Protein 6HDU (pdb70)

Sequence (685 aa):
HMQAPHKEHLYKLLVIGDLGVGKTSIIKRYVHQNFSSSHYRATIGVDFALKVLHWDPETVVRLQLWDIAGLERFGNNMTRVYYREAMGAFIVFDVTRPATFEAVAKWKNDLDSSKLSLPNGKPVSVVLLLANKCDQKMDQFCKEHGFVGWFETSAKENINIDEASSRCLVKHHILANEHMQAPHKEHLYKLLVIGDLGVGKTSIIKRYVHQNFSSHYRATIGVDFALKVLHWDPETVVRLQLWDIAGLERFGNMTRVYYREAMGAFIVFDVTRPATFEAVAKWKNDLDSKLSLPNGKPVSVVLLANKCDQMDQFCKEHGFVGWFETSAKENINIDEASRCLVKHILANMQAPHKEHLYKLLVIGDLGVGKTSIIKRYVHQNNFSSHYRATIGVDFALKVLHWDPETVVRLQQLWDIAGLERFGNMTRVYYREAMGAFIVFDVTRPATFEAVAKWKNDLDSKLSLPNGKPVSVVVLLANKCDQKMDQFCCKEHGFVGWFETSAKENINIDEASRCLVKHILANSHMQAPHKEHLYKLLVIGDLGVGKTSIIKRYVHQNFSSHYRATIGVDFALKVLHWDPETVVRRLQLWDIAGLERFGNMTRVYYREAMGAFIVFDVTRPATFEAVAKWKNDLDSKLSLPNGKPVSVVLLANKCDQKMDQFCKEHGFVGWFETSAKENINIDEASSRCLVKHILANE

InterPro domains:
  IPR001806 Small GTPase [PF00071] (11-178)
  IPR001806 Small GTPase [PS51421] (1-211)
  IPR001806 Small GTPase [SM00174] (12-180)
  IPR005225 Small GTP-binding domain [TIGR00231] (10-170)
  IPR027417 P-loop containing nucleoside triphosphate hydrolase [G3DSA:3.40.50.300] (3-183)
  IPR027417 P-loop containing nucleoside triphosphate hydrolase [SSF52540] (6-195)
  IPR030697 Ras-related protein Rab29/Rab38/Rab32 [cd04107] (10-208)

Structure (mmCIF, N/CA/C/O backbone):
data_6HDU
#
_entry.id   6HDU
#
_cell.length_a   70.045
_cell.length_b   70.993
_cell.length_c   74.487
_cell.angle_alpha   90.00
_cell.angle_beta   102.21
_cell.angle_gamma   90.00
#
_symmetry.space_group_name_H-M   'P 1 21 1'
#
loop_
_entity.id
_entity.type
_entity.pdbx_description
1 polymer 'Ras-related protein Rab-38'
2 non-polymer "GUANOSINE-5'-TRIPHOSPHATE"
3 non-polymer 'MAGNESIUM ION'
4 water water
#
loop_
_atom_site.group_PDB
_atom_site.id
_atom_site.type_symbol
_atom_site.label_atom_id
_atom_site.label_alt_id
_atom_site.label_comp_id
_atom_site.label_asym_id
_atom_site.label_entity_id
_atom_site.label_seq_id
_atom_site.pdbx_PDB_ins_code
_atom_site.Cartn_x
_atom_site.Cartn_y
_atom_site.Cartn_z
_atom_site.occupancy
_atom_site.B_iso_or_equiv
_atom_site.auth_seq_id
_atom_site.auth_comp_id
_atom_site.auth_asym_id
_atom_site.auth_atom_id
_atom_site.pdbx_PDB_model_num
ATOM 1 N N . HIS A 1 3 ? 26.823 41.512 93.201 1.00 33.62 0 HIS A N 1
ATOM 2 C CA . HIS A 1 3 ? 27.212 42.799 92.631 1.00 32.43 0 HIS A CA 1
ATOM 3 C C . HIS A 1 3 ? 27.170 42.764 91.108 1.00 36.50 0 HIS A C 1
ATOM 4 O O . HIS A 1 3 ? 27.774 41.888 90.476 1.00 25.95 0 HIS A O 1
ATOM 11 N N . MET A 1 4 ? 26.462 43.726 90.523 1.00 24.25 1 MET A N 1
ATOM 12 C CA . MET A 1 4 ? 26.366 43.868 89.077 1.00 23.83 1 MET A CA 1
ATOM 13 C C . MET A 1 4 ? 27.247 45.018 88.599 1.00 26.53 1 MET A C 1
ATOM 14 O O . MET A 1 4 ? 27.404 46.024 89.296 1.00 29.40 1 MET A O 1
ATOM 19 N N . GLN A 1 5 ? 27.808 44.870 87.401 1.00 25.83 2 GLN A N 1
ATOM 20 C CA . GLN A 1 5 ? 28.500 45.974 86.752 1.00 22.02 2 GLN A CA 1
ATOM 21 C C . GLN A 1 5 ? 27.487 46.924 86.121 1.00 26.53 2 GLN A C 1
ATOM 22 O O . GLN A 1 5 ? 26.409 46.513 85.686 1.00 27.51 2 GLN A O 1
ATOM 28 N N . ALA A 1 6 ? 27.842 48.206 86.081 1.00 28.46 3 ALA A N 1
ATOM 29 C CA . ALA A 1 6 ? 26.919 49.212 85.571 1.00 26.53 3 ALA A CA 1
ATOM 30 C C . ALA A 1 6 ? 26.691 49.014 84.074 1.00 29.64 3 ALA A C 1
ATOM 31 O O . ALA A 1 6 ? 27.625 48.673 83.341 1.00 27.49 3 ALA A O 1
ATOM 33 N N . PRO A 1 7 ? 25.467 49.206 83.589 1.00 26.13 4 PRO A N 1
ATOM 34 C CA . PRO A 1 7 ? 25.214 49.052 82.154 1.00 27.35 4 PRO A CA 1
ATOM 35 C C . PRO A 1 7 ? 25.912 50.147 81.360 1.00 35.87 4 PRO A C 1
ATOM 36 O O . PRO A 1 7 ? 26.209 51.232 81.862 1.00 28.68 4 PRO A O 1
ATOM 40 N N . HIS A 1 8 ? 26.179 49.839 80.096 1.00 34.63 5 HIS A N 1
ATOM 41 C CA . HIS A 1 8 ? 26.923 50.753 79.247 1.00 35.84 5 HIS A CA 1
ATOM 42 C C . HIS A 1 8 ? 26.021 51.850 78.697 1.00 33.70 5 HIS A C 1
ATOM 43 O O . HIS A 1 8 ? 24.821 51.653 78.477 1.00 32.37 5 HIS A O 1
ATOM 50 N N . LYS A 1 9 ? 26.610 53.026 78.504 1.00 30.01 6 LYS A N 1
ATOM 51 C CA . LYS A 1 9 ? 25.964 54.064 77.717 1.00 29.54 6 LYS A CA 1
ATOM 52 C C . LYS A 1 9 ? 25.729 53.547 76.302 1.00 28.43 6 LYS A C 1
ATOM 53 O O . LYS A 1 9 ? 26.506 52.746 75.776 1.00 32.28 6 LYS A O 1
ATOM 59 N N . GLU A 1 10 ? 24.638 53.992 75.685 1.00 27.80 7 GLU A N 1
ATOM 60 C CA . GLU A 1 10 ? 24.295 53.533 74.347 1.00 34.08 7 GLU A CA 1
ATOM 61 C C . GLU A 1 10 ? 24.012 54.707 73.424 1.00 38.92 7 GLU A C 1
ATOM 62 O O . GLU A 1 10 ? 23.421 55.710 73.834 1.00 37.07 7 GLU A O 1
ATOM 68 N N . HIS A 1 11 ? 24.451 54.571 72.174 1.00 32.91 8 HIS A N 1
ATOM 69 C CA . HIS A 1 11 ? 24.075 55.464 71.087 1.00 30.33 8 HIS A CA 1
ATOM 70 C C . HIS A 1 11 ? 23.461 54.622 69.977 1.00 34.02 8 HIS A C 1
ATOM 71 O O . HIS A 1 11 ? 24.045 53.611 69.572 1.00 35.39 8 HIS A O 1
ATOM 78 N N . LEU A 1 12 ? 22.285 55.023 69.494 1.00 25.11 9 LEU A N 1
ATOM 79 C CA . LEU A 1 12 ? 21.607 54.332 68.401 1.00 29.56 9 LEU A CA 1
ATOM 80 C C . LEU A 1 12 ? 21.548 55.269 67.201 1.00 29.26 9 LEU A C 1
ATOM 81 O O . LEU A 1 12 ? 20.921 56.331 67.269 1.00 25.82 9 LEU A O 1
ATOM 86 N N . TYR A 1 13 ? 22.191 54.872 66.107 1.00 22.24 10 TYR A N 1
ATOM 87 C CA . TYR A 1 13 ? 22.291 55.695 64.910 1.00 21.91 10 TYR A CA 1
ATOM 88 C C . TYR A 1 13 ? 21.725 54.946 63.715 1.00 23.69 10 TYR A C 1
ATOM 89 O O . TYR A 1 13 ? 22.106 53.799 63.461 1.00 21.55 10 TYR A O 1
ATOM 98 N N . LYS A 1 14 ? 20.831 55.598 62.981 1.00 20.26 11 LYS A N 1
ATOM 99 C CA . LYS A 1 14 ? 20.424 55.126 61.664 1.00 20.74 11 LYS A CA 1
ATOM 100 C C . LYS A 1 14 ? 21.413 55.677 60.643 1.00 22.24 11 LYS A C 1
ATOM 101 O O . LYS A 1 14 ? 21.602 56.896 60.556 1.00 20.88 11 LYS A O 1
ATOM 107 N N . LEU A 1 15 ? 22.065 54.783 59.900 1.00 19.77 12 LEU A N 1
ATOM 108 C CA . LEU A 1 15 ? 23.048 55.157 58.890 1.00 14.16 12 LEU A CA 1
ATOM 109 C C . LEU A 1 15 ? 22.566 54.718 57.516 1.00 19.86 12 LEU A C 1
ATOM 110 O O . LEU A 1 15 ? 21.999 53.630 57.367 1.00 18.99 12 LEU A O 1
ATOM 115 N N . LEU A 1 16 ? 22.807 55.563 56.519 1.00 15.24 13 LEU A N 1
ATOM 116 C CA . LEU A 1 16 ? 22.406 55.299 55.144 1.00 15.24 13 LEU A CA 1
ATOM 117 C C . LEU A 1 16 ? 23.589 54.766 54.346 1.00 15.90 13 LEU A C 1
ATOM 118 O O . LEU A 1 16 ? 24.729 55.194 54.545 1.00 15.22 13 LEU A O 1
ATOM 123 N N . VAL A 1 17 ? 23.313 53.848 53.424 1.00 15.53 14 VAL A N 1
ATOM 124 C CA . VAL A 1 17 ? 24.310 53.380 52.463 1.00 10.41 14 VAL A CA 1
ATOM 125 C C . VAL A 1 17 ? 23.709 53.590 51.080 1.00 12.69 14 VAL A C 1
ATOM 126 O O . VAL A 1 17 ? 22.733 52.922 50.715 1.00 13.48 14 VAL A O 1
ATOM 130 N N . ILE A 1 18 ? 24.267 54.532 50.322 1.00 12.10 15 ILE A N 1
ATOM 131 C CA . ILE A 1 18 ? 23.710 54.944 49.040 1.00 11.53 15 ILE A CA 1
ATOM 132 C C . ILE A 1 18 ? 24.815 54.981 47.989 1.00 16.21 15 ILE A C 1
ATOM 133 O O . ILE A 1 18 ? 26.004 55.014 48.301 1.00 13.88 15 ILE A O 1
ATOM 138 N N . GLY A 1 19 ? 24.403 54.998 46.732 1.00 13.25 16 GLY A N 1
ATOM 139 C CA . GLY A 1 19 ? 25.320 54.891 45.609 1.00 14.91 16 GLY A CA 1
ATOM 140 C C . GLY A 1 19 ? 24.652 54.160 44.463 1.00 13.48 16 GLY A C 1
ATOM 141 O O . GLY A 1 19 ? 23.616 53.530 44.623 1.00 13.12 16 GLY A O 1
ATOM 142 N N . ASP A 1 20 ? 25.259 54.266 43.283 1.00 13.90 17 ASP A N 1
ATOM 143 C CA . ASP A 1 20 ? 24.576 53.773 42.090 1.00 12.38 17 ASP A CA 1
ATOM 144 C C . ASP A 1 20 ? 24.623 52.244 42.003 1.00 12.46 17 ASP A C 1
ATOM 145 O O . ASP A 1 20 ? 25.231 51.561 42.830 1.00 10.89 17 ASP A O 1
ATOM 150 N N . LEU A 1 21 ? 23.934 51.705 40.993 1.00 15.36 18 LEU A N 1
ATOM 151 C CA . LEU A 1 21 ? 23.764 50.258 40.880 1.00 18.30 18 LEU A CA 1
ATOM 152 C C . LEU A 1 21 ? 25.106 49.540 40.857 1.00 15.32 18 LEU A C 1
ATOM 153 O O . LEU A 1 21 ? 26.028 49.945 40.141 1.00 16.62 18 LEU A O 1
ATOM 158 N N . GLY A 1 22 ? 25.207 48.466 41.639 1.00 14.86 19 GLY A N 1
ATOM 159 C CA . GLY A 1 22 ? 26.320 47.542 41.541 1.00 14.22 19 GLY A CA 1
ATOM 160 C C . GLY A 1 22 ? 27.632 48.014 42.118 1.00 14.74 19 GLY A C 1
ATOM 161 O O . GLY A 1 22 ? 28.651 47.341 41.909 1.00 18.38 19 GLY A O 1
ATOM 162 N N . VAL A 1 23 ? 27.654 49.143 42.831 1.00 14.79 20 VAL A N 1
ATOM 163 C CA . VAL A 1 23 ? 28.924 49.620 43.377 1.00 15.29 20 VAL A CA 1
ATOM 164 C C . VAL A 1 23 ? 29.352 48.806 44.590 1.00 14.92 20 VAL A C 1
ATOM 165 O O . VAL A 1 23 ? 30.531 48.832 44.952 1.00 16.32 20 VAL A O 1
ATOM 169 N N . GLY A 1 24 ? 28.431 48.090 45.236 1.00 14.38 21 GLY A N 1
ATOM 170 C CA . GLY A 1 24 ? 28.809 47.216 46.331 1.00 13.63 21 GLY A CA 1
ATOM 171 C C . GLY A 1 24 ? 28.199 47.545 47.680 1.00 11.38 21 GLY A C 1
ATOM 172 O O . GLY A 1 24 ? 28.685 47.070 48.713 1.00 12.14 21 GLY A O 1
ATOM 173 N N . LYS A 1 25 ? 27.138 48.358 47.694 1.00 13.09 22 LYS A N 1
ATOM 174 C CA . LYS A 1 25 ? 26.528 48.764 48.958 1.00 11.65 22 LYS A CA 1
ATOM 175 C C . LYS A 1 25 ? 26.140 47.553 49.802 1.00 15.51 22 LYS A C 1
ATOM 176 O O . LYS A 1 25 ? 26.531 47.437 50.970 1.00 13.56 22 LYS A O 1
ATOM 182 N N . THR A 1 26 ? 25.369 46.632 49.223 1.00 12.58 23 THR A N 1
ATOM 183 C CA . THR A 1 26 ? 24.917 45.474 49.986 1.00 13.84 23 THR A CA 1
ATOM 184 C C . THR A 1 26 ? 26.093 44.621 50.432 1.00 15.35 23 THR A C 1
ATOM 185 O O . THR A 1 26 ? 26.110 44.118 51.562 1.00 15.77 23 THR A O 1
ATOM 189 N N . SER A 1 27 ? 27.108 44.488 49.575 1.00 11.79 24 SER A N 1
ATOM 190 C CA . SER A 1 27 ? 28.250 43.647 49.926 1.00 14.36 24 SER A CA 1
ATOM 191 C C . SER A 1 27 ? 29.036 44.249 51.083 1.00 13.53 24 SER A C 1
ATOM 192 O O . SER A 1 27 ? 29.543 43.518 51.946 1.00 12.94 24 SER A O 1
ATOM 195 N N . ILE A 1 28 ? 29.154 45.578 51.114 1.00 12.59 25 ILE A N 1
ATOM 196 C CA . ILE A 1 28 ? 29.831 46.240 52.229 1.00 13.59 25 ILE A CA 1
ATOM 197 C C . ILE A 1 28 ? 29.108 45.946 53.538 1.00 14.07 25 ILE A C 1
ATOM 198 O O . ILE A 1 28 ? 29.735 45.632 54.560 1.00 13.58 25 ILE A O 1
ATOM 203 N N . ILE A 1 29 ? 27.778 46.017 53.521 1.00 15.33 26 ILE A N 1
ATOM 204 C CA . ILE A 1 29 ? 27.003 45.780 54.733 1.00 18.03 26 ILE A CA 1
ATOM 205 C C . ILE A 1 29 ? 27.091 44.318 55.146 1.00 15.42 26 ILE A C 1
ATOM 206 O O . ILE A 1 29 ? 27.247 44.000 56.332 1.00 16.09 26 ILE A O 1
ATOM 211 N N . LYS A 1 30 ? 27.009 43.406 54.172 1.00 14.54 27 LYS A N 1
ATOM 212 C CA . LYS A 1 30 ? 27.062 41.979 54.476 1.00 16.58 27 LYS A CA 1
ATOM 213 C C . LYS A 1 30 ? 28.410 41.584 55.071 1.00 20.93 27 LYS A C 1
ATOM 214 O O . LYS A 1 30 ? 28.472 40.797 56.022 1.00 17.38 27 LYS A O 1
ATOM 220 N N . ARG A 1 31 ? 29.501 42.124 54.530 1.00 16.26 28 ARG A N 1
ATOM 221 C CA . ARG A 1 31 ? 30.810 41.872 55.119 1.00 19.98 28 ARG A CA 1
ATOM 222 C C . ARG A 1 31 ? 30.887 42.428 56.538 1.00 17.62 28 ARG A C 1
ATOM 223 O O . ARG A 1 31 ? 31.323 41.736 57.470 1.00 16.89 28 ARG A O 1
ATOM 231 N N . TYR A 1 32 ? 30.430 43.670 56.725 1.00 13.34 29 TYR A N 1
ATOM 232 C CA . TYR A 1 32 ? 30.550 44.347 58.016 1.00 15.30 29 TYR A CA 1
ATOM 233 C C . TYR A 1 32 ? 29.747 43.638 59.100 1.00 20.56 29 TYR A C 1
ATOM 234 O O . TYR A 1 32 ? 30.231 43.444 60.223 1.00 15.94 29 TYR A O 1
ATOM 243 N N . VAL A 1 33 ? 28.511 43.257 58.786 1.00 17.08 30 VAL A N 1
ATOM 244 C CA . VAL A 1 33 ? 27.607 42.740 59.807 1.00 25.91 30 VAL A CA 1
ATOM 245 C C . VAL A 1 33 ? 27.649 41.214 59.899 1.00 28.08 30 VAL A C 1
ATOM 246 O O . VAL A 1 33 ? 27.536 40.662 60.998 1.00 25.15 30 VAL A O 1
ATOM 250 N N . HIS A 1 34 ? 27.837 40.519 58.775 1.00 23.47 31 HIS A N 1
ATOM 251 C CA . HIS A 1 34 ? 27.732 39.066 58.730 1.00 30.44 31 HIS A CA 1
ATOM 252 C C . HIS A 1 34 ? 29.034 38.349 58.392 1.00 24.62 31 HIS A C 1
ATOM 253 O O . HIS A 1 34 ? 29.034 37.113 58.320 1.00 23.98 31 HIS A O 1
ATOM 260 N N . GLN A 1 35 ? 30.137 39.076 58.170 1.00 21.00 32 GLN A N 1
ATOM 261 C CA . GLN A 1 35 ? 31.439 38.461 57.903 1.00 24.18 32 GLN A CA 1
ATOM 262 C C . GLN A 1 35 ? 31.382 37.541 56.682 1.00 28.06 32 GLN A C 1
ATOM 263 O O . GLN A 1 35 ? 31.997 36.474 56.652 1.00 23.19 32 GLN A O 1
ATOM 269 N N . ASN A 1 36 ? 30.657 37.978 55.659 1.00 19.97 33 ASN A N 1
ATOM 270 C CA . ASN A 1 36 ? 30.279 37.139 54.534 1.00 25.49 33 ASN A CA 1
ATOM 271 C C . ASN A 1 36 ? 30.415 37.944 53.250 1.00 21.38 33 ASN A C 1
ATOM 272 O O . ASN A 1 36 ? 30.317 39.172 53.265 1.00 17.83 33 ASN A O 1
ATOM 277 N N . PHE A 1 37 ? 30.638 37.244 52.136 1.00 20.32 34 PHE A N 1
ATOM 278 C CA . PHE A 1 37 ? 30.710 37.874 50.824 1.00 20.79 34 PHE A CA 1
ATOM 279 C C . PHE A 1 37 ? 30.245 36.880 49.770 1.00 22.76 34 PHE A C 1
ATOM 280 O O . PHE A 1 37 ? 30.512 35.679 49.874 1.00 22.28 34 PHE A O 1
ATOM 288 N N . SER A 1 38 ? 29.563 37.393 48.750 1.00 18.01 35 SER A N 1
ATOM 289 C CA . SER A 1 38 ? 29.080 36.585 47.641 1.00 23.29 35 SER A CA 1
ATOM 290 C C . SER A 1 38 ? 29.425 37.279 46.332 1.00 23.96 35 SER A C 1
ATOM 291 O O . SER A 1 38 ? 29.218 38.489 46.193 1.00 16.39 35 SER A O 1
ATOM 294 N N . SER A 1 39 ? 29.949 36.507 45.375 1.00 20.86 36 SER A N 1
ATOM 295 C CA A SER A 1 39 ? 30.300 37.049 44.069 0.57 23.78 36 SER A CA 1
ATOM 296 C CA B SER A 1 39 ? 30.300 37.047 44.067 0.43 23.79 36 SER A CA 1
ATOM 297 C C . SER A 1 39 ? 29.091 37.228 43.159 1.00 24.43 36 SER A C 1
ATOM 298 O O . SER A 1 39 ? 29.180 37.966 42.174 1.00 26.91 36 SER A O 1
ATOM 303 N N . HIS A 1 40 ? 27.972 36.577 43.463 1.00 23.29 37 HIS A N 1
ATOM 304 C CA . HIS A 1 40 ? 26.770 36.717 42.653 1.00 24.10 37 HIS A CA 1
ATOM 305 C C . HIS A 1 40 ? 26.086 38.046 42.951 1.00 28.90 37 HIS A C 1
ATOM 306 O O . HIS A 1 40 ? 25.982 38.459 44.109 1.00 26.47 37 HIS A O 1
ATOM 313 N N . TYR A 1 41 ? 25.620 38.717 41.898 1.00 23.84 38 TYR A N 1
ATOM 314 C CA . TYR A 1 41 ? 24.976 40.022 42.027 1.00 21.62 38 TYR A CA 1
ATOM 315 C C . TYR A 1 41 ? 23.468 39.826 42.114 1.00 25.80 38 TYR A C 1
ATOM 316 O O . TYR A 1 41 ? 22.823 39.460 41.126 1.00 31.09 38 TYR A O 1
ATOM 325 N N . ARG A 1 42 ? 22.905 40.079 43.290 1.00 23.85 39 ARG A N 1
ATOM 326 C CA . ARG A 1 42 ? 21.459 40.113 43.482 1.00 26.84 39 ARG A CA 1
ATOM 327 C C . ARG A 1 42 ? 21.071 41.536 43.862 1.00 27.15 39 ARG A C 1
ATOM 328 O O . ARG A 1 42 ? 21.373 41.995 44.969 1.00 23.51 39 ARG A O 1
ATOM 336 N N . ALA A 1 43 ? 20.397 42.222 42.945 1.00 22.83 40 ALA A N 1
ATOM 337 C CA . ALA A 1 43 ? 20.071 43.627 43.130 1.00 22.86 40 ALA A CA 1
ATOM 338 C C . ALA A 1 43 ? 19.087 43.828 44.277 1.00 21.99 40 ALA A C 1
ATOM 339 O O . ALA A 1 43 ? 18.129 43.066 44.445 1.00 21.13 40 ALA A O 1
ATOM 341 N N . THR A 1 44 ? 19.323 44.878 45.058 1.00 22.09 41 THR A N 1
ATOM 342 C CA . THR A 1 44 ? 18.409 45.254 46.126 1.00 17.12 41 THR A CA 1
ATOM 343 C C . THR A 1 44 ? 17.133 45.846 45.535 1.00 21.66 41 THR A C 1
ATOM 344 O O . THR A 1 44 ? 17.167 46.545 44.519 1.00 19.87 41 THR A O 1
ATOM 348 N N . ILE A 1 45 ? 15.999 45.541 46.163 1.00 22.68 42 ILE A N 1
ATOM 349 C CA . ILE A 1 45 ? 14.702 46.081 45.764 1.00 22.00 42 ILE A CA 1
ATOM 350 C C . ILE A 1 45 ? 14.217 46.992 46.881 1.00 19.71 42 ILE A C 1
ATOM 351 O O . ILE A 1 45 ? 13.920 46.528 47.990 1.00 25.71 42 ILE A O 1
ATOM 356 N N . GLY A 1 46 ? 14.137 48.284 46.595 1.00 18.68 43 GLY A N 1
ATOM 357 C CA . GLY A 1 46 ? 13.726 49.249 47.594 1.00 23.99 43 GLY A CA 1
ATOM 358 C C . GLY A 1 46 ? 14.818 49.525 48.607 1.00 26.71 43 GLY A C 1
ATOM 359 O O . GLY A 1 46 ? 15.766 50.261 48.319 1.00 24.51 43 GLY A O 1
ATOM 360 N N . VAL A 1 47 ? 14.695 48.936 49.794 1.00 24.63 44 VAL A N 1
ATOM 361 C CA . VAL A 1 47 ? 15.672 49.125 50.861 1.00 24.89 44 VAL A CA 1
ATOM 362 C C . VAL A 1 47 ? 15.664 47.882 51.743 1.00 24.86 44 VAL A C 1
ATOM 363 O O . VAL A 1 47 ? 14.608 47.309 52.025 1.00 25.58 44 VAL A O 1
ATOM 367 N N . ASP A 1 48 ? 16.854 47.445 52.143 1.00 20.70 45 ASP A N 1
ATOM 368 C CA . ASP A 1 48 ? 17.037 46.377 53.113 1.00 21.50 45 ASP A CA 1
ATOM 369 C C . ASP A 1 48 ? 17.717 46.956 54.351 1.00 25.25 45 ASP A C 1
ATOM 370 O O . ASP A 1 48 ? 18.153 48.108 54.361 1.00 19.24 45 ASP A O 1
ATOM 375 N N . PHE A 1 49 ? 17.799 46.155 55.414 1.00 21.98 46 PHE A N 1
ATOM 376 C CA . PHE A 1 49 ? 18.252 46.667 56.702 1.00 21.69 46 PHE A CA 1
ATOM 377 C C . PHE A 1 49 ? 19.181 45.668 57.373 1.00 23.78 46 PHE A C 1
ATOM 378 O O . PHE A 1 49 ? 19.078 44.459 57.158 1.00 27.46 46 PHE A O 1
ATOM 386 N N . ALA A 1 50 ? 20.087 46.189 58.201 1.00 18.78 47 ALA A N 1
ATOM 387 C CA . ALA A 1 50 ? 20.989 45.339 58.966 1.00 20.21 47 ALA A CA 1
ATOM 388 C C . ALA A 1 50 ? 21.453 46.103 60.195 1.00 19.55 47 ALA A C 1
ATOM 389 O O . ALA A 1 50 ? 21.541 47.332 60.177 1.00 21.70 47 ALA A O 1
ATOM 391 N N . LEU A 1 51 ? 21.761 45.361 61.258 1.00 23.17 48 LEU A N 1
ATOM 392 C CA . LEU A 1 51 ? 22.117 45.943 62.547 1.00 24.67 48 LEU A CA 1
ATOM 393 C C . LEU A 1 51 ? 23.546 45.576 62.909 1.00 23.74 48 LEU A C 1
ATOM 394 O O . LEU A 1 51 ? 23.919 44.400 62.867 1.00 24.40 48 LEU A O 1
ATOM 399 N N . LYS A 1 52 ? 24.342 46.582 63.265 1.00 22.99 49 LYS A N 1
ATOM 400 C CA . LYS A 1 52 ? 25.697 46.379 63.755 1.00 21.71 49 LYS A CA 1
ATOM 401 C C . LYS A 1 52 ? 25.768 46.840 65.203 1.00 20.51 49 LYS A C 1
ATOM 402 O O . LYS A 1 52 ? 25.358 47.960 65.523 1.00 22.18 49 LYS A O 1
ATOM 408 N N . VAL A 1 53 ? 26.275 45.975 66.073 1.00 21.12 50 VAL A N 1
ATOM 409 C CA . VAL A 1 53 ? 26.541 46.322 67.462 1.00 24.00 50 VAL A CA 1
ATOM 410 C C . VAL A 1 53 ? 28.039 46.524 67.615 1.00 26.78 50 VAL A C 1
ATOM 411 O O . VAL A 1 53 ? 28.837 45.660 67.228 1.00 28.00 50 VAL A O 1
ATOM 415 N N . LEU A 1 54 ? 28.419 47.670 68.163 1.00 25.92 51 LEU A N 1
ATOM 416 C CA . LEU A 1 54 ? 29.808 48.088 68.257 1.00 25.51 51 LEU A CA 1
ATOM 417 C C . LEU A 1 54 ? 30.133 48.317 69.724 1.00 28.91 51 LEU A C 1
ATOM 418 O O . LEU A 1 54 ? 29.468 49.115 70.394 1.00 27.02 51 LEU A O 1
ATOM 423 N N . HIS A 1 55 ? 31.136 47.611 70.228 1.00 24.65 52 HIS A N 1
ATOM 424 C CA . HIS A 1 55 ? 31.618 47.861 71.584 1.00 29.63 52 HIS A CA 1
ATOM 425 C C . HIS A 1 55 ? 32.625 48.998 71.495 1.00 34.45 52 HIS A C 1
ATOM 426 O O . HIS A 1 55 ? 33.820 48.794 71.272 1.00 34.90 52 HIS A O 1
ATOM 433 N N . TRP A 1 56 ? 32.118 50.218 71.680 1.00 24.81 53 TRP A N 1
ATOM 434 C CA . TRP A 1 56 ? 32.853 51.415 71.284 1.00 24.19 53 TRP A CA 1
ATOM 435 C C . TRP A 1 56 ? 34.024 51.688 72.220 1.00 26.08 53 TRP A C 1
ATOM 436 O O . TRP A 1 56 ? 35.160 51.880 71.769 1.00 26.48 53 TRP A O 1
ATOM 447 N N . ASP A 1 57 ? 33.760 51.743 73.522 1.00 28.81 54 ASP A N 1
ATOM 448 C CA . ASP A 1 57 ? 34.804 51.848 74.535 1.00 27.80 54 ASP A CA 1
ATOM 449 C C . ASP A 1 57 ? 34.297 51.096 75.765 1.00 30.43 54 ASP A C 1
ATOM 450 O O . ASP A 1 57 ? 33.166 50.594 75.736 1.00 24.61 54 ASP A O 1
ATOM 455 N N . PRO A 1 58 ? 35.082 50.962 76.843 1.00 30.54 55 PRO A N 1
ATOM 456 C CA . PRO A 1 58 ? 34.618 50.144 77.980 1.00 27.95 55 PRO A CA 1
ATOM 457 C C . PRO A 1 58 ? 33.284 50.574 78.578 1.00 36.33 55 PRO A C 1
ATOM 458 O O . PRO A 1 58 ? 32.615 49.742 79.204 1.00 42.02 55 PRO A O 1
ATOM 462 N N . GLU A 1 59 ? 32.861 51.826 78.403 1.00 25.91 56 GLU A N 1
ATOM 463 C CA . GLU A 1 59 ? 31.608 52.298 78.981 1.00 29.07 56 GLU A CA 1
ATOM 464 C C . GLU A 1 59 ? 30.511 52.542 77.947 1.00 32.34 56 GLU A C 1
ATOM 465 O O . GLU A 1 59 ? 29.429 53.008 78.317 1.00 32.18 56 GLU A O 1
ATOM 471 N N . THR A 1 60 ? 30.744 52.229 76.670 1.00 31.56 57 THR A N 1
ATOM 472 C CA . THR A 1 60 ? 29.852 52.698 75.614 1.00 28.92 57 THR A CA 1
ATOM 473 C C . THR A 1 60 ? 29.573 51.612 74.588 1.00 24.68 57 THR A C 1
ATOM 474 O O . THR A 1 60 ? 30.487 50.902 74.160 1.00 26.55 57 THR A O 1
ATOM 478 N N . VAL A 1 61 ? 28.309 51.517 74.171 1.00 25.78 58 VAL A N 1
ATOM 479 C CA . VAL A 1 61 ? 27.879 50.653 73.076 1.00 26.85 58 VAL A CA 1
ATOM 480 C C . VAL A 1 61 ? 27.230 51.525 72.009 1.00 25.35 58 VAL A C 1
ATOM 481 O O . VAL A 1 61 ? 26.460 52.437 72.328 1.00 26.36 58 VAL A O 1
ATOM 485 N N . VAL A 1 62 ? 27.555 51.261 70.746 1.00 21.20 59 VAL A N 1
ATOM 486 C CA . VAL A 1 62 ? 26.973 51.980 69.617 1.00 23.57 59 VAL A CA 1
ATOM 487 C C . VAL A 1 62 ? 26.244 50.967 68.749 1.00 21.37 59 VAL A C 1
ATOM 488 O O . VAL A 1 62 ? 26.849 49.995 68.281 1.00 23.74 59 VAL A O 1
ATOM 492 N N . ARG A 1 63 ? 24.944 51.175 68.560 1.00 21.83 60 ARG A N 1
ATOM 493 C CA . ARG A 1 63 ? 24.122 50.315 67.721 1.00 25.98 60 ARG A CA 1
ATOM 494 C C . ARG A 1 63 ? 23.815 51.062 66.430 1.00 22.93 60 ARG A C 1
ATOM 495 O O . ARG A 1 63 ? 23.294 52.181 66.467 1.00 26.88 60 ARG A O 1
ATOM 503 N N . LEU A 1 64 ? 24.146 50.445 65.297 1.00 23.73 61 LEU A N 1
ATOM 504 C CA . LEU A 1 64 ? 24.002 51.058 63.982 1.00 19.20 61 LEU A CA 1
ATOM 505 C C . LEU A 1 64 ? 22.892 50.356 63.219 1.00 21.93 61 LEU A C 1
ATOM 506 O O . LEU A 1 64 ? 22.980 49.155 62.951 1.00 24.86 61 LEU A O 1
ATOM 511 N N . GLN A 1 65 ? 21.859 51.108 62.872 1.00 20.14 62 GLN A N 1
ATOM 512 C CA . GLN A 1 65 ? 20.764 50.613 62.045 1.00 22.44 62 GLN A CA 1
ATOM 513 C C . GLN A 1 65 ? 21.076 51.023 60.609 1.00 20.63 62 GLN A C 1
ATOM 514 O O . GLN A 1 65 ? 20.909 52.184 60.232 1.00 21.59 62 GLN A O 1
ATOM 520 N N . LEU A 1 66 ? 21.555 50.072 59.811 1.00 20.81 63 LEU A N 1
ATOM 521 C CA . LEU A 1 66 ? 22.039 50.358 58.465 1.00 20.30 63 LEU A CA 1
ATOM 522 C C . LEU A 1 66 ? 20.913 50.206 57.449 1.00 19.80 63 LEU A C 1
ATOM 523 O O . LEU A 1 66 ? 20.310 49.134 57.339 1.00 23.86 63 LEU A O 1
ATOM 528 N N . TRP A 1 67 ? 20.640 51.275 56.704 1.00 18.97 64 TRP A N 1
ATOM 529 C CA . TRP A 1 67 ? 19.629 51.274 55.652 1.00 17.73 64 TRP A CA 1
ATOM 530 C C . TRP A 1 67 ? 20.335 51.098 54.310 1.00 16.07 64 TRP A C 1
ATOM 531 O O . TRP A 1 67 ? 21.037 52.003 53.845 1.00 15.88 64 TRP A O 1
ATOM 542 N N . ASP A 1 68 ? 20.133 49.931 53.698 1.00 15.85 65 ASP A N 1
ATOM 543 C CA . ASP A 1 68 ? 20.748 49.533 52.433 1.00 18.00 65 ASP A CA 1
ATOM 544 C C . ASP A 1 68 ? 19.799 49.891 51.295 1.00 16.95 65 ASP A C 1
ATOM 545 O O . ASP A 1 68 ? 18.894 49.123 50.965 1.00 24.26 65 ASP A O 1
ATOM 550 N N . ILE A 1 69 ? 20.012 51.047 50.682 1.00 15.67 66 ILE A N 1
ATOM 551 C CA . ILE A 1 69 ? 19.102 51.584 49.673 1.00 17.60 66 ILE A CA 1
ATOM 552 C C . ILE A 1 69 ? 19.529 51.118 48.286 1.00 21.27 66 ILE A C 1
ATOM 553 O O . ILE A 1 69 ? 20.721 51.067 47.974 1.00 17.18 66 ILE A O 1
ATOM 558 N N . ALA A 1 70 ? 18.553 50.766 47.449 1.00 21.66 67 ALA A N 1
ATOM 559 C CA . ALA A 1 70 ? 18.844 50.306 46.095 1.00 19.50 67 ALA A CA 1
ATOM 560 C C . ALA A 1 70 ? 19.365 51.449 45.219 1.00 18.71 67 ALA A C 1
ATOM 561 O O . ALA A 1 70 ? 19.039 52.620 45.421 1.00 16.15 67 ALA A O 1
ATOM 563 N N . GLY A 1 71 ? 20.174 51.085 44.221 1.00 14.52 68 GLY A N 1
ATOM 564 C CA . GLY A 1 71 ? 20.887 52.082 43.439 1.00 13.94 68 GLY A CA 1
ATOM 565 C C . GLY A 1 71 ? 20.004 52.967 42.580 1.00 17.14 68 GLY A C 1
ATOM 566 O O . GLY A 1 71 ? 20.348 54.122 42.327 1.00 17.86 68 GLY A O 1
ATOM 567 N N . LEU A 1 72 ? 18.862 52.456 42.120 1.00 15.02 69 LEU A N 1
ATOM 568 C CA . LEU A 1 72 ? 18.001 53.263 41.263 1.00 16.73 69 LEU A CA 1
ATOM 569 C C . LEU A 1 72 ? 17.154 54.270 42.031 1.00 23.47 69 LEU A C 1
ATOM 570 O O . LEU A 1 72 ? 16.458 55.069 41.397 1.00 17.41 69 LEU A O 1
ATOM 575 N N . GLU A 1 73 ? 17.199 54.273 43.363 1.00 16.70 70 GLU A N 1
ATOM 576 C CA . GLU A 1 73 ? 16.224 55.063 44.112 1.00 22.41 70 GLU A CA 1
ATOM 577 C C . GLU A 1 73 ? 16.443 56.568 43.988 1.00 20.35 70 GLU A C 1
ATOM 578 O O . GLU A 1 73 ? 15.503 57.331 44.232 1.00 21.53 70 GLU A O 1
ATOM 584 N N . ARG A 1 74 ? 17.640 57.031 43.607 1.00 16.29 71 ARG A N 1
ATOM 585 C CA . ARG A 1 74 ? 17.779 58.467 43.393 1.00 16.43 71 ARG A CA 1
ATOM 586 C C . ARG A 1 74 ? 16.980 58.954 42.191 1.00 23.07 71 ARG A C 1
ATOM 587 O O . ARG A 1 74 ? 16.788 60.166 42.054 1.00 22.56 71 ARG A O 1
ATOM 595 N N . PHE A 1 75 ? 16.493 58.047 41.341 1.00 16.85 72 PHE A N 1
ATOM 596 C CA . PHE A 1 75 ? 15.596 58.400 40.247 1.00 22.08 72 PHE A CA 1
ATOM 597 C C . PHE A 1 75 ? 14.126 58.297 40.630 1.00 22.42 72 PHE A C 1
ATOM 598 O O . PHE A 1 75 ? 13.269 58.705 39.839 1.00 24.88 72 PHE A O 1
ATOM 606 N N . GLY A 1 76 ? 13.817 57.758 41.807 1.00 21.98 73 GLY A N 1
ATOM 607 C CA . GLY A 1 76 ? 12.460 57.656 42.297 1.00 24.13 73 GLY A CA 1
ATOM 608 C C . GLY A 1 76 ? 12.085 58.832 43.176 1.00 21.10 73 GLY A C 1
ATOM 609 O O . GLY A 1 76 ? 12.708 59.897 43.137 1.00 24.46 73 GLY A O 1
ATOM 610 N N . ASN A 1 77 ? 11.054 58.630 44.001 1.00 22.70 74 ASN A N 1
ATOM 611 C CA A ASN A 1 77 ? 10.585 59.687 44.893 0.53 26.24 74 ASN A CA 1
ATOM 612 C CA B ASN A 1 77 ? 10.568 59.680 44.890 0.47 26.24 74 ASN A CA 1
ATOM 613 C C . ASN A 1 77 ? 10.457 59.198 46.333 1.00 27.34 74 ASN A C 1
ATOM 614 O O . ASN A 1 77 ? 9.660 59.740 47.105 1.00 27.13 74 ASN A O 1
ATOM 623 N N . MET A 1 78 ? 11.248 58.190 46.718 1.00 21.59 75 MET A N 1
ATOM 624 C CA . MET A 1 78 ? 11.183 57.632 48.061 1.00 20.52 75 MET A CA 1
ATOM 625 C C . MET A 1 78 ? 12.369 57.992 48.944 1.00 18.95 75 MET A C 1
ATOM 626 O O . MET A 1 78 ? 12.348 57.654 50.134 1.00 20.56 75 MET A O 1
ATOM 631 N N . THR A 1 79 ? 13.398 58.663 48.415 1.00 22.21 76 THR A N 1
ATOM 632 C CA . THR A 1 79 ? 14.588 58.860 49.236 1.00 23.59 76 THR A CA 1
ATOM 633 C C . THR A 1 79 ? 14.319 59.787 50.419 1.00 22.01 76 THR A C 1
ATOM 634 O O . THR A 1 79 ? 14.920 59.598 51.479 1.00 18.03 76 THR A O 1
ATOM 638 N N . ARG A 1 80 ? 13.412 60.762 50.303 1.00 22.18 77 ARG A N 1
ATOM 639 C CA . ARG A 1 80 ? 13.224 61.624 51.467 1.00 20.98 77 ARG A CA 1
ATOM 640 C C . ARG A 1 80 ? 12.660 60.828 52.631 1.00 21.40 77 ARG A C 1
ATOM 641 O O . ARG A 1 80 ? 13.088 61.003 53.776 1.00 23.19 77 ARG A O 1
ATOM 649 N N . VAL A 1 81 ? 11.703 59.938 52.354 1.00 22.03 78 VAL A N 1
ATOM 650 C CA . VAL A 1 81 ? 11.183 59.049 53.387 1.00 19.21 78 VAL A CA 1
ATOM 651 C C . VAL A 1 81 ? 12.290 58.145 53.907 1.00 22.96 78 VAL A C 1
ATOM 652 O O . VAL A 1 81 ? 12.436 57.950 55.120 1.00 26.02 78 VAL A O 1
ATOM 656 N N . TYR A 1 82 ? 13.092 57.584 52.997 1.00 19.70 79 TYR A N 1
ATOM 657 C CA . TYR A 1 82 ? 14.141 56.656 53.402 1.00 17.58 79 TYR A CA 1
ATOM 658 C C . TYR A 1 82 ? 15.186 57.347 54.272 1.00 21.02 79 TYR A C 1
ATOM 659 O O . TYR A 1 82 ? 15.735 56.737 55.197 1.00 19.12 79 TYR A O 1
ATOM 668 N N . TYR A 1 83 ? 15.484 58.614 53.980 1.00 18.63 80 TYR A N 1
ATOM 669 C CA . TYR A 1 83 ? 16.543 59.328 54.688 1.00 19.23 80 TYR A CA 1
ATOM 670 C C . TYR A 1 83 ? 16.148 59.754 56.096 1.00 23.66 80 TYR A C 1
ATOM 671 O O . TYR A 1 83 ? 17.039 60.035 56.907 1.00 22.76 80 TYR A O 1
ATOM 680 N N . ARG A 1 84 ? 14.849 59.812 56.404 1.00 23.40 81 ARG A N 1
ATOM 681 C CA . ARG A 1 84 ? 14.383 60.475 57.621 1.00 23.29 81 ARG A CA 1
ATOM 682 C C . ARG A 1 84 ? 15.074 59.928 58.866 1.00 24.05 81 ARG A C 1
ATOM 683 O O . ARG A 1 84 ? 15.211 58.712 59.040 1.00 22.83 81 ARG A O 1
ATOM 691 N N . GLU A 1 85 ? 15.518 60.849 59.724 1.00 23.39 82 GLU A N 1
ATOM 692 C CA . GLU A 1 85 ? 16.099 60.578 61.035 1.00 29.44 82 GLU A CA 1
ATOM 693 C C . GLU A 1 85 ? 17.452 59.891 60.960 1.00 23.45 82 GLU A C 1
ATOM 694 O O . GLU A 1 85 ? 17.925 59.366 61.976 1.00 21.72 82 GLU A O 1
ATOM 700 N N . ALA A 1 86 ? 18.084 59.859 59.791 1.00 22.06 83 ALA A N 1
ATOM 701 C CA . ALA A 1 86 ? 19.440 59.337 59.709 1.00 18.03 83 ALA A CA 1
ATOM 702 C C . ALA A 1 86 ? 20.418 60.325 60.330 1.00 16.38 83 ALA A C 1
ATOM 703 O O . ALA A 1 86 ? 20.228 61.541 60.266 1.00 21.07 83 ALA A O 1
ATOM 705 N N . MET A 1 87 ? 21.479 59.783 60.937 1.00 19.62 84 MET A N 1
ATOM 706 C CA . MET A 1 87 ? 22.544 60.580 61.531 1.00 19.97 84 MET A CA 1
ATOM 707 C C . MET A 1 87 ? 23.826 60.583 60.711 1.00 20.04 84 MET A C 1
ATOM 708 O O . MET A 1 87 ? 24.739 61.352 61.028 1.00 17.75 84 MET A O 1
ATOM 713 N N . GLY A 1 88 ? 23.928 59.744 59.686 1.00 19.30 85 GLY A N 1
ATOM 714 C CA . GLY A 1 88 ? 25.145 59.670 58.895 1.00 16.64 85 GLY A CA 1
ATOM 715 C C . GLY A 1 88 ? 24.912 58.797 57.685 1.00 17.53 85 GLY A C 1
ATOM 716 O 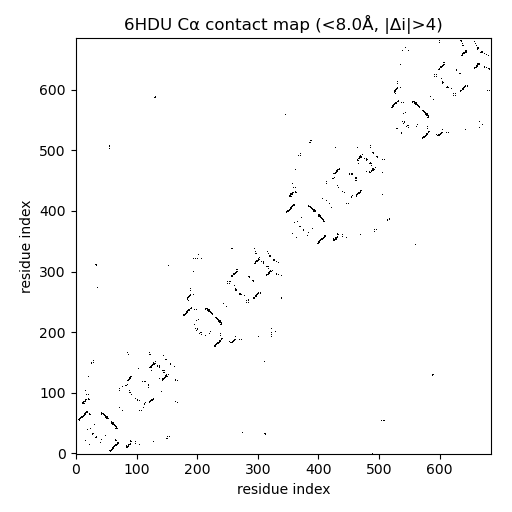O . GLY A 1 88 ? 23.876 58.137 57.557 1.00 15.47 85 GLY A O 1
ATOM 717 N N . ALA A 1 89 ? 25.896 58.791 56.793 1.00 15.72 86 ALA A N 1
ATOM 718 C CA . ALA A 1 89 ? 25.734 58.014 55.574 1.00 14.43 86 ALA A CA 1
ATOM 719 C C . ALA A 1 89 ? 27.093 57.654 54.999 1.00 18.23 86 ALA A C 1
ATOM 720 O O . ALA A 1 89 ? 28.075 58.379 55.179 1.00 19.13 86 ALA A O 1
ATOM 722 N N . PHE A 1 90 ? 27.130 56.511 54.323 1.00 15.17 87 PHE A N 1
ATOM 723 C CA . PHE A 1 90 ? 28.200 56.155 53.404 1.00 14.07 87 PHE A CA 1
ATOM 724 C C . PHE A 1 90 ? 27.680 56.354 51.991 1.00 14.77 87 PHE A C 1
ATOM 725 O O . PHE A 1 90 ? 26.596 55.865 51.664 1.00 13.77 87 PHE A O 1
ATOM 733 N N . ILE A 1 91 ? 28.437 57.068 51.161 1.00 11.65 88 ILE A N 1
ATOM 734 C CA . ILE A 1 91 ? 28.183 57.114 49.724 1.00 10.40 88 ILE A CA 1
ATOM 735 C C . ILE A 1 91 ? 29.280 56.310 49.041 1.00 13.82 88 ILE A C 1
ATOM 736 O O . ILE A 1 91 ? 30.464 56.496 49.336 1.00 13.27 88 ILE A O 1
ATOM 741 N N . VAL A 1 92 ? 28.885 55.417 48.134 1.00 13.43 89 VAL A N 1
ATOM 742 C CA . VAL A 1 92 ? 29.749 54.360 47.615 1.00 14.01 89 VAL A CA 1
ATOM 743 C C . VAL A 1 92 ? 29.850 54.499 46.105 1.00 14.16 89 VAL A C 1
ATOM 744 O O . VAL A 1 92 ? 28.855 54.791 45.432 1.00 13.86 89 VAL A O 1
ATOM 748 N N . PHE A 1 93 ? 31.052 54.283 45.571 1.00 11.98 90 PHE A N 1
ATOM 749 C CA . PHE A 1 93 ? 31.223 54.114 44.137 1.00 13.91 90 PHE A CA 1
ATOM 750 C C . PHE A 1 93 ? 32.163 52.938 43.891 1.00 13.03 90 PHE A C 1
ATOM 751 O O . PHE A 1 93 ? 32.705 52.342 44.824 1.00 14.26 90 PHE A O 1
ATOM 759 N N . ASP A 1 94 ? 32.299 52.575 42.618 1.00 12.73 91 ASP A N 1
ATOM 760 C CA . ASP A 1 94 ? 33.056 51.411 42.157 1.00 11.67 91 ASP A CA 1
ATOM 761 C C . ASP A 1 94 ? 34.307 51.929 41.456 1.00 12.78 91 ASP A C 1
ATOM 762 O O . ASP A 1 94 ? 34.204 52.589 40.416 1.00 13.40 91 ASP A O 1
ATOM 767 N N . VAL A 1 95 ? 35.487 51.637 42.021 1.00 15.39 92 VAL A N 1
ATOM 768 C CA . VAL A 1 95 ? 36.720 52.173 41.453 1.00 14.45 92 VAL A CA 1
ATOM 769 C C . VAL A 1 95 ? 36.963 51.657 40.041 1.00 19.99 92 VAL A C 1
ATOM 770 O O . VAL A 1 95 ? 37.708 52.282 39.280 1.00 22.34 92 VAL A O 1
ATOM 774 N N . THR A 1 96 ? 36.343 50.543 39.660 1.00 16.15 93 THR A N 1
ATOM 775 C CA . THR A 1 96 ? 36.532 49.985 38.326 1.00 21.04 93 THR A CA 1
ATOM 776 C C . THR A 1 96 ? 35.608 50.603 37.288 1.00 24.94 93 THR A C 1
ATOM 777 O O . THR A 1 96 ? 35.774 50.328 36.094 1.00 21.84 93 THR A O 1
ATOM 781 N N . ARG A 1 97 ? 34.651 51.430 37.704 1.00 18.42 94 ARG A N 1
ATOM 782 C CA . ARG A 1 97 ? 33.689 52.046 36.790 1.00 17.77 94 ARG A CA 1
ATOM 783 C C . ARG A 1 97 ? 33.587 53.534 37.107 1.00 18.05 94 ARG A C 1
ATOM 784 O O . ARG A 1 97 ? 32.756 53.954 37.925 1.00 15.21 94 ARG A O 1
ATOM 792 N N . PRO A 1 98 ? 34.411 54.365 36.458 1.00 18.77 95 PRO A N 1
ATOM 793 C CA . PRO A 1 98 ? 34.501 55.781 36.853 1.00 18.99 95 PRO A CA 1
ATOM 794 C C . PRO A 1 98 ? 33.204 56.569 36.730 1.00 15.65 95 PRO A C 1
ATOM 795 O O . PRO A 1 98 ? 33.070 57.593 37.403 1.00 15.81 95 PRO A O 1
ATOM 799 N N . ALA A 1 99 ? 32.250 56.141 35.898 1.00 12.40 96 ALA A N 1
ATOM 800 C CA . ALA A 1 99 ? 30.972 56.842 35.846 1.00 17.44 96 ALA A CA 1
ATOM 801 C C . ALA A 1 99 ? 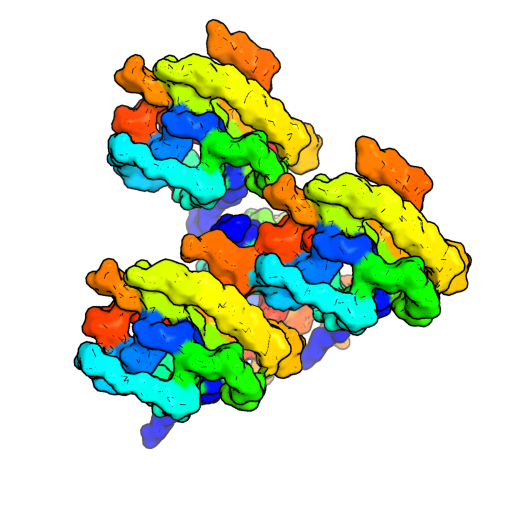30.251 56.809 37.192 1.00 17.36 96 ALA A C 1
ATOM 802 O O . ALA A 1 99 ? 29.509 57.748 37.515 1.00 14.18 96 ALA A O 1
ATOM 804 N N . THR A 1 100 ? 30.452 55.746 37.992 1.00 15.98 97 THR A N 1
ATOM 805 C CA . THR A 1 100 ? 29.823 55.702 39.311 1.00 12.50 97 THR A CA 1
ATOM 806 C C . THR A 1 100 ? 30.414 56.744 40.250 1.00 14.49 97 THR A C 1
ATOM 807 O O . THR A 1 100 ? 29.738 57.166 41.191 1.00 12.50 97 THR A O 1
ATOM 811 N N . PHE A 1 101 ? 31.646 57.195 40.004 1.00 12.01 98 PHE A N 1
ATOM 812 C CA . PHE A 1 101 ? 32.166 58.308 40.789 1.00 14.70 98 PHE A CA 1
ATOM 813 C C . PHE A 1 101 ? 31.406 59.593 40.484 1.00 14.53 98 PHE A C 1
ATOM 814 O O . PHE A 1 101 ? 31.149 60.397 41.388 1.00 15.06 98 PHE A O 1
ATOM 822 N N . GLU A 1 102 ? 31.013 59.791 39.222 1.00 12.49 99 GLU A N 1
ATOM 823 C CA . GLU A 1 102 ? 30.242 60.977 38.859 1.00 15.75 99 GLU A CA 1
ATOM 824 C C . GLU A 1 102 ? 28.884 61.005 39.546 1.00 17.39 99 GLU A C 1
ATOM 825 O O . GLU A 1 102 ? 28.316 62.086 39.728 1.00 17.97 99 GLU A O 1
ATOM 831 N N . ALA A 1 103 ? 28.346 59.844 39.924 1.00 15.94 100 ALA A N 1
ATOM 832 C CA . ALA A 1 103 ? 27.068 59.785 40.622 1.00 15.18 100 ALA A CA 1
ATOM 833 C C . ALA A 1 103 ? 27.177 60.140 42.098 1.00 16.68 100 ALA A C 1
ATOM 834 O O . ALA A 1 103 ? 26.143 60.345 42.749 1.00 15.95 100 ALA A O 1
ATOM 836 N N . VAL A 1 104 ? 28.394 60.196 42.643 1.00 14.64 101 VAL A N 1
ATOM 837 C CA . VAL A 1 104 ? 28.563 60.482 44.067 1.00 14.88 101 VAL A CA 1
ATOM 838 C C . VAL A 1 104 ? 27.992 61.853 44.406 1.00 14.04 101 VAL A C 1
ATOM 839 O O . VAL A 1 104 ? 27.268 62.013 45.397 1.00 18.01 101 VAL A O 1
ATOM 843 N N . ALA A 1 105 ? 28.280 62.854 43.574 1.00 16.97 102 ALA A N 1
ATOM 844 C CA . ALA A 1 105 ? 27.762 64.196 43.835 1.00 18.64 102 ALA A CA 1
ATOM 845 C C . ALA A 1 105 ? 26.245 64.250 43.712 1.00 21.49 102 ALA A C 1
ATOM 846 O O . ALA A 1 105 ? 25.598 65.017 44.434 1.00 20.99 102 ALA A O 1
ATOM 848 N N . LYS A 1 106 ? 25.660 63.456 42.812 1.00 18.65 103 LYS A N 1
ATOM 849 C CA . LYS A 1 106 ? 24.205 63.449 42.685 1.00 22.88 103 LYS A CA 1
ATOM 850 C C . LYS A 1 106 ? 23.548 62.879 43.938 1.00 21.10 103 LYS A C 1
ATOM 851 O O . LYS A 1 106 ? 22.513 63.385 44.392 1.00 16.37 103 LYS A O 1
ATOM 857 N N . TRP A 1 107 ? 24.138 61.828 44.512 1.00 16.60 104 TRP A N 1
ATOM 858 C CA . TRP A 1 107 ? 23.610 61.275 45.755 1.00 16.39 104 TRP A CA 1
ATOM 859 C C . TRP A 1 107 ? 23.834 62.239 46.917 1.00 16.45 104 TRP A C 1
ATOM 860 O O . TRP A 1 107 ? 22.954 62.415 47.767 1.00 19.38 104 TRP A O 1
ATOM 871 N N . LYS A 1 108 ? 25.003 62.877 46.967 1.00 15.12 105 LYS A N 1
ATOM 872 C CA . LYS A 1 108 ? 25.274 63.833 48.037 1.00 19.54 105 LYS A CA 1
ATOM 873 C C . LYS A 1 108 ? 24.289 65.000 48.002 1.00 22.33 105 LYS A C 1
ATOM 874 O O . LYS A 1 108 ? 23.779 65.419 49.046 1.00 19.01 105 LYS A O 1
ATOM 880 N N . ASN A 1 109 ? 24.006 65.533 46.810 1.00 21.00 106 ASN A N 1
ATOM 881 C CA . ASN A 1 109 ? 23.061 66.641 46.705 1.00 22.86 106 ASN A CA 1
ATOM 882 C C . ASN A 1 109 ? 21.651 66.193 47.062 1.00 24.75 106 ASN A C 1
ATOM 883 O O . ASN A 1 109 ? 20.893 66.945 47.688 1.00 21.93 106 ASN A O 1
ATOM 888 N N . ASP A 1 110 ? 21.277 64.978 46.660 1.00 16.73 107 ASP A N 1
ATOM 889 C CA . ASP A 1 110 ? 19.976 64.438 47.042 1.00 17.93 107 ASP A CA 1
ATOM 890 C C . ASP A 1 110 ? 19.853 64.352 48.559 1.00 21.60 107 ASP A C 1
ATOM 891 O O . ASP A 1 110 ? 18.882 64.840 49.147 1.00 21.21 107 ASP A O 1
ATOM 896 N N . LEU A 1 111 ? 20.851 63.751 49.207 1.00 16.44 108 LEU A N 1
ATOM 897 C CA . LEU A 1 111 ? 20.852 63.623 50.659 1.00 16.58 108 LEU A CA 1
ATOM 898 C C . LEU A 1 111 ? 20.785 64.985 51.347 1.00 19.15 108 LEU A C 1
ATOM 899 O O . LEU A 1 111 ? 19.933 65.214 52.213 1.00 18.29 108 LEU A O 1
ATOM 904 N N . ASP A 1 112 ? 21.689 65.899 50.985 1.00 18.07 109 ASP A N 1
ATOM 905 C CA . ASP A 1 112 ? 21.751 67.179 51.686 1.00 18.23 109 ASP A CA 1
ATOM 906 C C . ASP A 1 112 ? 20.487 68.011 51.469 1.00 21.55 109 ASP A C 1
ATOM 907 O O . ASP A 1 112 ? 20.098 68.784 52.352 1.00 25.42 109 ASP A O 1
ATOM 912 N N . SER A 1 113 ? 19.822 67.855 50.326 1.00 24.57 110 SER A N 1
ATOM 913 C CA A SER A 1 113 ? 18.606 68.614 50.062 0.60 25.10 110 SER A CA 1
ATOM 914 C CA B SER A 1 113 ? 18.602 68.603 50.046 0.40 25.10 110 SER A CA 1
ATOM 915 C C . SER A 1 113 ? 17.377 68.027 50.743 1.00 27.61 110 SER A C 1
ATOM 916 O O . SER A 1 113 ? 16.353 68.712 50.828 1.00 26.92 110 SER A O 1
ATOM 921 N N . LYS A 1 114 ? 17.448 66.794 51.239 1.00 22.72 111 LYS A N 1
ATOM 922 C CA . LYS A 1 114 ? 16.300 66.161 51.874 1.00 24.28 111 LYS A CA 1
ATOM 923 C C . LYS A 1 114 ? 16.530 65.794 53.332 1.00 20.76 111 LYS A C 1
ATOM 924 O O . LYS A 1 114 ? 15.609 65.272 53.973 1.00 28.27 111 LYS A O 1
ATOM 930 N N . LEU A 1 115 ? 17.711 66.055 53.882 1.00 22.34 112 LEU A N 1
ATOM 931 C CA . LEU A 1 115 ? 17.991 65.660 55.253 1.00 24.00 112 LEU A CA 1
ATOM 932 C C . LEU A 1 115 ? 19.036 66.579 55.864 1.00 24.78 112 LEU A C 1
ATOM 933 O O . LEU A 1 115 ? 20.042 66.904 55.228 1.00 28.99 112 LEU A O 1
ATOM 938 N N . SER A 1 116 ? 18.793 66.980 57.108 1.00 27.34 113 SER A N 1
ATOM 939 C CA . SER A 1 116 ? 19.796 67.671 57.903 1.00 35.18 113 SER A CA 1
ATOM 940 C C . SER A 1 116 ? 19.620 67.248 59.354 1.00 32.88 113 SER A C 1
ATOM 941 O O . SER A 1 116 ? 18.549 66.792 59.761 1.00 41.06 113 SER A O 1
ATOM 944 N N . LEU A 1 117 ? 20.694 67.390 60.130 1.00 30.65 114 LEU A N 1
ATOM 945 C CA . LEU A 1 117 ? 20.609 67.155 61.560 1.00 32.95 114 LEU A CA 1
ATOM 946 C C . LEU A 1 117 ? 19.619 68.141 62.183 1.00 36.21 114 LEU A C 1
ATOM 947 O O . LEU A 1 117 ? 19.291 69.166 61.579 1.00 38.04 114 LEU A O 1
ATOM 952 N N . PRO A 1 118 ? 19.106 67.838 63.380 1.00 40.76 115 PRO A N 1
ATOM 953 C CA . PRO A 1 118 ? 18.076 68.708 63.979 1.00 42.96 115 PRO A CA 1
ATOM 954 C C . PRO A 1 118 ? 18.455 70.180 64.077 1.00 48.68 115 PRO A C 1
ATOM 955 O O . PRO A 1 118 ? 17.563 71.037 64.058 1.00 49.33 115 PRO A O 1
ATOM 959 N N . ASN A 1 119 ? 19.743 70.505 64.163 1.00 41.88 116 ASN A N 1
ATOM 960 C CA . ASN A 1 119 ? 20.193 71.886 64.291 1.00 49.94 116 ASN A CA 1
ATOM 961 C C . ASN A 1 119 ? 20.491 72.546 62.948 1.00 50.63 116 ASN A C 1
ATOM 962 O O . ASN A 1 119 ? 21.030 73.658 62.925 1.00 47.14 116 ASN A O 1
ATOM 967 N N . GLY A 1 120 ? 20.155 71.894 61.836 1.00 41.92 117 GLY A N 1
ATOM 968 C CA . GLY A 1 120 ? 20.420 72.439 60.523 1.00 41.23 117 GLY A CA 1
ATOM 969 C C . GLY A 1 120 ? 21.785 72.115 59.951 1.00 32.22 117 GLY A C 1
ATOM 970 O O . GLY A 1 120 ? 22.044 72.447 58.787 1.00 39.42 117 GLY A O 1
ATOM 971 N N . LYS A 1 121 ? 22.665 71.485 60.720 1.00 38.35 118 LYS A N 1
ATOM 972 C CA . LYS A 1 121 ? 23.955 71.093 60.178 1.00 38.79 118 LYS A CA 1
ATOM 973 C C . LYS A 1 121 ? 23.785 69.864 59.286 1.00 37.74 118 LYS A C 1
ATOM 974 O O . LYS A 1 121 ? 23.004 68.961 59.614 1.00 27.98 118 LYS A O 1
ATOM 980 N N . PRO A 1 122 ? 24.463 69.808 58.139 1.00 38.73 119 PRO A N 1
ATOM 981 C CA . PRO A 1 122 ? 24.370 68.615 57.290 1.00 30.18 119 PRO A CA 1
ATOM 982 C C . PRO A 1 122 ? 24.938 67.395 58.002 1.00 31.03 119 PRO A C 1
ATOM 983 O O . PRO A 1 122 ? 25.815 67.504 58.864 1.00 25.15 119 PRO A O 1
ATOM 987 N N . VAL A 1 123 ? 24.418 66.218 57.641 1.00 22.32 120 VAL A N 1
ATOM 988 C CA . VAL A 1 123 ? 24.832 65.009 58.350 1.00 21.43 120 VAL A CA 1
ATOM 989 C C . VAL A 1 123 ? 26.254 64.627 57.948 1.00 16.33 120 VAL A C 1
ATOM 990 O O . VAL A 1 123 ? 26.776 65.041 56.906 1.00 18.27 120 VAL A O 1
ATOM 994 N N . SER A 1 124 ? 26.890 63.833 58.808 1.00 20.17 121 SER A N 1
ATOM 995 C CA . SER A 1 124 ? 28.219 63.298 58.531 1.00 15.62 121 SER A CA 1
ATOM 996 C C . SER A 1 124 ? 28.155 62.273 57.404 1.00 16.63 121 SER A C 1
ATOM 997 O O . SER A 1 124 ? 27.300 61.387 57.419 1.00 16.65 121 SER A O 1
ATOM 1000 N N . VAL A 1 125 ? 29.059 62.382 56.428 1.00 14.87 122 VAL A N 1
ATOM 1001 C CA . VAL A 1 125 ? 29.081 61.467 55.289 1.00 13.96 122 VAL A CA 1
ATOM 1002 C C . VAL A 1 125 ? 30.518 61.059 55.005 1.00 15.39 122 VAL A C 1
ATOM 1003 O O . VAL A 1 125 ? 31.401 61.917 54.897 1.00 15.35 122 VAL A O 1
ATOM 1007 N N . VAL A 1 126 ? 30.743 59.754 54.850 1.00 15.61 123 VAL A N 1
ATOM 1008 C CA . VAL A 1 126 ? 32.044 59.192 54.496 1.00 12.84 123 VAL A CA 1
ATOM 1009 C C . VAL A 1 126 ? 31.945 58.587 53.101 1.00 15.63 123 VAL A C 1
ATOM 1010 O O . VAL A 1 126 ? 30.944 57.948 52.765 1.00 14.77 123 VAL A O 1
ATOM 1014 N N . LEU A 1 127 ? 32.985 58.785 52.294 1.00 14.59 124 LEU A N 1
ATOM 1015 C CA . LEU A 1 127 ? 33.024 58.332 50.910 1.00 15.31 124 LEU A CA 1
ATOM 1016 C C . LEU A 1 127 ? 33.783 57.010 50.822 1.00 17.29 124 LEU A C 1
ATOM 1017 O O . LEU A 1 127 ? 34.900 56.895 51.338 1.00 15.46 124 LEU A O 1
ATOM 1022 N N . LEU A 1 128 ? 33.183 56.019 50.163 1.00 12.86 125 LEU A N 1
ATOM 1023 C CA A LEU A 1 128 ? 33.754 54.679 50.045 0.03 14.09 125 LEU A CA 1
ATOM 1024 C CA B LEU A 1 128 ? 33.773 54.690 50.045 0.97 14.40 125 LEU A CA 1
ATOM 1025 C C . LEU A 1 128 ? 34.092 54.404 48.583 1.00 17.40 125 LEU A C 1
ATOM 1026 O O . LEU A 1 128 ? 33.188 54.312 47.745 1.00 14.26 125 LEU A O 1
ATOM 1035 N N . ALA A 1 129 ? 35.383 54.264 48.283 1.00 13.66 126 ALA A N 1
ATOM 1036 C CA . ALA A 1 129 ? 35.861 53.880 46.953 1.00 14.16 126 ALA A CA 1
ATOM 1037 C C . ALA A 1 129 ? 35.993 52.362 46.939 1.00 13.85 126 ALA A C 1
ATOM 1038 O O . ALA A 1 129 ? 37.059 51.814 47.217 1.00 13.59 126 ALA A O 1
ATOM 1040 N N . ASN A 1 130 ? 34.902 51.669 46.598 1.00 13.76 127 ASN A N 1
ATOM 1041 C CA . ASN A 1 130 ? 34.797 50.229 46.796 1.00 11.09 127 ASN A CA 1
ATOM 1042 C C . ASN A 1 130 ? 35.349 49.427 45.612 1.00 14.91 127 ASN A C 1
ATOM 1043 O O . ASN A 1 130 ? 35.529 49.938 44.504 1.00 14.30 127 ASN A O 1
ATOM 1048 N N . LYS A 1 131 ? 35.592 48.138 45.874 1.00 13.17 128 LYS A N 1
ATOM 1049 C CA . LYS A 1 131 ? 36.218 47.192 44.948 1.00 14.76 128 LYS A CA 1
ATOM 1050 C C . LYS A 1 131 ? 37.690 47.522 44.721 1.00 11.93 128 LYS A C 1
ATOM 1051 O O . LYS A 1 131 ? 38.240 47.252 43.652 1.00 17.01 128 LYS A O 1
ATOM 1057 N N . CYS A 1 132 ? 38.337 48.090 45.741 1.00 16.56 129 CYS A N 1
ATOM 1058 C CA . CYS A 1 132 ? 39.733 48.483 45.620 1.00 17.99 129 CYS A CA 1
ATOM 1059 C C . CYS A 1 132 ? 40.658 47.289 45.451 1.00 20.89 129 CYS A C 1
ATOM 1060 O O . CYS A 1 132 ? 41.819 47.477 45.068 1.00 22.33 129 CYS A O 1
ATOM 1063 N N . ASP A 1 133 ? 40.170 46.073 45.712 1.00 19.05 130 ASP A N 1
ATOM 1064 C CA . ASP A 1 133 ? 40.944 44.875 45.407 1.00 15.82 130 ASP A CA 1
ATOM 1065 C C . ASP A 1 133 ? 41.188 44.727 43.913 1.00 28.11 130 ASP A C 1
ATOM 1066 O O . ASP A 1 133 ? 42.134 44.041 43.514 1.00 28.56 130 ASP A O 1
ATOM 1071 N N . GLN A 1 134 ? 40.358 45.349 43.082 1.00 21.50 131 GLN A N 1
ATOM 1072 C CA . GLN A 1 134 ? 40.585 45.373 41.642 1.00 30.89 131 GLN A CA 1
ATOM 1073 C C . GLN A 1 134 ? 41.170 46.722 41.222 1.00 31.66 131 GLN A C 1
ATOM 1074 O O . GLN A 1 134 ? 41.165 47.073 40.038 1.00 44.56 131 GLN A O 1
ATOM 1080 N N . LYS A 1 145 ? 43.490 63.904 44.541 1.00 38.09 142 LYS A N 1
ATOM 1081 C CA . LYS A 1 145 ? 42.216 64.404 44.041 1.00 42.98 142 LYS A CA 1
ATOM 1082 C C . LYS A 1 145 ? 41.070 64.009 44.970 1.00 40.83 142 LYS A C 1
ATOM 1083 O O . LYS A 1 145 ? 40.079 64.735 45.088 1.00 38.28 142 LYS A O 1
ATOM 1089 N N . MET A 1 146 ? 41.213 62.856 45.632 1.00 37.57 143 MET A N 1
ATOM 1090 C CA . MET A 1 146 ? 40.160 62.388 46.528 1.00 33.81 143 MET A CA 1
ATOM 1091 C C . MET A 1 146 ? 40.017 63.305 47.733 1.00 29.99 143 MET A C 1
ATOM 1092 O O . MET A 1 146 ? 38.894 63.611 48.158 1.00 25.83 143 MET A O 1
ATOM 1097 N N . ASP A 1 147 ? 41.143 63.746 48.300 1.00 26.60 144 ASP A N 1
ATOM 1098 C CA . ASP A 1 147 ? 41.096 64.705 49.399 1.00 31.75 144 ASP A CA 1
ATOM 1099 C C . ASP A 1 147 ? 40.387 65.985 48.978 1.00 28.37 144 ASP A C 1
ATOM 1100 O O . ASP A 1 147 ? 39.564 66.524 49.727 1.00 27.19 144 ASP A O 1
ATOM 1105 N N . GLN A 1 148 ? 40.685 66.478 47.773 1.00 32.99 145 GLN A N 1
ATOM 1106 C CA . GLN A 1 148 ? 40.052 67.702 47.291 1.00 38.26 145 GLN A CA 1
ATOM 1107 C C . GLN A 1 148 ? 38.563 67.498 47.047 1.00 33.76 145 GLN 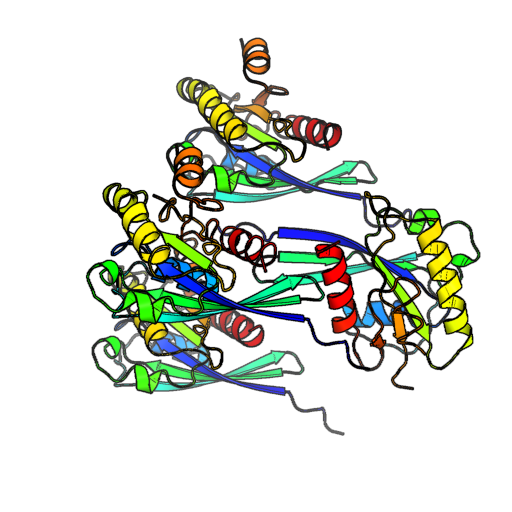A C 1
ATOM 1108 O O . GLN A 1 148 ? 37.757 68.402 47.301 1.00 29.00 145 GLN A O 1
ATOM 1114 N N . PHE A 1 149 ? 38.179 66.321 46.544 1.00 26.88 146 PHE A N 1
ATOM 1115 C CA . PHE A 1 149 ? 36.764 66.039 46.329 1.00 29.12 146 PHE A CA 1
ATOM 1116 C C . PHE A 1 149 ? 35.996 66.070 47.644 1.00 20.90 146 PHE A C 1
ATOM 1117 O O . PHE A 1 149 ? 34.886 66.609 47.710 1.00 25.88 146 PHE A O 1
ATOM 1125 N N . CYS A 1 150 ? 36.571 65.498 48.704 1.00 21.00 147 CYS A N 1
ATOM 1126 C CA . CYS A 1 150 ? 35.869 65.448 49.981 1.00 22.28 147 CYS A CA 1
ATOM 1127 C C . CYS A 1 150 ? 35.700 66.839 50.576 1.00 26.36 147 CYS A C 1
ATOM 1128 O O . CYS A 1 150 ? 34.629 67.169 51.102 1.00 23.60 147 CYS A O 1
ATOM 1131 N N . LYS A 1 151 ? 36.744 67.668 50.504 1.00 25.66 148 LYS A N 1
ATOM 1132 C CA . LYS A 1 151 ? 36.640 69.029 51.023 1.00 27.75 148 LYS A CA 1
ATOM 1133 C C . LYS A 1 151 ? 35.613 69.842 50.243 1.00 25.62 148 LYS A C 1
ATOM 1134 O O . LYS A 1 151 ? 34.855 70.624 50.827 1.00 32.83 148 LYS A O 1
ATOM 1140 N N . GLU A 1 152 ? 35.570 69.667 48.922 1.00 28.14 149 GLU A N 1
ATOM 1141 C CA . GLU A 1 152 ? 34.681 70.456 48.077 1.00 29.09 149 GLU A CA 1
ATOM 1142 C C . GLU A 1 152 ? 33.237 69.973 48.108 1.00 30.37 149 GLU A C 1
ATOM 1143 O O . GLU A 1 152 ? 32.335 70.735 47.745 1.00 29.63 149 GLU A O 1
ATOM 1149 N N . HIS A 1 153 ? 32.983 68.732 48.520 1.00 25.47 150 HIS A N 1
ATOM 1150 C CA . HIS A 1 153 ? 31.620 68.218 48.557 1.00 25.88 150 HIS A CA 1
ATOM 1151 C C . HIS A 1 153 ? 31.163 67.894 49.975 1.00 22.66 150 HIS A C 1
ATOM 1152 O O . HIS A 1 153 ? 30.137 67.235 50.151 1.00 20.80 150 HIS A O 1
ATOM 1159 N N . GLY A 1 154 ? 31.894 68.348 50.987 1.00 23.12 151 GLY A N 1
ATOM 1160 C CA . GLY A 1 154 ? 31.434 68.198 52.361 1.00 27.77 151 GLY A CA 1
ATOM 1161 C C . GLY A 1 154 ? 31.420 66.784 52.909 1.00 21.36 151 GLY A C 1
ATOM 1162 O O . GLY A 1 154 ? 30.466 66.402 53.600 1.00 22.28 151 GLY A O 1
ATOM 1163 N N . PHE A 1 155 ? 32.452 65.997 52.625 1.00 17.92 152 PHE A N 1
ATOM 1164 C CA . PHE A 1 155 ? 32.610 64.670 53.209 1.00 16.56 152 PHE A CA 1
ATOM 1165 C C . PHE A 1 155 ? 33.574 64.758 54.384 1.00 19.53 152 PHE A C 1
ATOM 1166 O O . PHE A 1 155 ? 34.543 65.518 54.341 1.00 23.23 152 PHE A O 1
ATOM 1174 N N . VAL A 1 156 ? 33.318 63.975 55.434 1.00 18.18 153 VAL A N 1
ATOM 1175 C CA . VAL A 1 156 ? 34.249 63.992 56.559 1.00 20.14 153 VAL A CA 1
ATOM 1176 C C . VAL A 1 156 ? 35.497 63.166 56.274 1.00 27.09 153 VAL A C 1
ATOM 1177 O O . VAL A 1 156 ? 36.516 63.344 56.954 1.00 26.32 153 VAL A O 1
ATOM 1181 N N . GLY A 1 157 ? 35.456 62.285 55.285 1.00 20.18 154 GLY A N 1
ATOM 1182 C CA . GLY A 1 157 ? 36.629 61.520 54.918 1.00 22.99 154 GLY A CA 1
ATOM 1183 C C . GLY A 1 157 ? 36.281 60.499 53.859 1.00 20.56 154 GLY A C 1
ATOM 1184 O O . GLY A 1 157 ? 35.124 60.363 53.446 1.00 16.41 154 GLY A O 1
ATOM 1185 N N . TRP A 1 158 ? 37.312 59.782 53.418 1.00 18.80 155 TRP A N 1
ATOM 1186 C CA . TRP A 1 158 ? 37.139 58.779 52.377 1.00 16.44 155 TRP A CA 1
ATOM 1187 C C . TRP A 1 158 ? 38.085 57.615 52.634 1.00 21.42 155 TRP A C 1
ATOM 1188 O O . TRP A 1 158 ? 39.128 57.766 53.278 1.00 19.07 155 TRP A O 1
ATOM 1199 N N . PHE A 1 159 ? 37.703 56.446 52.116 1.00 15.89 156 PHE A N 1
ATOM 1200 C CA . PHE A 1 159 ? 38.461 55.209 52.282 1.00 13.49 156 PHE A CA 1
ATOM 1201 C C . PHE A 1 159 ? 38.343 54.369 51.022 1.00 18.19 156 PHE A C 1
ATOM 1202 O O . PHE A 1 159 ? 37.257 54.260 50.447 1.00 17.97 156 PHE A O 1
ATOM 1210 N N . GLU A 1 160 ? 39.458 53.771 50.601 1.00 12.84 157 GLU A N 1
ATOM 1211 C CA . GLU A 1 160 ? 39.398 52.655 49.661 1.00 17.47 157 GLU A CA 1
ATOM 1212 C C . GLU A 1 160 ? 38.915 51.419 50.407 1.00 16.45 157 GLU A C 1
ATOM 1213 O O . GLU A 1 160 ? 39.511 51.035 51.417 1.00 18.04 157 GLU A O 1
ATOM 1219 N N . THR A 1 161 ? 37.839 50.797 49.929 1.00 14.57 158 THR A N 1
ATOM 1220 C CA . THR A 1 161 ? 37.264 49.649 50.612 1.00 13.52 158 THR A CA 1
ATOM 1221 C C . THR A 1 161 ? 37.177 48.449 49.681 1.00 13.24 158 THR A C 1
ATOM 1222 O O . THR A 1 161 ? 37.204 48.577 48.456 1.00 17.00 158 THR A O 1
ATOM 1226 N N . SER A 1 162 ? 37.080 47.268 50.291 1.00 13.14 159 SER A N 1
ATOM 1227 C CA . SER A 1 162 ? 36.812 46.032 49.566 1.00 13.28 159 SER A CA 1
ATOM 1228 C C . SER A 1 162 ? 35.940 45.150 50.443 1.00 15.13 159 SER A C 1
ATOM 1229 O O . SER A 1 162 ? 36.358 44.747 51.532 1.00 15.60 159 SER A O 1
ATOM 1232 N N . ALA A 1 163 ? 34.720 44.877 49.980 1.00 13.29 160 ALA A N 1
ATOM 1233 C CA . ALA A 1 163 ? 33.888 43.887 50.649 1.00 15.08 160 ALA A CA 1
ATOM 1234 C C . ALA A 1 163 ? 34.442 42.482 50.451 1.00 16.12 160 ALA A C 1
ATOM 1235 O O . ALA A 1 163 ? 34.268 41.616 51.317 1.00 16.89 160 ALA A O 1
ATOM 1237 N N . LYS A 1 164 ? 35.107 42.242 49.321 1.00 17.63 161 LYS A N 1
ATOM 1238 C CA . LYS A 1 164 ? 35.647 40.917 49.033 1.00 17.52 161 LYS A CA 1
ATOM 1239 C C . LYS A 1 164 ? 36.784 40.571 49.988 1.00 20.97 161 LYS A C 1
ATOM 1240 O O . LYS A 1 164 ? 36.793 39.491 50.589 1.00 22.10 161 LYS A O 1
ATOM 1246 N N . GLU A 1 165 ? 37.744 41.483 50.156 1.00 17.12 162 GLU A N 1
ATOM 1247 C CA . GLU A 1 165 ? 38.928 41.234 50.974 1.00 20.29 162 GLU A CA 1
ATOM 1248 C C . GLU A 1 165 ? 38.833 41.827 52.374 1.00 19.63 162 GLU A C 1
ATOM 1249 O O . GLU A 1 165 ? 39.797 41.724 53.136 1.00 22.71 162 GLU A O 1
ATOM 1255 N N . ASN A 1 166 ? 37.707 42.456 52.722 1.00 18.77 163 ASN A N 1
ATOM 1256 C CA . ASN A 1 166 ? 37.490 43.089 54.026 1.00 19.57 163 ASN A CA 1
ATOM 1257 C C . ASN A 1 166 ? 38.553 44.155 54.318 1.00 20.85 163 ASN A C 1
ATOM 1258 O O . ASN A 1 166 ? 39.290 44.091 55.301 1.00 19.44 163 ASN A O 1
ATOM 1263 N N . ILE A 1 167 ? 38.605 45.161 53.451 1.00 16.83 164 ILE A N 1
ATOM 1264 C CA . ILE A 1 167 ? 39.548 46.267 53.590 1.00 14.51 164 ILE A CA 1
ATOM 1265 C C . ILE A 1 167 ? 38.780 47.530 53.961 1.00 18.44 164 ILE A C 1
ATOM 1266 O O . ILE A 1 167 ? 37.892 47.967 53.217 1.00 14.43 164 ILE A O 1
ATOM 1271 N N . ASN A 1 168 ? 39.121 48.103 55.118 1.00 16.25 165 ASN A N 1
ATOM 1272 C CA . ASN A 1 168 ? 38.779 49.459 55.553 1.00 19.45 165 ASN A CA 1
ATOM 1273 C C . ASN A 1 168 ? 37.301 49.696 55.833 1.00 17.42 165 ASN A C 1
ATOM 1274 O O . ASN A 1 168 ? 36.913 50.851 56.056 1.00 14.40 165 ASN A O 1
ATOM 1279 N N . ILE A 1 169 ? 36.457 48.662 55.841 1.00 13.47 166 ILE A N 1
ATOM 1280 C CA . ILE A 1 169 ? 35.060 48.894 56.202 1.00 12.69 166 ILE A CA 1
ATOM 1281 C C . ILE A 1 169 ? 34.942 49.202 57.695 1.00 16.88 166 ILE A C 1
ATOM 1282 O O . ILE A 1 169 ? 34.301 50.184 58.094 1.00 15.56 166 ILE A O 1
ATOM 1287 N N . ASP A 1 170 ? 35.576 48.379 58.540 1.00 16.94 167 ASP A N 1
ATOM 1288 C CA . ASP A 1 170 ? 35.624 48.664 59.973 1.00 16.68 167 ASP A CA 1
ATOM 1289 C C . ASP A 1 170 ? 36.130 50.080 60.228 1.00 19.78 167 ASP A C 1
ATOM 1290 O O . ASP A 1 170 ? 35.542 50.837 61.009 1.00 17.84 167 ASP A O 1
ATOM 1295 N N . GLU A 1 171 ? 37.234 50.443 59.571 1.00 17.27 168 GLU A N 1
ATOM 1296 C CA . GLU A 1 171 ? 37.853 51.748 59.767 1.00 17.72 168 GLU A CA 1
ATOM 1297 C C . GLU A 1 171 ? 36.930 52.880 59.329 1.00 21.10 168 GLU A C 1
ATOM 1298 O O . GLU A 1 171 ? 36.809 53.897 60.022 1.00 17.27 168 GLU A O 1
ATOM 1304 N N . ALA A 1 172 ? 36.277 52.726 58.174 1.00 18.17 169 ALA A N 1
ATOM 1305 C CA . ALA A 1 172 ? 35.418 53.794 57.673 1.00 15.27 169 ALA A CA 1
ATOM 1306 C C . ALA A 1 172 ? 34.213 53.999 58.579 1.00 18.43 169 ALA A C 1
ATOM 1307 O O . ALA A 1 172 ? 33.795 55.138 58.814 1.00 14.55 169 ALA A O 1
ATOM 1309 N N . SER A 1 173 ? 33.645 52.911 59.104 1.00 16.32 170 SER A N 1
ATOM 1310 C CA A SER A 1 173 ? 32.523 53.035 60.028 0.34 18.05 170 SER A CA 1
ATOM 1311 C CA B SER A 1 173 ? 32.521 53.049 60.021 0.66 18.06 170 SER A CA 1
ATOM 1312 C C . SER A 1 173 ? 32.944 53.731 61.317 1.00 17.14 170 SER A C 1
ATOM 1313 O O . SER A 1 173 ? 32.228 54.594 61.830 1.00 17.15 170 SER A O 1
ATOM 1318 N N . ARG A 1 174 ? 34.109 53.360 61.859 1.00 18.20 171 ARG A N 1
ATOM 1319 C CA . ARG A 1 174 ? 34.606 54.019 63.065 1.00 18.17 171 ARG A CA 1
ATOM 1320 C C . ARG A 1 174 ? 34.822 55.508 62.828 1.00 16.55 171 ARG A C 1
ATOM 1321 O O . ARG A 1 174 ? 34.532 56.334 63.700 1.00 19.36 171 ARG A O 1
ATOM 1329 N N . CYS A 1 175 ? 35.325 55.871 61.647 1.00 16.63 172 CYS A N 1
ATOM 1330 C CA . CYS A 1 175 ? 35.506 57.279 61.316 1.00 17.36 172 CYS A CA 1
ATOM 1331 C C . CYS A 1 175 ? 34.165 58.003 61.275 1.00 19.92 172 CYS A C 1
ATOM 1332 O O . CYS A 1 175 ? 34.014 59.094 61.836 1.00 17.51 172 CYS A O 1
ATOM 1335 N N . LEU A 1 176 ? 33.170 57.400 60.620 1.00 18.39 173 LEU A N 1
ATOM 1336 C CA . LEU A 1 176 ? 31.857 58.032 60.545 1.00 15.38 173 LEU A CA 1
ATOM 1337 C C . LEU A 1 176 ? 31.245 58.200 61.932 1.00 18.71 173 LEU A C 1
ATOM 1338 O O . LEU A 1 176 ? 30.716 59.270 62.260 1.00 19.35 173 LEU A O 1
ATOM 1343 N N . VAL A 1 177 ? 31.329 57.162 62.770 1.00 15.57 174 VAL A N 1
ATOM 1344 C CA . VAL A 1 177 ? 30.725 57.229 64.098 1.00 22.29 174 VAL A CA 1
ATOM 1345 C C . VAL A 1 177 ? 31.443 58.256 64.964 1.00 23.78 174 VAL A C 1
ATOM 1346 O O . VAL A 1 177 ? 30.807 59.013 65.710 1.00 19.50 174 VAL A O 1
ATOM 1350 N N . LYS A 1 178 ? 32.774 58.304 64.879 1.00 18.60 175 LYS A N 1
ATOM 1351 C CA . LYS A 1 178 ? 33.526 59.308 65.625 1.00 17.69 175 LYS A CA 1
ATOM 1352 C C . LYS A 1 178 ? 33.021 60.714 65.313 1.00 20.74 175 LYS A C 1
ATOM 1353 O O . LYS A 1 178 ? 32.797 61.524 66.221 1.00 20.71 175 LYS A O 1
ATOM 1359 N N . HIS A 1 179 ? 32.805 61.011 64.027 1.00 21.53 176 HIS A N 1
ATOM 1360 C CA A HIS A 1 179 ? 32.338 62.339 63.638 0.57 21.91 176 HIS A CA 1
ATOM 1361 C CA B HIS A 1 179 ? 32.344 62.345 63.657 0.43 21.92 176 HIS A CA 1
ATOM 1362 C C . HIS A 1 179 ? 30.914 62.587 64.120 1.00 24.35 176 HIS A C 1
ATOM 1363 O O . HIS A 1 179 ? 30.570 63.708 64.512 1.00 23.77 176 HIS A O 1
ATOM 1376 N N . ILE A 1 180 ? 30.068 61.555 64.084 1.00 20.74 177 ILE A N 1
ATOM 1377 C CA . ILE A 1 180 ? 28.694 61.709 64.554 1.00 22.15 177 ILE A CA 1
ATOM 1378 C C . ILE A 1 180 ? 28.683 62.082 66.031 1.00 26.08 177 ILE A C 1
ATOM 1379 O O . ILE A 1 180 ? 28.044 63.059 66.438 1.00 30.73 177 ILE A O 1
ATOM 1384 N N . LEU A 1 181 ? 29.404 61.308 66.850 1.00 22.98 178 LEU A N 1
ATOM 1385 C CA . LEU A 1 181 ? 29.512 61.597 68.279 1.00 24.81 178 LEU A CA 1
ATOM 1386 C C . LEU A 1 181 ? 29.993 63.018 68.536 1.00 30.09 178 LEU A C 1
ATOM 1387 O O . LEU A 1 181 ? 29.489 63.702 69.433 1.00 33.69 178 LEU A O 1
ATOM 1392 N N . ALA A 1 182 ? 30.980 63.476 67.763 1.00 27.57 179 ALA A N 1
ATOM 1393 C CA . ALA A 1 182 ? 31.571 64.788 67.995 1.00 33.74 179 ALA A CA 1
ATOM 1394 C C . ALA A 1 182 ? 30.620 65.926 67.658 1.00 37.29 179 ALA A C 1
ATOM 1395 O O . ALA A 1 182 ? 30.835 67.051 68.120 1.00 45.54 179 ALA A O 1
ATOM 1397 N N . ASN A 1 183 ? 29.579 65.665 66.872 1.00 31.60 180 ASN A N 1
ATOM 1398 C CA . ASN A 1 183 ? 28.686 66.715 66.403 1.00 36.84 180 ASN A CA 1
ATOM 1399 C C . ASN A 1 183 ? 27.278 66.595 66.965 1.00 43.47 180 ASN A C 1
ATOM 1400 O O . ASN A 1 183 ? 26.365 67.261 66.464 1.00 41.12 180 ASN A O 1
ATOM 1405 N N . GLU A 1 184 ? 27.079 65.772 67.991 1.00 43.13 181 GLU A N 1
ATOM 1406 C CA . GLU A 1 184 ? 25.777 65.672 68.640 1.00 50.43 181 GLU A CA 1
ATOM 1407 C C . GLU A 1 184 ? 25.547 66.850 69.579 1.00 49.23 181 GLU A C 1
ATOM 1408 O O . GLU A 1 184 ? 26.154 66.929 70.645 1.00 51.70 181 GLU A O 1
ATOM 1414 N N . HIS B 1 3 ? 26.752 5.503 94.887 1.00 44.51 0 HIS B N 1
ATOM 1415 C CA . HIS B 1 3 ? 27.206 6.798 94.394 1.00 38.11 0 HIS B CA 1
ATOM 1416 C C . HIS B 1 3 ? 27.290 6.801 92.868 1.00 45.12 0 HIS B C 1
ATOM 1417 O O . HIS B 1 3 ? 27.937 5.937 92.270 1.00 40.95 0 HIS B O 1
ATOM 1424 N N . MET B 1 4 ? 26.632 7.775 92.241 1.00 40.25 1 MET B N 1
ATOM 1425 C CA . MET B 1 4 ? 26.624 7.914 90.792 1.00 36.74 1 MET B CA 1
ATOM 1426 C C . MET B 1 4 ? 27.484 9.099 90.370 1.00 41.64 1 MET B C 1
ATOM 1427 O O . MET B 1 4 ? 27.529 10.125 91.059 1.00 36.54 1 MET B O 1
ATOM 1432 N N . GLN B 1 5 ? 28.166 8.948 89.238 1.00 42.98 2 GLN B N 1
ATOM 1433 C CA . GLN B 1 5 ? 28.884 10.056 88.629 1.00 37.27 2 GLN B CA 1
ATOM 1434 C C . GLN B 1 5 ? 27.908 10.959 87.880 1.00 42.79 2 GLN B C 1
ATOM 1435 O O . GLN B 1 5 ? 26.889 10.504 87.349 1.00 38.54 2 GLN B O 1
ATOM 1441 N N . ALA B 1 6 ? 28.235 12.246 87.837 1.00 35.00 3 ALA B N 1
ATOM 1442 C CA . ALA B 1 6 ? 27.296 13.233 87.324 1.00 32.62 3 ALA B CA 1
ATOM 1443 C C . ALA B 1 6 ? 27.091 13.054 85.821 1.00 43.11 3 ALA B C 1
ATOM 1444 O O . ALA B 1 6 ? 28.040 12.740 85.094 1.00 48.11 3 ALA B O 1
ATOM 1446 N N . PRO B 1 7 ? 25.870 13.243 85.325 1.00 39.93 4 PRO B N 1
ATOM 1447 C CA . PRO B 1 7 ? 25.634 13.152 83.881 1.00 39.63 4 PRO B CA 1
ATOM 1448 C C . PRO B 1 7 ? 26.271 14.327 83.151 1.00 48.43 4 PRO B C 1
ATOM 1449 O O . PRO B 1 7 ? 26.681 15.326 83.746 1.00 40.36 4 PRO B O 1
ATOM 1453 N N . HIS B 1 8 ? 26.350 14.189 81.832 1.00 40.15 5 HIS B N 1
ATOM 1454 C CA . HIS B 1 8 ? 27.020 15.170 80.991 1.00 42.83 5 HIS B CA 1
ATOM 1455 C C . HIS B 1 8 ? 26.041 16.232 80.505 1.00 35.64 5 HIS B C 1
ATOM 1456 O O . HIS B 1 8 ? 24.881 15.933 80.202 1.00 37.02 5 HIS B O 1
ATOM 1463 N N . LYS B 1 9 ? 26.511 17.477 80.443 1.00 31.48 6 LYS B N 1
ATOM 1464 C CA . LYS B 1 9 ? 25.778 18.504 79.716 1.00 39.82 6 LYS B CA 1
ATOM 1465 C C . LYS B 1 9 ? 25.642 18.080 78.258 1.00 30.04 6 LYS B C 1
ATOM 1466 O O . LYS B 1 9 ? 26.511 17.402 77.702 1.00 39.52 6 LYS B O 1
ATOM 1472 N N . GLU B 1 10 ? 24.537 18.467 77.635 1.00 32.82 7 GLU B N 1
ATOM 1473 C CA . GLU B 1 10 ? 24.226 17.977 76.301 1.00 39.25 7 GLU B CA 1
ATOM 1474 C C . GLU B 1 10 ? 23.824 19.116 75.376 1.00 38.52 7 GLU B C 1
ATOM 1475 O O . GLU B 1 10 ? 23.127 20.051 75.783 1.00 44.46 7 GLU B O 1
ATOM 1481 N N . HIS B 1 11 ? 24.289 19.032 74.131 1.00 40.89 8 HIS B N 1
ATOM 1482 C CA . HIS B 1 11 ? 23.922 19.951 73.063 1.00 34.70 8 HIS B CA 1
ATOM 1483 C C . HIS B 1 11 ? 23.367 19.142 71.901 1.00 38.53 8 HIS B C 1
ATOM 1484 O O . HIS B 1 11 ? 23.990 18.164 71.475 1.00 38.57 8 HIS B O 1
ATOM 1491 N N . LEU B 1 12 ? 22.208 19.541 71.389 1.00 33.25 9 LEU B N 1
ATOM 1492 C CA . LEU B 1 12 ? 21.657 18.947 70.179 1.00 33.57 9 LEU B CA 1
ATOM 1493 C C . LEU B 1 12 ? 21.718 19.971 69.056 1.00 26.82 9 LEU B C 1
ATOM 1494 O O . LEU B 1 12 ? 21.213 21.088 69.204 1.00 26.22 9 LEU B O 1
ATOM 1499 N N . TYR B 1 13 ? 22.340 19.591 67.942 1.00 21.99 10 TYR B N 1
ATOM 1500 C CA . TYR B 1 13 ? 22.467 20.464 66.784 1.00 23.96 10 TYR B CA 1
ATOM 1501 C C . TYR B 1 13 ? 21.913 19.760 65.558 1.00 21.70 10 TYR B C 1
ATOM 1502 O O . TYR B 1 13 ? 22.288 18.617 65.274 1.00 22.44 10 TYR B O 1
ATOM 1511 N N . LYS B 1 14 ? 21.020 20.433 64.843 1.00 16.65 11 LYS B N 1
ATOM 1512 C CA . LYS B 1 14 ? 20.661 20.004 63.500 1.00 18.08 11 LYS B CA 1
ATOM 1513 C C . LYS B 1 14 ? 21.709 20.529 62.531 1.00 17.16 11 LYS B C 1
ATOM 1514 O O . LYS B 1 14 ? 21.979 21.733 62.495 1.00 19.40 11 LYS B O 1
ATOM 1520 N N . LEU B 1 15 ? 22.315 19.626 61.765 1.00 17.13 12 LEU B N 1
ATOM 1521 C CA . LEU B 1 15 ? 23.345 19.977 60.797 1.00 15.47 12 LEU B CA 1
ATOM 1522 C C . LEU B 1 15 ? 22.907 19.532 59.411 1.00 17.54 12 LEU B C 1
ATOM 1523 O O . LEU B 1 15 ? 22.366 18.433 59.245 1.00 16.80 12 LEU B O 1
ATOM 1528 N N . LEU B 1 16 ? 23.137 20.389 58.422 1.00 13.06 13 LEU B N 1
ATOM 1529 C CA . LEU B 1 16 ? 22.768 20.100 57.042 1.00 12.83 13 LEU B CA 1
ATOM 1530 C C . LEU B 1 16 ? 23.973 19.574 56.277 1.00 15.39 13 LEU B C 1
ATOM 1531 O O . LEU B 1 16 ? 25.097 20.033 56.487 1.00 14.60 13 LEU B O 1
ATOM 1536 N N . VAL B 1 17 ? 23.733 18.614 55.385 1.00 15.31 14 VAL B N 1
ATOM 1537 C CA . VAL B 1 17 ? 24.744 18.135 54.446 1.00 10.79 14 VAL B CA 1
ATOM 1538 C C . VAL B 1 17 ? 24.182 18.364 53.048 1.00 14.28 14 VAL B C 1
ATOM 1539 O O . VAL B 1 17 ? 23.198 17.723 52.655 1.00 17.43 14 VAL B O 1
ATOM 1543 N N . ILE B 1 18 ? 24.786 19.295 52.308 1.00 12.22 15 ILE B N 1
ATOM 1544 C CA . ILE B 1 18 ? 24.265 19.740 51.022 1.00 12.64 15 ILE B CA 1
ATOM 1545 C C . ILE B 1 18 ? 25.381 19.764 49.985 1.00 16.34 15 ILE B C 1
ATOM 1546 O O . ILE B 1 18 ? 26.567 19.817 50.308 1.00 13.95 15 ILE B O 1
ATOM 1551 N N . GLY B 1 19 ? 24.974 19.755 48.729 1.00 15.61 16 GLY B N 1
ATOM 1552 C CA . GLY B 1 19 ? 25.886 19.659 47.605 1.00 17.62 16 GLY B CA 1
ATOM 1553 C C . GLY B 1 19 ? 25.201 18.954 46.453 1.00 14.16 16 GLY B C 1
ATOM 1554 O O . GLY B 1 19 ? 24.170 18.313 46.618 1.00 15.94 16 GLY B O 1
ATOM 1555 N N . ASP B 1 20 ? 25.802 19.069 45.271 1.00 15.09 17 ASP B N 1
ATOM 1556 C CA . ASP B 1 20 ? 25.140 18.552 44.074 1.00 14.47 17 ASP B CA 1
ATOM 1557 C C . ASP B 1 20 ? 25.131 17.013 44.045 1.00 13.25 17 ASP B C 1
ATOM 1558 O O . ASP B 1 20 ? 25.734 16.331 44.881 1.00 13.09 17 ASP B O 1
ATOM 1563 N N . LEU B 1 21 ? 24.407 16.470 43.063 1.00 14.83 18 LEU B N 1
ATOM 1564 C CA . LEU B 1 21 ? 24.242 15.027 42.919 1.00 16.96 18 LEU B CA 1
ATOM 1565 C C . LEU B 1 21 ? 25.585 14.312 42.872 1.00 14.39 18 LEU B C 1
ATOM 1566 O O . LEU B 1 21 ? 26.492 14.716 42.141 1.00 15.61 18 LEU B O 1
ATOM 1571 N N . GLY B 1 22 ? 25.708 13.247 43.660 1.00 14.32 19 GLY B N 1
ATOM 1572 C CA . GLY B 1 22 ? 26.826 12.332 43.540 1.00 15.52 19 GLY B CA 1
ATOM 1573 C C . GLY B 1 22 ? 28.138 12.793 44.130 1.00 19.64 19 GLY B C 1
ATOM 1574 O O . GLY B 1 22 ? 29.157 12.130 43.907 1.00 16.76 19 GLY B O 1
ATOM 1575 N N . VAL B 1 23 ? 28.161 13.911 44.867 1.00 16.84 20 VAL B N 1
ATOM 1576 C CA . VAL B 1 23 ? 29.423 14.367 45.452 1.00 15.25 20 VAL B CA 1
ATOM 1577 C C . VAL B 1 23 ? 29.822 13.563 46.677 1.00 14.16 20 VAL B C 1
ATOM 1578 O O . VAL B 1 23 ? 30.974 13.659 47.114 1.00 15.47 20 VAL B O 1
ATOM 1582 N N . GLY B 1 24 ? 28.914 12.778 47.241 1.00 14.54 21 GLY B N 1
ATOM 1583 C CA . GLY B 1 24 ? 29.222 11.911 48.354 1.00 17.14 21 GLY B CA 1
ATOM 1584 C C . GLY B 1 24 ? 28.593 12.267 49.689 1.00 12.45 21 GLY B C 1
ATOM 1585 O O . GLY B 1 24 ? 29.088 11.798 50.723 1.00 16.03 21 GLY B O 1
ATOM 1586 N N . LYS B 1 25 ? 27.528 13.075 49.703 1.00 13.70 22 LYS B N 1
ATOM 1587 C CA . LYS B 1 25 ? 26.911 13.470 50.966 1.00 13.61 22 LYS B CA 1
ATOM 1588 C C . LYS B 1 25 ? 26.476 12.250 51.772 1.00 17.24 22 LYS B C 1
ATOM 1589 O O . LYS B 1 25 ? 26.791 12.127 52.963 1.00 16.36 22 LYS B O 1
ATOM 1595 N N . THR B 1 26 ? 25.764 11.327 51.133 1.00 14.05 23 THR B N 1
ATOM 1596 C CA . THR B 1 26 ? 25.257 10.166 51.855 1.00 13.07 23 THR B CA 1
ATOM 1597 C C . THR B 1 26 ? 26.398 9.278 52.335 1.00 15.11 23 THR B C 1
ATOM 1598 O O . THR B 1 26 ? 26.347 8.735 53.447 1.00 18.29 23 THR B O 1
ATOM 1602 N N . SER B 1 27 ? 27.448 9.147 51.524 1.00 13.83 24 SER B N 1
ATOM 1603 C CA . SER B 1 27 ? 28.570 8.295 51.904 1.00 15.94 24 SER B CA 1
ATOM 1604 C C . SER B 1 27 ? 29.343 8.896 53.068 1.00 17.50 24 SER B C 1
ATOM 1605 O O . SER B 1 27 ? 29.827 8.165 53.943 1.00 14.10 24 SER B O 1
ATOM 1608 N N . ILE B 1 28 ? 29.490 10.224 53.084 1.00 14.57 25 ILE B N 1
ATOM 1609 C CA . ILE B 1 28 ? 30.139 10.884 54.215 1.00 14.10 25 ILE B CA 1
ATOM 1610 C C . ILE B 1 28 ? 29.394 10.584 55.511 1.00 15.31 25 ILE B C 1
ATOM 1611 O O . ILE B 1 28 ? 30.005 10.272 56.539 1.00 17.05 25 ILE B O 1
ATOM 1616 N N . ILE B 1 29 ? 28.062 10.663 55.480 1.00 15.32 26 ILE B N 1
ATOM 1617 C CA . ILE B 1 29 ? 27.270 10.465 56.691 1.00 17.44 26 ILE B CA 1
ATOM 1618 C C . ILE B 1 29 ? 27.335 9.016 57.138 1.00 18.06 26 ILE B C 1
ATOM 1619 O O . ILE B 1 29 ? 27.432 8.708 58.333 1.00 17.91 26 ILE B O 1
ATOM 1624 N N . LYS B 1 30 ? 27.299 8.107 56.180 1.00 19.15 27 LYS B N 1
ATOM 1625 C CA . LYS B 1 30 ? 27.267 6.695 56.507 1.00 19.95 27 LYS B CA 1
ATOM 1626 C C . LYS B 1 30 ? 28.608 6.228 57.068 1.00 22.76 27 LYS B C 1
ATOM 1627 O O . LYS B 1 30 ? 28.650 5.418 58.000 1.00 24.19 27 LYS B O 1
ATOM 1633 N N . ARG B 1 31 ? 29.715 6.755 56.538 1.00 17.53 28 ARG B N 1
ATOM 1634 C CA . ARG B 1 31 ? 31.020 6.490 57.136 1.00 18.18 28 ARG B CA 1
ATOM 1635 C C . ARG B 1 31 ? 31.107 7.057 58.550 1.00 21.97 28 ARG B C 1
ATOM 1636 O O . ARG B 1 31 ? 31.647 6.409 59.459 1.00 20.23 28 ARG B O 1
ATOM 1644 N N . TYR B 1 32 ? 30.568 8.262 58.753 1.00 17.93 29 TYR B N 1
ATOM 1645 C CA . TYR B 1 32 ? 30.683 8.954 60.036 1.00 19.24 29 TYR B CA 1
ATOM 1646 C C . TYR B 1 32 ? 29.856 8.275 61.124 1.00 20.06 29 TYR B C 1
ATOM 1647 O O . TYR B 1 32 ? 30.314 8.132 62.263 1.00 24.11 29 TYR B O 1
ATOM 1656 N N . VAL B 1 33 ? 28.632 7.869 60.798 1.00 20.54 30 VAL B N 1
ATOM 1657 C CA . VAL B 1 33 ? 27.721 7.333 61.804 1.00 23.60 30 VAL B CA 1
ATOM 1658 C C . VAL B 1 33 ? 27.809 5.809 61.913 1.00 33.83 30 VAL B C 1
ATOM 1659 O O . VAL B 1 33 ? 27.657 5.261 63.009 1.00 31.64 30 VAL B O 1
ATOM 1663 N N . HIS B 1 34 ? 28.076 5.110 60.808 1.00 28.06 31 HIS B N 1
ATOM 1664 C CA . HIS B 1 34 ? 28.023 3.654 60.788 1.00 30.84 31 HIS B CA 1
ATOM 1665 C C . HIS B 1 34 ? 29.335 2.978 60.416 1.00 30.95 31 HIS B C 1
ATOM 1666 O O . HIS B 1 34 ? 29.377 1.742 60.378 1.00 33.67 31 HIS B O 1
ATOM 1673 N N . GLN B 1 35 ? 30.396 3.735 60.133 1.00 29.48 32 GLN B N 1
ATOM 1674 C CA . GLN B 1 35 ? 31.730 3.175 59.906 1.00 26.54 32 GLN B CA 1
ATOM 1675 C C . GLN B 1 35 ? 31.734 2.198 58.730 1.00 34.98 32 GLN B C 1
ATOM 1676 O O . GLN B 1 35 ? 32.424 1.173 58.752 1.00 27.91 32 GLN B O 1
ATOM 1682 N N . ASN B 1 36 ? 30.974 2.521 57.687 1.00 26.86 33 ASN B N 1
ATOM 1683 C CA . ASN B 1 36 ? 30.862 1.633 56.548 1.00 29.40 33 ASN B CA 1
ATOM 1684 C C . ASN B 1 36 ? 30.908 2.469 55.275 1.00 30.09 33 ASN B C 1
ATOM 1685 O O . ASN B 1 36 ? 30.499 3.633 55.273 1.00 22.24 33 ASN B O 1
ATOM 1690 N N . PHE B 1 37 ? 31.398 1.864 54.188 1.00 25.80 34 PHE B N 1
ATOM 1691 C CA . PHE B 1 37 ? 31.401 2.494 52.870 1.00 25.61 34 PHE B CA 1
ATOM 1692 C C . PHE B 1 37 ? 30.995 1.484 51.808 1.00 29.84 34 PHE B C 1
ATOM 1693 O O . PHE B 1 37 ? 31.437 0.333 51.841 1.00 25.18 34 PHE B O 1
ATOM 1701 N N . SER B 1 38 ? 30.179 1.930 50.849 1.00 28.25 35 SER B N 1
ATOM 1702 C CA . SER B 1 38 ? 29.802 1.130 49.693 1.00 32.57 35 SER B CA 1
ATOM 1703 C C . SER B 1 38 ? 29.911 1.976 48.432 1.00 33.18 35 SER B C 1
ATOM 1704 O O . SER B 1 38 ? 29.710 3.192 48.462 1.00 32.26 35 SER B O 1
ATOM 1707 N N . SER B 1 39 ? 30.228 1.316 47.316 1.00 37.06 36 SER B N 1
ATOM 1708 C CA . SER B 1 39 ? 30.411 1.998 46.040 1.00 33.21 36 SER B CA 1
ATOM 1709 C C . SER B 1 39 ? 29.134 2.105 45.221 1.00 39.00 36 SER B C 1
ATOM 1710 O O . SER B 1 39 ? 29.090 2.905 44.277 1.00 32.48 36 SER B O 1
ATOM 1713 N N . HIS B 1 40 ? 28.106 1.323 45.542 1.00 37.30 37 HIS B N 1
ATOM 1714 C CA . HIS B 1 40 ? 26.861 1.403 44.790 1.00 39.25 37 HIS B CA 1
ATOM 1715 C C . HIS B 1 40 ? 26.164 2.730 45.064 1.00 41.28 37 HIS B C 1
ATOM 1716 O O . HIS B 1 40 ? 25.943 3.103 46.221 1.00 34.77 37 HIS B O 1
ATOM 1723 N N . TYR B 1 41 ? 25.816 3.437 43.991 1.00 33.04 38 TYR B N 1
ATOM 1724 C CA . TYR B 1 41 ? 25.179 4.743 44.087 1.00 31.24 38 TYR B CA 1
ATOM 1725 C C . TYR B 1 41 ? 23.672 4.562 44.223 1.00 29.46 38 TYR B C 1
ATOM 1726 O O . TYR B 1 41 ? 23.013 4.064 43.304 1.00 36.58 38 TYR B O 1
ATOM 1735 N N . ARG B 1 42 ? 23.135 4.960 45.370 1.00 25.53 39 ARG B N 1
ATOM 1736 C CA . ARG B 1 42 ? 21.698 4.949 45.635 1.00 32.56 39 ARG B CA 1
ATOM 1737 C C . ARG B 1 42 ? 21.281 6.393 45.913 1.00 33.12 39 ARG B C 1
ATOM 1738 O O . ARG B 1 42 ? 21.491 6.905 47.017 1.00 29.77 39 ARG B O 1
ATOM 1746 N N . ALA B 1 43 ? 20.707 7.049 44.903 1.00 30.01 40 ALA B N 1
ATOM 1747 C CA . ALA B 1 43 ? 20.370 8.465 45.013 1.00 36.17 40 ALA B CA 1
ATOM 1748 C C . ALA B 1 43 ? 19.406 8.715 46.166 1.00 33.90 40 ALA B C 1
ATOM 1749 O O . ALA B 1 43 ? 18.455 7.962 46.384 1.00 27.27 40 ALA B O 1
ATOM 1751 N N . THR B 1 44 ? 19.667 9.781 46.914 1.00 28.51 41 THR B N 1
ATOM 1752 C CA . THR B 1 44 ? 18.775 10.181 47.991 1.00 22.59 41 THR B CA 1
ATOM 1753 C C . THR B 1 44 ? 17.515 10.804 47.406 1.00 27.60 41 THR B C 1
ATOM 1754 O O . THR B 1 44 ? 17.569 11.510 46.397 1.00 21.09 41 THR B O 1
ATOM 1758 N N . ILE B 1 45 ? 16.369 10.509 48.020 1.00 27.13 42 ILE B N 1
ATOM 1759 C CA . ILE B 1 45 ? 15.089 11.063 47.595 1.00 26.40 42 ILE B CA 1
ATOM 1760 C C . ILE B 1 45 ? 14.607 12.010 48.682 1.00 28.41 42 ILE B C 1
ATOM 1761 O O . ILE B 1 45 ? 14.226 11.574 49.775 1.00 28.58 42 ILE B O 1
ATOM 1766 N N . GLY B 1 46 ? 14.599 13.305 48.374 1.00 26.67 43 GLY B N 1
ATOM 1767 C CA . GLY B 1 46 ? 14.173 14.311 49.324 1.00 27.78 43 GLY B CA 1
ATOM 1768 C C . GLY B 1 46 ? 15.213 14.559 50.395 1.00 29.14 43 GLY B C 1
ATOM 1769 O O . GLY B 1 46 ? 16.131 15.364 50.204 1.00 29.62 43 GLY B O 1
ATOM 1770 N N . VAL B 1 47 ? 15.085 13.868 51.527 1.00 23.94 44 VAL B N 1
ATOM 1771 C CA . VAL B 1 47 ? 16.028 14.025 52.628 1.00 22.02 44 VAL B CA 1
ATOM 1772 C C . VAL B 1 47 ? 15.973 12.797 53.530 1.00 22.37 44 VAL B C 1
ATOM 1773 O O . VAL B 1 47 ? 14.890 12.298 53.861 1.00 24.22 44 VAL B O 1
ATOM 1777 N N . ASP B 1 48 ? 17.144 12.282 53.893 1.00 21.30 45 ASP B N 1
ATOM 1778 C CA . ASP B 1 48 ? 17.306 11.240 54.895 1.00 17.86 45 ASP B CA 1
ATOM 1779 C C . ASP B 1 48 ? 17.986 11.833 56.125 1.00 19.24 45 ASP B C 1
ATOM 1780 O O . ASP B 1 48 ? 18.449 12.975 56.118 1.00 19.16 45 ASP B O 1
ATOM 1785 N N . PHE B 1 49 ? 18.035 11.047 57.197 1.00 20.75 46 PHE B N 1
ATOM 1786 C CA . PHE B 1 49 ? 18.497 11.552 58.483 1.00 20.07 46 PHE B CA 1
ATOM 1787 C C . PHE B 1 49 ? 19.385 10.518 59.156 1.00 20.56 46 PHE B C 1
ATOM 1788 O O . PHE B 1 49 ? 19.235 9.313 58.941 1.00 22.22 46 PHE B O 1
ATOM 1796 N N . ALA B 1 50 ? 20.313 11.004 59.976 1.00 19.37 47 ALA B N 1
ATOM 1797 C CA . ALA B 1 50 ? 21.157 10.130 60.775 1.00 19.76 47 ALA B CA 1
ATOM 1798 C C . ALA B 1 50 ? 21.545 10.871 62.043 1.00 27.67 47 ALA B C 1
ATOM 1799 O O . ALA B 1 50 ? 21.565 12.104 62.074 1.00 25.29 47 ALA B O 1
ATOM 1801 N N . LEU B 1 51 ? 21.844 10.111 63.092 1.00 26.16 48 LEU B N 1
ATOM 1802 C CA . LEU B 1 51 ? 22.170 10.672 64.396 1.00 29.91 48 LEU B CA 1
ATOM 1803 C C . LEU B 1 51 ? 23.581 10.267 64.788 1.00 24.88 48 LEU B C 1
ATOM 1804 O O . LEU B 1 51 ? 23.923 9.081 64.751 1.00 26.23 48 LEU B O 1
ATOM 1809 N N . LYS B 1 52 ? 24.396 11.249 65.158 1.00 27.72 49 LYS B N 1
ATOM 1810 C CA . LYS B 1 52 ? 25.740 11.006 65.665 1.00 24.97 49 LYS B CA 1
ATOM 1811 C C . LYS B 1 52 ? 25.809 11.482 67.108 1.00 29.42 49 LYS B C 1
ATOM 1812 O O . LYS B 1 52 ? 25.378 12.598 67.418 1.00 25.23 49 LYS B O 1
ATOM 1818 N N . VAL B 1 53 ? 26.341 10.634 67.987 1.00 27.75 50 VAL B N 1
ATOM 1819 C CA . VAL B 1 53 ? 26.594 10.985 69.380 1.00 28.15 50 VAL B CA 1
ATOM 1820 C C . VAL B 1 53 ? 28.093 11.187 69.552 1.00 26.93 50 VAL B C 1
ATOM 1821 O O . VAL B 1 53 ? 28.891 10.317 69.181 1.00 29.05 50 VAL B O 1
ATOM 1825 N N . LEU B 1 54 ? 28.471 12.338 70.101 1.00 31.02 51 LEU B N 1
ATOM 1826 C CA . LEU B 1 54 ? 29.865 12.694 70.318 1.00 30.63 51 LEU B CA 1
ATOM 1827 C C . LEU B 1 54 ? 30.111 12.880 71.806 1.00 29.82 51 LEU B C 1
ATOM 1828 O O . LEU B 1 54 ? 29.369 13.606 72.478 1.00 26.58 51 LEU B O 1
ATOM 1833 N N . HIS B 1 55 ? 31.150 12.227 72.313 1.00 28.80 52 HIS B N 1
ATOM 1834 C CA . HIS B 1 55 ? 31.629 12.481 73.668 1.00 37.55 52 HIS B CA 1
ATOM 1835 C C . HIS B 1 55 ? 32.616 13.632 73.554 1.00 31.43 52 HIS B C 1
ATOM 1836 O O . HIS B 1 55 ? 33.810 13.441 73.327 1.00 38.49 52 HIS B O 1
ATOM 1843 N N . TRP B 1 56 ? 32.088 14.848 73.689 1.00 28.40 53 TRP B N 1
ATOM 1844 C CA . TRP B 1 56 ? 32.862 16.049 73.396 1.00 27.89 53 TRP B CA 1
ATOM 1845 C C . TRP B 1 56 ? 34.021 16.207 74.372 1.00 31.27 53 TRP B C 1
ATOM 1846 O O . TRP B 1 56 ? 35.185 16.302 73.965 1.00 29.72 53 TRP B O 1
ATOM 1857 N N . ASP B 1 57 ? 33.718 16.249 75.668 1.00 28.23 54 ASP B N 1
ATOM 1858 C CA . ASP B 1 57 ? 34.739 16.270 76.708 1.00 36.08 54 ASP B CA 1
ATOM 1859 C C . ASP B 1 57 ? 34.190 15.495 77.905 1.00 32.02 54 ASP B C 1
ATOM 1860 O O . ASP B 1 57 ? 33.043 15.033 77.845 1.00 29.25 54 ASP B O 1
ATOM 1865 N N . PRO B 1 58 ? 34.957 15.299 78.988 1.00 36.95 55 PRO B N 1
ATOM 1866 C CA . PRO B 1 58 ? 34.435 14.502 80.114 1.00 36.27 55 PRO B CA 1
ATOM 1867 C C . PRO B 1 58 ? 33.122 15.007 80.692 1.00 41.85 55 PRO B C 1
ATOM 1868 O O . PRO B 1 58 ? 32.423 14.234 81.358 1.00 46.19 55 PRO B O 1
ATOM 1872 N N . GLU B 1 59 ? 32.759 16.266 80.465 1.00 36.80 56 GLU B N 1
ATOM 1873 C CA . GLU B 1 59 ? 31.525 16.813 81.007 1.00 41.29 56 GLU B CA 1
ATOM 1874 C C . GLU B 1 59 ? 30.451 17.068 79.957 1.00 39.64 56 GLU B C 1
ATOM 1875 O O . GLU B 1 59 ? 29.330 17.429 80.328 1.00 39.34 56 GLU B O 1
ATOM 1881 N N . THR B 1 60 ? 30.743 16.873 78.668 1.00 37.79 57 THR B N 1
ATOM 1882 C CA . THR B 1 60 ? 29.868 17.345 77.600 1.00 35.70 57 THR B CA 1
ATOM 1883 C C . THR B 1 60 ? 29.606 16.268 76.558 1.00 28.11 57 THR B C 1
ATOM 1884 O O . THR B 1 60 ? 30.522 15.557 76.133 1.00 28.85 57 THR B O 1
ATOM 1888 N N . VAL B 1 61 ? 28.346 16.173 76.136 1.00 30.07 58 VAL B N 1
ATOM 1889 C CA . VAL B 1 61 ? 27.924 15.304 75.045 1.00 30.09 58 VAL B CA 1
ATOM 1890 C C . VAL B 1 61 ? 27.247 16.170 73.988 1.00 27.75 58 VAL B C 1
ATOM 1891 O O . VAL B 1 61 ? 26.443 17.048 74.315 1.00 25.54 58 VAL B O 1
ATOM 1895 N N . VAL B 1 62 ? 27.591 15.938 72.725 1.00 25.04 59 VAL B N 1
ATOM 1896 C CA . VAL B 1 62 ? 27.023 16.677 71.604 1.00 26.19 59 VAL B CA 1
ATOM 1897 C C . VAL B 1 62 ? 26.296 15.682 70.711 1.00 20.64 59 VAL B C 1
ATOM 1898 O O . VAL B 1 62 ? 26.891 14.694 70.264 1.00 24.36 59 VAL B O 1
ATOM 1902 N N . ARG B 1 63 ? 25.014 15.935 70.460 1.00 24.30 60 ARG B N 1
ATOM 1903 C CA . ARG B 1 63 ? 24.190 15.076 69.618 1.00 29.78 60 ARG B CA 1
ATOM 1904 C C . ARG B 1 63 ? 23.873 15.807 68.322 1.00 23.49 60 ARG B C 1
ATOM 1905 O O . ARG B 1 63 ? 23.355 16.928 68.346 1.00 24.24 60 ARG B O 1
ATOM 1913 N N . LEU B 1 64 ? 24.183 15.171 67.198 1.00 23.79 61 LEU B N 1
ATOM 1914 C CA . LEU B 1 64 ? 24.079 15.790 65.883 1.00 19.09 61 LEU B CA 1
ATOM 1915 C C . LEU B 1 64 ? 22.989 15.094 65.081 1.00 22.18 61 LEU B C 1
ATOM 1916 O O . LEU B 1 64 ? 23.093 13.896 64.795 1.00 26.85 61 LEU B O 1
ATOM 1921 N N . GLN B 1 65 ? 21.953 15.847 64.725 1.00 19.58 62 GLN B N 1
ATOM 1922 C CA . GLN B 1 65 ? 20.910 15.376 63.820 1.00 21.30 62 GLN B CA 1
ATOM 1923 C C . GLN B 1 65 ? 21.326 15.764 62.411 1.00 19.11 62 GLN B C 1
ATOM 1924 O O . GLN B 1 65 ? 21.198 16.926 62.017 1.00 20.37 62 GLN B O 1
ATOM 1930 N N . LEU B 1 66 ? 21.814 14.793 61.646 1.00 20.59 63 LEU B N 1
ATOM 1931 C CA . LEU B 1 66 ? 22.357 15.047 60.318 1.00 19.13 63 LEU B CA 1
ATOM 1932 C C . LEU B 1 66 ? 21.247 14.949 59.277 1.00 21.85 63 LEU B C 1
ATOM 1933 O O . LEU B 1 66 ? 20.571 13.922 59.178 1.00 22.00 63 LEU B O 1
ATOM 1938 N N . TRP B 1 67 ? 21.065 16.018 58.505 1.00 18.12 64 TRP B N 1
ATOM 1939 C CA . TRP B 1 67 ? 20.043 16.084 57.466 1.00 18.24 64 TRP B CA 1
ATOM 1940 C C . TRP B 1 67 ? 20.721 15.921 56.108 1.00 13.85 64 TRP B C 1
ATOM 1941 O O . TRP B 1 67 ? 21.402 16.833 55.632 1.00 18.77 64 TRP B O 1
ATOM 1952 N N . ASP B 1 68 ? 20.507 14.760 55.486 1.00 17.36 65 ASP B N 1
ATOM 1953 C CA . ASP B 1 68 ? 21.131 14.356 54.226 1.00 17.68 65 ASP B CA 1
ATOM 1954 C C . ASP B 1 68 ? 20.204 14.776 53.092 1.00 17.43 65 ASP B C 1
ATOM 1955 O O . ASP B 1 68 ? 19.305 14.037 52.694 1.00 21.22 65 ASP B O 1
ATOM 1960 N N . ILE B 1 69 ? 20.424 15.972 52.558 1.00 16.43 66 ILE B N 1
ATOM 1961 C CA . ILE B 1 69 ? 19.531 16.536 51.551 1.00 17.99 66 ILE B CA 1
ATOM 1962 C C . ILE B 1 69 ? 19.959 16.028 50.179 1.00 22.03 66 ILE B C 1
ATOM 1963 O O . ILE B 1 69 ? 21.154 15.879 49.902 1.00 22.10 66 ILE B O 1
ATOM 1968 N N . ALA B 1 70 ? 18.982 15.724 49.327 1.00 21.54 67 ALA B N 1
ATOM 1969 C CA . ALA B 1 70 ? 19.279 15.238 47.987 1.00 23.22 67 ALA B CA 1
ATOM 1970 C C . ALA B 1 70 ? 19.843 16.355 47.113 1.00 19.31 67 ALA B C 1
ATOM 1971 O O . ALA B 1 70 ? 19.493 17.530 47.258 1.00 19.81 67 ALA B O 1
ATOM 1973 N N . GLY B 1 71 ? 20.707 15.964 46.175 1.00 19.19 68 GLY B N 1
ATOM 1974 C CA . GLY B 1 71 ? 21.414 16.943 45.364 1.00 16.45 68 GLY B CA 1
ATOM 1975 C C . GLY B 1 71 ? 20.510 17.819 44.518 1.00 21.71 68 GLY B C 1
ATOM 1976 O O . GLY B 1 71 ? 20.825 18.983 44.276 1.00 20.61 68 GLY B O 1
ATOM 1977 N N . LEU B 1 72 ? 19.376 17.282 44.060 1.00 15.33 69 LEU B N 1
ATOM 1978 C CA . LEU B 1 72 ? 18.508 18.039 43.167 1.00 23.45 69 LEU B CA 1
ATOM 1979 C C . LEU B 1 72 ? 17.679 19.102 43.879 1.00 25.44 69 LEU B C 1
ATOM 1980 O O . LEU B 1 72 ? 17.029 19.907 43.199 1.00 22.10 69 LEU B O 1
ATOM 1985 N N . GLU B 1 73 ? 17.681 19.138 45.215 1.00 18.62 70 GLU B N 1
ATOM 1986 C CA . GLU B 1 73 ? 16.707 19.972 45.916 1.00 23.72 70 GLU B CA 1
ATOM 1987 C C . GLU B 1 73 ? 16.967 21.467 45.759 1.00 18.97 70 GLU B C 1
ATOM 1988 O O . GLU B 1 73 ? 16.029 22.255 45.912 1.00 19.63 70 GLU B O 1
ATOM 1994 N N . ARG B 1 74 ? 18.199 21.892 45.447 1.00 18.48 71 ARG B N 1
ATOM 1995 C CA . ARG B 1 74 ? 18.391 23.322 45.220 1.00 14.72 71 ARG B CA 1
ATOM 1996 C C . ARG B 1 74 ? 17.689 23.813 43.957 1.00 17.32 71 ARG B C 1
ATOM 1997 O O . ARG B 1 74 ? 17.600 25.029 43.751 1.00 21.19 71 ARG B O 1
ATOM 2005 N N . PHE B 1 75 ? 17.188 22.906 43.118 1.00 17.37 72 PHE B N 1
ATOM 2006 C CA . PHE B 1 75 ? 16.381 23.267 41.962 1.00 22.29 72 PHE B CA 1
ATOM 2007 C C . PHE B 1 75 ? 14.889 23.255 42.256 1.00 22.35 72 PHE B C 1
ATOM 2008 O O . PHE B 1 75 ? 14.108 23.710 41.415 1.00 30.52 72 PHE B O 1
ATOM 2016 N N . GLY B 1 76 ? 14.482 22.743 43.414 1.00 25.29 73 GLY B N 1
ATOM 2017 C CA . GLY B 1 76 ? 13.104 22.784 43.855 1.00 30.26 73 GLY B CA 1
ATOM 2018 C C . GLY B 1 76 ? 12.838 23.954 44.779 1.00 27.36 73 GLY B C 1
ATOM 2019 O O . GLY B 1 76 ? 13.559 24.959 44.782 1.00 21.49 73 GLY B O 1
ATOM 2020 N N . ASN B 1 77 ? 11.786 23.821 45.590 1.00 25.83 74 ASN B N 1
ATOM 2021 C CA . ASN B 1 77 ? 11.369 24.906 46.473 1.00 24.83 74 ASN B CA 1
ATOM 2022 C C . ASN B 1 77 ? 11.290 24.471 47.931 1.00 24.25 74 ASN B C 1
ATOM 2023 O O . ASN B 1 77 ? 10.696 25.177 48.751 1.00 28.19 74 ASN B O 1
ATOM 2028 N N . MET B 1 78 ? 11.895 23.336 48.280 1.00 20.76 75 MET B N 1
ATOM 2029 C CA . MET B 1 78 ? 11.786 22.804 49.628 1.00 19.64 75 MET B CA 1
ATOM 2030 C C . MET B 1 78 ? 12.994 23.088 50.517 1.00 14.00 75 MET B C 1
ATOM 2031 O O . MET B 1 78 ? 12.936 22.757 51.702 1.00 18.47 75 MET B O 1
ATOM 2036 N N . THR B 1 79 ? 14.083 23.676 49.999 1.00 19.00 76 THR B N 1
ATOM 2037 C CA . THR B 1 79 ? 15.250 23.869 50.865 1.00 17.73 76 THR B CA 1
ATOM 2038 C C . THR B 1 79 ? 14.940 24.816 52.023 1.00 15.82 76 THR B C 1
ATOM 2039 O O . THR B 1 79 ? 15.415 24.602 53.144 1.00 18.68 76 THR B O 1
ATOM 2043 N N . ARG B 1 80 ? 14.128 25.855 51.788 1.00 20.27 77 ARG B N 1
ATOM 2044 C CA . ARG B 1 80 ? 13.784 26.749 52.895 1.00 16.74 77 ARG B CA 1
ATOM 2045 C C . ARG B 1 80 ? 13.058 26.002 54.008 1.00 18.58 77 ARG B C 1
ATOM 2046 O O . ARG B 1 80 ? 13.208 26.346 55.184 1.00 22.46 77 ARG B O 1
ATOM 2054 N N . VAL B 1 81 ? 12.301 24.957 53.669 1.00 19.67 78 VAL B N 1
ATOM 2055 C CA . VAL B 1 81 ? 11.668 24.134 54.700 1.00 15.92 78 VAL B CA 1
ATOM 2056 C C . VAL B 1 81 ? 12.701 23.233 55.368 1.00 19.55 78 VAL B C 1
ATOM 2057 O O . VAL B 1 81 ? 12.778 23.156 56.600 1.00 17.95 78 VAL B O 1
ATOM 2061 N N . TYR B 1 82 ? 13.522 22.553 54.559 1.00 19.62 79 TYR B N 1
ATOM 2062 C CA . TYR B 1 82 ? 14.480 21.590 55.095 1.00 13.93 79 TYR B CA 1
ATOM 2063 C C . TYR B 1 82 ? 15.522 22.262 55.983 1.00 21.78 79 TYR B C 1
ATOM 2064 O O . TYR B 1 82 ? 16.025 21.645 56.932 1.00 19.49 79 TYR B O 1
ATOM 2073 N N . TYR B 1 83 ? 15.869 23.516 55.683 1.00 18.50 80 TYR B N 1
ATOM 2074 C CA . TYR B 1 83 ? 16.940 24.195 56.404 1.00 17.18 80 TYR B CA 1
ATOM 2075 C C . TYR B 1 83 ? 16.543 24.607 57.817 1.00 21.90 80 TYR B C 1
ATOM 2076 O O . TYR B 1 83 ? 17.428 24.890 58.630 1.00 20.33 80 TYR B O 1
ATOM 2085 N N . ARG B 1 84 ? 15.247 24.651 58.127 1.00 17.96 81 ARG B N 1
ATOM 2086 C CA . ARG B 1 84 ? 14.784 25.353 59.320 1.00 19.33 81 ARG B CA 1
ATOM 2087 C C . ARG B 1 84 ? 15.416 24.811 60.598 1.00 17.51 81 ARG B C 1
ATOM 2088 O O . ARG B 1 84 ? 15.548 23.598 60.791 1.00 20.69 81 ARG B O 1
ATOM 2096 N N . GLU B 1 85 ? 15.831 25.740 61.461 1.00 17.84 82 GLU B N 1
ATOM 2097 C CA . GLU B 1 85 ? 16.386 25.494 62.790 1.00 21.68 82 GLU B CA 1
ATOM 2098 C C . GLU B 1 85 ? 17.746 24.809 62.763 1.00 21.95 82 GLU B C 1
ATOM 2099 O O . GLU B 1 85 ? 18.221 24.354 63.814 1.00 18.56 82 GLU B O 1
ATOM 2105 N N . ALA B 1 86 ? 18.393 24.717 61.604 1.00 21.98 83 ALA B N 1
ATOM 2106 C CA . ALA B 1 86 ? 19.743 24.171 61.567 1.00 12.89 83 ALA B CA 1
ATOM 2107 C C . ALA B 1 86 ? 20.728 25.148 62.197 1.00 16.56 83 ALA B C 1
ATOM 2108 O O . ALA B 1 86 ? 20.557 26.369 62.126 1.00 18.25 83 ALA B O 1
ATOM 2110 N N . MET B 1 87 ? 21.774 24.593 62.817 1.00 17.52 84 MET B N 1
ATOM 2111 C CA . MET B 1 87 ? 22.843 25.384 63.416 1.00 19.85 84 MET B CA 1
ATOM 2112 C C . MET B 1 87 ? 24.119 25.397 62.583 1.00 20.50 84 MET B C 1
ATOM 2113 O O . MET B 1 87 ? 25.016 26.195 62.870 1.00 18.97 84 MET B O 1
ATOM 2118 N N . GLY B 1 88 ? 24.229 24.540 61.574 1.00 18.23 85 GLY B N 1
ATOM 2119 C CA . GLY B 1 88 ? 25.446 24.477 60.782 1.00 16.96 85 GLY B CA 1
ATOM 2120 C C . GLY B 1 88 ? 25.228 23.623 59.556 1.00 18.34 85 GLY B C 1
ATOM 2121 O O . GLY B 1 88 ? 24.201 22.954 59.408 1.00 15.54 85 GLY B O 1
ATOM 2122 N N . ALA B 1 89 ? 26.217 23.650 58.669 1.00 15.67 86 ALA B N 1
ATOM 2123 C CA . ALA B 1 89 ? 26.099 22.892 57.434 1.00 15.80 86 ALA B CA 1
ATOM 2124 C C . ALA B 1 89 ? 27.475 22.479 56.946 1.00 18.94 86 ALA B C 1
ATOM 2125 O O . ALA B 1 89 ? 28.470 23.172 57.183 1.00 16.73 86 ALA B O 1
ATOM 2127 N N . PHE B 1 90 ? 27.510 21.320 56.292 1.00 13.93 87 PHE B N 1
ATOM 2128 C CA . PHE B 1 90 ? 28.612 20.903 55.437 1.00 15.94 87 PHE B CA 1
ATOM 2129 C C . PHE B 1 90 ? 28.185 21.120 53.993 1.00 16.61 87 PHE B C 1
ATOM 2130 O O . PHE B 1 90 ? 27.133 20.624 53.582 1.00 16.05 87 PHE B O 1
ATOM 2138 N N . ILE B 1 91 ? 28.983 21.860 53.226 1.00 13.04 88 ILE B N 1
ATOM 2139 C CA . ILE B 1 91 ? 28.784 21.944 51.783 1.00 13.02 88 ILE B CA 1
ATOM 2140 C C . ILE B 1 91 ? 29.843 21.082 51.117 1.00 14.71 88 ILE B C 1
ATOM 2141 O O . ILE B 1 91 ? 31.039 21.251 51.373 1.00 15.09 88 ILE B O 1
ATOM 2146 N N . VAL B 1 92 ? 29.407 20.152 50.271 1.00 13.28 89 VAL B N 1
ATOM 2147 C CA . VAL B 1 92 ? 30.264 19.091 49.752 1.00 13.85 89 VAL B CA 1
ATOM 2148 C C . VAL B 1 92 ? 30.386 19.239 48.243 1.00 15.36 89 VAL B C 1
ATOM 2149 O O . VAL B 1 92 ? 29.402 19.547 47.559 1.00 14.90 89 VAL B O 1
ATOM 2153 N N . PHE B 1 93 ? 31.596 19.024 47.720 1.00 12.21 90 PHE B N 1
ATOM 2154 C CA . PHE B 1 93 ? 31.782 18.862 46.286 1.00 11.88 90 PHE B CA 1
ATOM 2155 C C . PHE B 1 93 ? 32.731 17.693 46.045 1.00 12.61 90 PHE B C 1
ATOM 2156 O O . PHE B 1 93 ? 33.265 17.092 46.979 1.00 15.41 90 PHE B O 1
ATOM 2164 N N . ASP B 1 94 ? 32.897 17.352 44.775 1.00 14.20 91 ASP B N 1
ATOM 2165 C CA . ASP B 1 94 ? 33.634 16.175 44.315 1.00 13.31 91 ASP B CA 1
ATOM 2166 C C . ASP B 1 94 ? 34.894 16.671 43.617 1.00 15.06 91 ASP B C 1
ATOM 2167 O O . ASP B 1 94 ? 34.808 17.282 42.546 1.00 14.57 91 ASP B O 1
ATOM 2172 N N . VAL B 1 95 ? 36.062 16.397 44.211 1.00 15.83 92 VAL B N 1
ATOM 2173 C CA . VAL B 1 95 ? 37.314 16.901 43.648 1.00 16.01 92 VAL B CA 1
ATOM 2174 C C . VAL B 1 95 ? 37.584 16.369 42.246 1.00 19.91 92 VAL B C 1
ATOM 2175 O O . VAL B 1 95 ? 38.349 16.985 41.497 1.00 22.38 92 VAL B O 1
ATOM 2179 N N . THR B 1 96 ? 36.975 15.244 41.860 1.00 17.90 93 THR B N 1
ATOM 2180 C CA . THR B 1 96 ? 37.182 14.706 40.518 1.00 20.79 93 THR B CA 1
ATOM 2181 C C . THR B 1 96 ? 36.278 15.349 39.470 1.00 24.96 93 THR B C 1
ATOM 2182 O O . THR B 1 96 ? 36.473 15.106 38.273 1.00 21.51 93 THR B O 1
ATOM 2186 N N . ARG B 1 97 ? 35.307 16.168 39.877 1.00 14.07 94 ARG B N 1
ATOM 2187 C CA . ARG B 1 97 ? 34.356 16.782 38.947 1.00 14.98 94 ARG B CA 1
ATOM 2188 C C . ARG B 1 97 ? 34.252 18.275 39.239 1.00 16.36 94 ARG B C 1
ATOM 2189 O O . ARG B 1 97 ? 33.404 18.711 40.030 1.00 17.88 94 ARG B O 1
ATOM 2197 N N . PRO B 1 98 ? 35.096 19.093 38.600 1.00 15.89 95 PRO B N 1
ATOM 2198 C CA . PRO B 1 98 ? 35.153 20.527 38.950 1.00 18.19 95 PRO B CA 1
ATOM 2199 C C . PRO B 1 98 ? 33.841 21.279 38.787 1.00 14.76 95 PRO B C 1
ATOM 2200 O O . PRO B 1 98 ? 33.680 22.332 39.412 1.00 15.63 95 PRO B O 1
ATOM 2204 N N . ALA B 1 99 ? 32.905 20.799 37.961 1.00 13.95 96 ALA B N 1
ATOM 2205 C CA . ALA B 1 99 ? 31.609 21.471 37.890 1.00 13.15 96 ALA B CA 1
ATOM 2206 C C . ALA B 1 99 ? 30.885 21.451 39.237 1.00 20.52 96 ALA B C 1
ATOM 2207 O O . ALA B 1 99 ? 30.076 22.348 39.518 1.00 15.50 96 ALA B O 1
ATOM 2209 N N . THR B 1 100 ? 31.165 20.452 40.090 1.00 15.58 97 THR B N 1
ATOM 2210 C CA . THR B 1 100 ? 30.518 20.408 41.402 1.00 15.23 97 THR B CA 1
ATOM 2211 C C . THR B 1 100 ? 31.086 21.456 42.353 1.00 13.92 97 THR B C 1
ATOM 2212 O O . THR B 1 100 ? 30.400 21.853 43.301 1.00 12.95 97 THR B O 1
ATOM 2216 N N . PHE B 1 101 ? 32.312 21.930 42.117 1.00 13.14 98 PHE B N 1
ATOM 2217 C CA . PHE B 1 101 ? 32.807 23.078 42.871 1.00 13.43 98 PHE B CA 1
ATOM 2218 C C . PHE B 1 101 ? 32.111 24.364 42.450 1.00 14.51 98 PHE B C 1
ATOM 2219 O O . PHE B 1 101 ? 31.925 25.264 43.275 1.00 16.04 98 PHE B O 1
ATOM 2227 N N . GLU B 1 102 ? 31.728 24.476 41.173 1.00 14.49 99 GLU B N 1
ATOM 2228 C CA . GLU B 1 102 ? 30.946 25.625 40.735 1.00 16.89 99 GLU B CA 1
ATOM 2229 C C . GLU B 1 102 ? 29.614 25.704 41.468 1.00 17.42 99 GLU B C 1
ATOM 2230 O O . GLU B 1 102 ? 29.076 26.801 41.666 1.00 18.07 99 GLU B O 1
ATOM 2236 N N . ALA B 1 103 ? 29.070 24.561 41.883 1.00 14.11 100 ALA B N 1
ATOM 2237 C CA . ALA B 1 103 ? 27.811 24.538 42.611 1.00 12.31 100 ALA B CA 1
ATOM 2238 C C . ALA B 1 103 ? 27.957 24.924 44.076 1.00 18.72 100 ALA B C 1
ATOM 2239 O O . ALA B 1 103 ? 26.937 25.128 44.741 1.00 16.71 100 ALA B O 1
ATOM 2241 N N . VAL B 1 104 ? 29.185 25.010 44.601 1.00 14.86 101 VAL B N 1
ATOM 2242 C CA . VAL B 1 104 ? 29.358 25.368 46.005 1.00 16.59 101 VAL B CA 1
ATOM 2243 C C . VAL B 1 104 ? 28.739 26.732 46.283 1.00 15.13 101 VAL B C 1
ATOM 2244 O O . VAL B 1 104 ? 27.993 26.907 47.254 1.00 14.38 101 VAL B O 1
ATOM 2248 N N . ALA B 1 105 ? 29.027 27.719 45.429 1.00 16.57 102 ALA B N 1
ATOM 2249 C CA . ALA B 1 105 ? 28.461 29.048 45.641 1.00 17.02 102 ALA B CA 1
ATOM 2250 C C . ALA B 1 105 ? 26.944 29.042 45.497 1.00 15.65 102 ALA B C 1
ATOM 2251 O O . ALA B 1 105 ? 26.258 29.831 46.159 1.00 17.52 102 ALA B O 1
ATOM 2253 N N . LYS B 1 106 ? 26.406 28.169 44.642 1.00 16.76 103 LYS B N 1
ATOM 2254 C CA . LYS B 1 106 ? 24.955 28.080 44.503 1.00 17.62 103 LYS B CA 1
ATOM 2255 C C . LYS B 1 106 ? 24.311 27.606 45.799 1.00 18.36 103 LYS B C 1
ATOM 2256 O O . LYS B 1 106 ? 23.277 28.138 46.221 1.00 17.34 103 LYS B O 1
ATOM 2262 N N . TRP B 1 107 ? 24.915 26.613 46.454 1.00 15.83 104 TRP B N 1
ATOM 2263 C CA . TRP B 1 107 ? 24.359 26.112 47.707 1.00 12.63 104 TRP B CA 1
ATOM 2264 C C . TRP B 1 107 ? 24.580 27.106 48.842 1.00 15.56 104 TRP B C 1
ATOM 2265 O O . TRP B 1 107 ? 23.698 27.294 49.684 1.00 15.89 104 TRP B O 1
ATOM 2276 N N . LYS B 1 108 ? 25.751 27.753 48.878 1.00 14.85 105 LYS B N 1
ATOM 2277 C CA . LYS B 1 108 ? 26.032 28.726 49.933 1.00 15.70 105 LYS B CA 1
ATOM 2278 C C . LYS B 1 108 ? 25.074 29.914 49.855 1.00 20.63 105 LYS B C 1
ATOM 2279 O O . LYS B 1 108 ? 24.541 30.365 50.878 1.00 14.06 105 LYS B O 1
ATOM 2285 N N . ASN B 1 109 ? 24.831 30.425 48.646 1.00 16.65 106 ASN B N 1
ATOM 2286 C CA . ASN B 1 109 ? 23.879 31.524 48.494 1.00 20.67 106 ASN B CA 1
ATOM 2287 C C . ASN B 1 109 ? 22.464 31.075 48.840 1.00 21.45 106 ASN B C 1
ATOM 2288 O O . ASN B 1 109 ? 21.705 31.821 49.473 1.00 19.35 106 ASN B O 1
ATOM 2293 N N . ASP B 1 110 ? 22.096 29.857 48.441 1.00 16.46 107 ASP B N 1
ATOM 2294 C CA . ASP B 1 110 ? 20.768 29.343 48.762 1.00 14.72 107 ASP B CA 1
ATOM 2295 C C . ASP B 1 110 ? 20.581 29.236 50.268 1.00 18.47 107 ASP B C 1
ATOM 2296 O O . ASP B 1 110 ? 19.573 29.694 50.817 1.00 18.24 107 ASP B O 1
ATOM 2301 N N . LEU B 1 111 ? 21.555 28.631 50.950 1.00 13.23 108 LEU B N 1
ATOM 2302 C CA . LEU B 1 111 ? 21.509 28.506 52.403 1.00 16.51 108 LEU B CA 1
ATOM 2303 C C . LEU B 1 111 ? 21.429 29.868 53.084 1.00 19.57 108 LEU B C 1
ATOM 2304 O O . LEU B 1 111 ? 20.566 30.098 53.939 1.00 17.34 108 LEU B O 1
ATOM 2309 N N . ASP B 1 112 ? 22.333 30.785 52.725 1.00 16.49 109 ASP B N 1
ATOM 2310 C CA . ASP B 1 112 ? 22.397 32.065 53.427 1.00 17.86 109 ASP B CA 1
ATOM 2311 C C . ASP B 1 112 ? 21.172 32.927 53.154 1.00 17.78 109 ASP B C 1
ATOM 2312 O O . ASP B 1 112 ? 20.804 33.760 53.989 1.00 22.48 109 ASP B O 1
ATOM 2317 N N . SER B 1 113 ? 20.525 32.742 52.006 1.00 18.48 110 SER B N 1
ATOM 2318 C CA . SER B 1 113 ? 19.334 33.522 51.707 1.00 21.53 110 SER B CA 1
ATOM 2319 C C . SER B 1 113 ? 18.083 32.950 52.362 1.00 23.10 110 SER B C 1
ATOM 2320 O O . SER B 1 113 ? 17.080 33.659 52.471 1.00 21.22 110 SER B O 1
ATOM 2323 N N . LYS B 1 114 ? 18.116 31.695 52.816 1.00 21.01 111 LYS B N 1
ATOM 2324 C CA . LYS B 1 114 ? 16.931 31.058 53.365 1.00 20.99 111 LYS B CA 1
ATOM 2325 C C . LYS B 1 114 ? 17.043 30.682 54.834 1.00 20.61 111 LYS B C 1
ATOM 2326 O O . LYS B 1 114 ? 16.031 30.292 55.426 1.00 22.10 111 LYS B O 1
ATOM 2332 N N . LEU B 1 115 ? 18.219 30.810 55.447 1.00 18.86 112 LEU B N 1
ATOM 2333 C CA . LEU B 1 115 ? 18.408 30.406 56.833 1.00 20.23 112 LEU B CA 1
ATOM 2334 C C . LEU B 1 115 ? 19.327 31.380 57.548 1.00 24.25 112 LEU B C 1
ATOM 2335 O O . LEU B 1 115 ? 20.397 31.726 57.037 1.00 23.63 112 LEU B O 1
ATOM 2340 N N . SER B 1 116 ? 18.912 31.803 58.738 1.00 24.87 113 SER B N 1
ATOM 2341 C CA . SER B 1 116 ? 19.770 32.571 59.623 1.00 26.40 113 SER B CA 1
ATOM 2342 C C . SER B 1 116 ? 19.615 32.034 61.036 1.00 34.85 113 SER B C 1
ATOM 2343 O O . SER B 1 116 ? 18.609 31.405 61.381 1.00 34.17 113 SER B O 1
ATOM 2346 N N . LEU B 1 117 ? 20.639 32.271 61.849 1.00 31.97 114 LEU B N 1
ATOM 2347 C CA . LEU B 1 117 ? 20.583 31.942 63.259 1.00 32.29 114 LEU B CA 1
ATOM 2348 C C . LEU B 1 117 ? 19.562 32.850 63.944 1.00 33.84 114 LEU B C 1
ATOM 2349 O O . LEU B 1 117 ? 19.093 33.828 63.354 1.00 29.33 114 LEU B O 1
ATOM 2354 N N . PRO B 1 118 ? 19.173 32.536 65.186 1.00 39.37 115 PRO B N 1
ATOM 2355 C CA . PRO B 1 118 ? 18.248 33.430 65.906 1.00 38.67 115 PRO B CA 1
ATOM 2356 C C . PRO B 1 118 ? 18.709 34.876 65.979 1.00 43.61 115 PRO B C 1
ATOM 2357 O O . PRO B 1 118 ? 17.864 35.778 66.047 1.00 45.48 115 PRO B O 1
ATOM 2361 N N . ASN B 1 119 ? 20.017 35.136 65.947 1.00 41.46 116 ASN B N 1
ATOM 2362 C CA . ASN B 1 119 ? 20.528 36.500 66.007 1.00 41.04 116 ASN B CA 1
ATOM 2363 C C . ASN B 1 119 ? 20.645 37.154 64.634 1.00 40.53 116 ASN B C 1
ATOM 2364 O O . ASN B 1 119 ? 21.233 38.235 64.525 1.00 42.85 116 ASN B O 1
ATOM 2369 N N . GLY B 1 120 ? 20.101 36.532 63.590 1.00 38.06 117 GLY B N 1
ATOM 2370 C CA . GLY B 1 120 ? 20.145 37.088 62.255 1.00 35.22 117 GLY B CA 1
ATOM 2371 C C . GLY B 1 120 ? 21.413 36.808 61.476 1.00 30.38 117 GLY B C 1
ATOM 2372 O O . GLY B 1 120 ? 21.493 37.189 60.301 1.00 30.18 117 GLY B O 1
ATOM 2373 N N . LYS B 1 121 ? 22.402 36.156 62.085 1.00 29.99 118 LYS B N 1
ATOM 2374 C CA . LYS B 1 121 ? 23.674 35.864 61.442 1.00 34.86 118 LYS B CA 1
ATOM 2375 C C . LYS B 1 121 ? 23.591 34.578 60.616 1.00 33.87 118 LYS B C 1
ATOM 2376 O O . LYS B 1 121 ? 22.767 33.702 60.897 1.00 25.43 118 LYS B O 1
ATOM 2382 N N . PRO B 1 122 ? 24.431 34.443 59.588 1.00 30.12 119 PRO B N 1
ATOM 2383 C CA . PRO B 1 122 ? 24.460 33.188 58.827 1.00 24.54 119 PRO B CA 1
ATOM 2384 C C . PRO B 1 122 ? 25.031 32.058 59.669 1.00 21.89 119 PRO B C 1
ATOM 2385 O O . PRO B 1 122 ? 25.811 32.275 60.598 1.00 22.60 119 PRO B O 1
ATOM 2389 N N . VAL B 1 123 ? 24.627 30.834 59.336 1.00 20.29 120 VAL B N 1
ATOM 2390 C CA . VAL B 1 123 ? 25.055 29.679 60.116 1.00 19.01 120 VAL B CA 1
ATOM 2391 C C . VAL B 1 123 ? 26.503 29.336 59.782 1.00 13.95 120 VAL B C 1
ATOM 2392 O O . VAL B 1 123 ? 27.047 29.746 58.755 1.00 17.27 120 VAL B O 1
ATOM 2396 N N . SER B 1 124 ? 27.126 28.570 60.673 1.00 17.96 121 SER B N 1
ATOM 2397 C CA . SER B 1 124 ? 28.485 28.091 60.453 1.00 16.46 121 SER B CA 1
ATOM 2398 C C . SER B 1 124 ? 28.504 27.025 59.360 1.00 18.11 121 SER B C 1
ATOM 2399 O O . SER B 1 124 ? 27.664 26.126 59.342 1.00 15.77 121 SER B O 1
ATOM 2402 N N . VAL B 1 125 ? 29.475 27.119 58.451 1.00 16.82 122 VAL B N 1
ATOM 2403 C CA . VAL B 1 125 ? 29.558 26.223 57.300 1.00 13.96 122 VAL B CA 1
ATOM 2404 C C . VAL B 1 125 ? 30.998 25.757 57.115 1.00 14.72 122 VAL B C 1
ATOM 2405 O O . VAL B 1 125 ? 31.920 26.580 57.079 1.00 18.81 122 VAL B O 1
ATOM 2409 N N . VAL B 1 126 ? 31.187 24.445 56.955 1.00 15.16 123 VAL B N 1
ATOM 2410 C CA . VAL B 1 126 ? 32.484 23.856 56.619 1.00 14.88 123 VAL B CA 1
ATOM 2411 C C . VAL B 1 126 ? 32.411 23.283 55.206 1.00 18.20 123 VAL B C 1
ATOM 2412 O O . VAL B 1 126 ? 31.412 22.663 54.827 1.00 14.48 123 VAL B O 1
ATOM 2416 N N . LEU B 1 127 ? 33.476 23.477 54.427 1.00 15.77 124 LEU B N 1
ATOM 2417 C CA . LEU B 1 127 ? 33.522 23.024 53.038 1.00 14.49 124 LEU B CA 1
ATOM 2418 C C . LEU B 1 127 ? 34.264 21.696 52.948 1.00 19.51 124 LEU B C 1
ATOM 2419 O O . LEU B 1 127 ? 35.382 21.571 53.456 1.00 19.54 124 LEU B O 1
ATOM 2424 N N . LEU B 1 128 ? 33.644 20.710 52.294 1.00 13.18 125 LEU B N 1
ATOM 2425 C CA . LEU B 1 128 ? 34.194 19.359 52.182 1.00 16.66 125 LEU B CA 1
ATOM 2426 C C . LEU B 1 128 ? 34.563 19.091 50.725 1.00 16.94 125 LEU B C 1
ATOM 2427 O O . LEU B 1 128 ? 33.689 19.010 49.858 1.00 14.75 125 LEU B O 1
ATOM 2432 N N . ALA B 1 129 ? 35.858 18.944 50.459 1.00 15.21 126 ALA B N 1
ATOM 2433 C CA . ALA B 1 129 ? 36.346 18.562 49.133 1.00 15.96 126 ALA B CA 1
ATOM 2434 C C . ALA B 1 129 ? 36.455 17.043 49.112 1.00 18.42 126 ALA B C 1
ATOM 2435 O O . ALA B 1 129 ? 37.506 16.475 49.407 1.00 18.39 126 ALA B O 1
ATOM 2437 N N . ASN B 1 130 ? 35.358 16.374 48.753 1.00 15.19 127 ASN B N 1
ATOM 2438 C CA . ASN B 1 130 ? 35.249 14.933 48.935 1.00 11.10 127 ASN B CA 1
ATOM 2439 C C . ASN B 1 130 ? 35.832 14.138 47.761 1.00 16.91 127 ASN B C 1
ATOM 2440 O O . ASN B 1 130 ? 36.067 14.654 46.663 1.00 15.43 127 ASN B O 1
ATOM 2445 N N . LYS B 1 131 ? 36.036 12.841 48.017 1.00 15.64 128 LYS B N 1
ATOM 2446 C CA . LYS B 1 131 ? 36.660 11.891 47.097 1.00 17.20 128 LYS B CA 1
ATOM 2447 C C . LYS B 1 131 ? 38.136 12.199 46.894 1.00 17.13 128 LYS B C 1
ATOM 2448 O O . LYS B 1 131 ? 38.693 11.932 45.828 1.00 18.69 128 LYS B O 1
ATOM 2454 N N . CYS B 1 132 ? 38.776 12.757 47.924 1.00 19.22 129 CYS B N 1
ATOM 2455 C CA . CYS B 1 132 ? 40.179 13.134 47.815 1.00 19.12 129 CYS B CA 1
ATOM 2456 C C . CYS B 1 132 ? 41.083 11.922 47.636 1.00 20.63 129 CYS B C 1
ATOM 2457 O O . CYS B 1 132 ? 42.228 12.079 47.202 1.00 21.82 129 CYS B O 1
ATOM 2460 N N . ASP B 1 133 ? 40.591 10.718 47.945 1.00 21.80 130 ASP B N 1
ATOM 2461 C CA . ASP B 1 133 ? 41.341 9.506 47.628 1.00 21.67 130 ASP B CA 1
ATOM 2462 C C . ASP B 1 133 ? 41.539 9.334 46.130 1.00 26.17 130 ASP B C 1
ATOM 2463 O O . ASP B 1 133 ? 42.390 8.541 45.715 1.00 27.94 130 ASP B O 1
ATOM 2468 N N . GLN B 1 134 ? 40.762 10.039 45.313 1.00 26.15 131 GLN B N 1
ATOM 2469 C CA . GLN B 1 134 ? 41.015 10.121 43.880 1.00 28.07 131 GLN B CA 1
ATOM 2470 C C . GLN B 1 134 ? 41.498 11.528 43.539 1.00 27.45 131 GLN B C 1
ATOM 2471 O O . GLN B 1 134 ? 41.815 11.830 42.389 1.00 45.12 131 GLN B O 1
ATOM 2477 N N . MET B 1 146 ? 41.907 27.286 47.583 1.00 55.38 143 MET B N 1
ATOM 2478 C CA . MET B 1 146 ? 40.999 26.680 48.551 1.00 48.39 143 MET B CA 1
ATOM 2479 C C . MET B 1 146 ? 41.392 27.078 49.970 1.00 52.78 143 MET B C 1
ATOM 2480 O O . MET B 1 146 ? 41.292 26.288 50.903 1.00 56.37 143 MET B O 1
ATOM 2485 N N . ASP B 1 147 ? 41.863 28.312 50.113 1.00 45.56 144 ASP B N 1
ATOM 2486 C CA . ASP B 1 147 ? 42.156 28.902 51.413 1.00 46.88 144 ASP B CA 1
ATOM 2487 C C . ASP B 1 147 ? 41.586 30.308 51.410 1.00 51.87 144 ASP B C 1
ATOM 2488 O O . ASP B 1 147 ? 40.792 30.692 52.277 1.00 45.12 144 ASP B O 1
ATOM 2493 N N . GLN B 1 148 ? 42.017 31.074 50.411 1.00 48.02 145 GLN B N 1
ATOM 2494 C CA . GLN B 1 148 ? 41.460 32.393 50.156 1.00 52.37 145 GLN B CA 1
ATOM 2495 C C . GLN B 1 148 ? 39.952 32.318 49.967 1.00 39.29 145 GLN B C 1
ATOM 2496 O O . GLN B 1 148 ? 39.203 33.143 50.503 1.00 41.97 145 GLN B O 1
ATOM 2502 N N . PHE B 1 149 ? 39.490 31.317 49.213 1.00 36.53 146 PHE B N 1
ATOM 2503 C CA . PHE B 1 149 ? 38.070 31.205 48.899 1.00 35.54 146 PHE B CA 1
ATOM 2504 C C . PHE B 1 149 ? 37.235 31.077 50.166 1.00 36.09 146 PHE B C 1
ATOM 2505 O O . PHE B 1 149 ? 36.225 31.772 50.329 1.00 31.70 146 PHE B O 1
ATOM 2513 N N . CYS B 1 150 ? 37.643 30.196 51.080 1.00 37.38 147 CYS B N 1
ATOM 2514 C CA . CYS B 1 150 ? 36.867 30.000 52.300 1.00 34.62 147 CYS B CA 1
ATOM 2515 C C . CYS B 1 150 ? 36.904 31.238 53.185 1.00 34.80 147 CYS B C 1
ATOM 2516 O O . CYS B 1 150 ? 35.887 31.606 53.787 1.00 29.88 147 CYS B O 1
ATOM 2519 N N . LYS B 1 151 ? 38.062 31.899 53.271 1.00 32.37 148 LYS B N 1
ATOM 2520 C CA . LYS B 1 151 ? 38.164 33.097 54.099 1.00 32.70 148 LYS B CA 1
ATOM 2521 C C . LYS B 1 151 ? 37.259 34.203 53.574 1.00 29.00 148 LYS B C 1
ATOM 2522 O O . LYS B 1 151 ? 36.643 34.939 54.355 1.00 32.27 148 LYS B O 1
ATOM 2528 N N . GLU B 1 152 ? 37.168 34.338 52.254 1.00 25.48 149 GLU B N 1
ATOM 2529 C CA . GLU B 1 152 ? 36.426 35.450 51.675 1.00 29.58 149 GLU B CA 1
ATOM 2530 C C . GLU B 1 152 ? 34.922 35.219 51.719 1.00 27.45 149 GLU B C 1
ATOM 2531 O O . GLU B 1 152 ? 34.153 36.166 51.913 1.00 22.61 149 GLU B O 1
ATOM 2537 N N . HIS B 1 153 ? 34.480 33.976 51.537 1.00 24.23 150 HIS B N 1
ATOM 2538 C CA . HIS B 1 153 ? 33.066 33.687 51.344 1.00 21.92 150 HIS B CA 1
ATOM 2539 C C . HIS B 1 153 ? 32.390 33.144 52.598 1.00 21.73 150 HIS B C 1
ATOM 2540 O O . HIS B 1 153 ? 31.342 32.500 52.498 1.00 24.07 150 HIS B O 1
ATOM 2547 N N . GLY B 1 154 ? 32.957 33.398 53.772 1.00 21.02 151 GLY B N 1
ATOM 2548 C CA . GLY B 1 154 ? 32.277 33.056 55.011 1.00 23.51 151 GLY B CA 1
ATOM 2549 C C . GLY B 1 154 ? 32.162 31.578 55.329 1.00 21.37 151 GLY B C 1
ATOM 2550 O O . GLY B 1 154 ? 31.113 31.137 55.813 1.00 19.83 151 GLY B O 1
ATOM 2551 N N . PHE B 1 155 ? 33.211 30.800 55.076 1.00 17.24 152 PHE B N 1
ATOM 2552 C CA . PHE B 1 155 ? 33.316 29.435 55.577 1.00 19.31 152 PHE B CA 1
ATOM 2553 C C . PHE B 1 155 ? 34.216 29.420 56.806 1.00 23.09 152 PHE B C 1
ATOM 2554 O O . PHE B 1 155 ? 35.230 30.125 56.854 1.00 21.69 152 PHE B O 1
ATOM 2562 N N . VAL B 1 156 ? 33.859 28.601 57.796 1.00 17.96 153 VAL B N 1
ATOM 2563 C CA . VAL B 1 156 ? 34.721 28.512 58.967 1.00 21.49 153 VAL B CA 1
ATOM 2564 C C . VAL B 1 156 ? 35.942 27.641 58.697 1.00 27.19 153 VAL B C 1
ATOM 2565 O O . VAL B 1 156 ? 36.925 27.717 59.446 1.00 26.77 153 VAL B O 1
ATOM 2569 N N . GLY B 1 157 ? 35.922 26.837 57.641 1.00 19.76 154 GLY B N 1
ATOM 2570 C CA . GLY B 1 157 ? 37.074 26.025 57.303 1.00 21.68 154 GLY B CA 1
ATOM 2571 C C . GLY B 1 157 ? 36.743 25.072 56.177 1.00 24.17 154 GLY B C 1
ATOM 2572 O O . GLY B 1 157 ? 35.599 24.980 55.720 1.00 19.74 154 GLY B O 1
ATOM 2573 N N . TRP B 1 158 ? 37.771 24.349 55.736 1.00 21.90 155 TRP B N 1
ATOM 2574 C CA . TRP B 1 158 ? 37.585 23.385 54.661 1.00 18.49 155 TRP B CA 1
ATOM 2575 C C . TRP B 1 158 ? 38.524 22.207 54.868 1.00 24.02 155 TRP B C 1
ATOM 2576 O O . TRP B 1 158 ? 39.573 22.326 55.506 1.00 18.68 155 TRP B O 1
ATOM 2587 N N . PHE B 1 159 ? 38.128 21.059 54.319 1.00 19.62 156 PHE B N 1
ATOM 2588 C CA . PHE B 1 159 ? 38.870 19.817 54.483 1.00 17.04 156 PHE B CA 1
ATOM 2589 C C . PHE B 1 159 ? 38.775 18.995 53.211 1.00 18.07 156 PHE B C 1
ATOM 2590 O O . PHE B 1 159 ? 37.700 18.896 52.616 1.00 17.12 156 PHE B O 1
ATOM 2598 N N . GLU B 1 160 ? 39.898 18.410 52.791 1.00 13.93 157 GLU B N 1
ATOM 2599 C CA . GLU B 1 160 ? 39.833 17.280 51.874 1.00 16.16 157 GLU B CA 1
ATOM 2600 C C . GLU B 1 160 ? 39.312 16.067 52.632 1.00 20.82 157 GLU B C 1
ATOM 2601 O O . GLU B 1 160 ? 39.861 15.705 53.678 1.00 21.10 157 GLU B O 1
ATOM 2607 N N . THR B 1 161 ? 38.257 15.434 52.116 1.00 14.68 158 THR B N 1
ATOM 2608 C CA . THR B 1 161 ? 37.651 14.302 52.800 1.00 16.29 158 THR B CA 1
ATOM 2609 C C . THR B 1 161 ? 37.551 13.104 51.865 1.00 19.30 158 THR B C 1
ATOM 2610 O O . THR B 1 161 ? 37.585 13.234 50.638 1.00 17.43 158 THR B O 1
ATOM 2614 N N . SER B 1 162 ? 37.435 11.927 52.477 1.00 17.24 159 SER B N 1
ATOM 2615 C CA . SER B 1 162 ? 37.166 10.691 51.755 1.00 17.14 159 SER B CA 1
ATOM 2616 C C . SER B 1 162 ? 36.265 9.810 52.606 1.00 20.76 159 SER B C 1
ATOM 2617 O O . SER B 1 162 ? 36.666 9.369 53.690 1.00 20.04 159 SER B O 1
ATOM 2620 N N . ALA B 1 163 ? 35.044 9.561 52.123 1.00 14.77 160 ALA B N 1
ATOM 2621 C CA . ALA B 1 163 ? 34.202 8.566 52.773 1.00 17.25 160 ALA B CA 1
ATOM 2622 C C . ALA B 1 163 ? 34.775 7.169 52.603 1.00 18.17 160 ALA B C 1
ATOM 2623 O O . ALA B 1 163 ? 34.610 6.318 53.485 1.00 19.64 160 ALA B O 1
ATOM 2625 N N . LYS B 1 164 ? 35.434 6.916 51.472 1.00 19.80 161 LYS B N 1
ATOM 2626 C CA . LYS B 1 164 ? 35.985 5.590 51.211 1.00 20.12 161 LYS B CA 1
ATOM 2627 C C . LYS B 1 164 ? 37.114 5.255 52.179 1.00 22.41 161 LYS B C 1
ATOM 2628 O O . LYS B 1 164 ? 37.130 4.171 52.772 1.00 23.89 161 LYS B O 1
ATOM 2634 N N . GLU B 1 165 ? 38.068 6.167 52.355 1.00 21.91 162 GLU B N 1
ATOM 2635 C CA . GLU B 1 165 ? 39.234 5.896 53.189 1.00 18.74 162 GLU B CA 1
ATOM 2636 C C . GLU B 1 165 ? 39.133 6.511 54.582 1.00 24.91 162 GLU B C 1
ATOM 2637 O O . GLU B 1 165 ? 40.099 6.431 55.345 1.00 24.76 162 GLU B O 1
ATOM 2643 N N . ASN B 1 166 ? 37.995 7.122 54.927 1.00 20.93 163 ASN B N 1
ATOM 2644 C CA . ASN B 1 166 ? 37.766 7.727 56.244 1.00 19.35 163 ASN B CA 1
ATOM 2645 C C . ASN B 1 166 ? 38.825 8.787 56.565 1.00 21.60 163 ASN B C 1
ATOM 2646 O O . ASN B 1 166 ? 39.546 8.711 57.562 1.00 26.54 163 ASN B O 1
ATOM 2651 N N . ILE B 1 167 ? 38.898 9.794 55.704 1.00 20.43 164 ILE B N 1
ATOM 2652 C CA . ILE B 1 167 ? 39.848 10.889 55.858 1.00 19.08 164 ILE B CA 1
ATOM 2653 C C . ILE B 1 167 ? 39.078 12.160 56.185 1.00 20.60 164 ILE B C 1
ATOM 2654 O O . ILE B 1 167 ? 38.224 12.590 55.402 1.00 16.33 164 ILE B O 1
ATOM 2659 N N . ASN B 1 168 ? 39.371 12.744 57.350 1.00 18.35 165 ASN B N 1
ATOM 2660 C CA . ASN B 1 168 ? 39.031 14.108 57.755 1.00 18.55 165 ASN B CA 1
ATOM 2661 C C . ASN B 1 168 ? 37.545 14.360 57.977 1.00 18.85 165 ASN B C 1
ATOM 2662 O O . ASN B 1 168 ? 37.148 15.523 58.141 1.00 15.96 165 ASN B O 1
ATOM 2667 N N . ILE B 1 169 ? 36.708 13.324 58.012 1.00 15.60 166 ILE B N 1
ATOM 2668 C CA . ILE B 1 169 ? 35.301 13.554 58.326 1.00 17.54 166 ILE B CA 1
ATOM 2669 C C . ILE B 1 169 ? 35.136 13.855 59.813 1.00 19.24 166 ILE B C 1
ATOM 2670 O O . ILE B 1 169 ? 34.459 14.817 60.197 1.00 16.95 166 ILE B O 1
ATOM 2675 N N . ASP B 1 170 ? 35.770 13.048 60.669 1.00 15.25 167 ASP B N 1
ATOM 2676 C CA . ASP B 1 170 ? 35.775 13.335 62.102 1.00 18.30 167 ASP B CA 1
ATOM 2677 C C . ASP B 1 170 ? 36.292 14.743 62.379 1.00 18.11 167 ASP B C 1
ATOM 2678 O O . ASP B 1 170 ? 35.696 15.493 63.159 1.00 19.33 167 ASP B O 1
ATOM 2683 N N . GLU B 1 171 ? 37.402 15.118 61.736 1.00 20.16 168 GLU B N 1
ATOM 2684 C CA . GLU B 1 171 ? 38.017 16.420 61.992 1.00 20.59 168 GLU B CA 1
ATOM 2685 C C . GLU B 1 171 ? 37.136 17.565 61.506 1.00 21.66 168 GLU B C 1
ATOM 2686 O O . GLU B 1 171 ? 37.035 18.604 62.170 1.00 18.05 168 GLU B O 1
ATOM 2692 N N . ALA B 1 172 ? 36.510 17.404 60.338 1.00 17.29 169 ALA B N 1
ATOM 2693 C CA . ALA B 1 172 ? 35.656 18.461 59.807 1.00 19.23 169 ALA B CA 1
ATOM 2694 C C . ALA B 1 172 ? 34.460 18.702 60.715 1.00 20.08 169 ALA B C 1
ATOM 2695 O O . ALA B 1 172 ? 34.082 19.854 60.967 1.00 18.21 169 ALA B O 1
ATOM 2697 N N . SER B 1 173 ? 33.851 17.622 61.213 1.00 19.17 170 SER B N 1
ATOM 2698 C CA . SER B 1 173 ? 32.713 17.754 62.115 1.00 20.67 170 SER B CA 1
ATOM 2699 C C . SER B 1 173 ? 33.123 18.408 63.429 1.00 18.41 170 SER B C 1
ATOM 2700 O O . SER B 1 173 ? 32.405 19.266 63.955 1.00 16.91 170 SER B O 1
ATOM 2703 N N . ARG B 1 174 ? 34.277 18.021 63.976 1.00 19.14 171 ARG B N 1
ATOM 2704 C CA . ARG B 1 174 ? 34.760 18.674 65.189 1.00 21.98 171 ARG B CA 1
ATOM 2705 C C . ARG B 1 174 ? 34.974 20.166 64.962 1.00 20.95 171 ARG B C 1
ATOM 2706 O O . ARG B 1 174 ? 34.641 20.989 65.824 1.00 20.15 171 ARG B O 1
ATOM 2714 N N . CYS B 1 175 ? 35.518 20.530 63.798 1.00 18.43 172 CYS B N 1
ATOM 2715 C CA . CYS B 1 175 ? 35.717 21.937 63.469 1.00 18.99 172 CYS B CA 1
ATOM 2716 C C . CYS B 1 175 ? 34.391 22.682 63.426 1.00 20.24 172 CYS B C 1
ATOM 2717 O O . CYS B 1 175 ? 34.266 23.776 63.982 1.00 19.46 172 CYS B O 1
ATOM 2720 N N . LEU B 1 176 ? 33.379 22.093 62.789 1.00 19.91 173 LEU B N 1
ATOM 2721 C CA . LEU B 1 176 ? 32.081 22.753 62.698 1.00 18.62 173 LEU B CA 1
ATOM 2722 C C . LEU B 1 176 ? 31.447 22.911 64.077 1.00 23.63 173 LEU B C 1
ATOM 2723 O O . LEU B 1 176 ? 30.946 23.988 64.423 1.00 20.13 173 LEU B O 1
ATOM 2728 N N . VAL B 1 177 ? 31.475 21.849 64.885 1.00 18.64 174 VAL B N 1
ATOM 2729 C CA . VAL B 1 177 ? 30.834 21.901 66.196 1.00 23.87 174 VAL B CA 1
ATOM 2730 C C . VAL B 1 177 ? 31.563 22.883 67.106 1.00 25.56 174 VAL B C 1
ATOM 2731 O O . VAL B 1 177 ? 30.933 23.653 67.841 1.00 20.72 174 VAL B O 1
ATOM 2735 N N . LYS B 1 178 ? 32.897 22.877 67.066 1.00 21.05 175 LYS B N 1
ATOM 2736 C CA . LYS B 1 178 ? 33.673 23.829 67.854 1.00 23.82 175 LYS B CA 1
ATOM 2737 C C . LYS B 1 178 ? 33.246 25.262 67.557 1.00 24.52 175 LYS B C 1
ATOM 2738 O O . LYS B 1 178 ? 33.050 26.071 68.472 1.00 25.07 175 LYS B O 1
ATOM 2744 N N . HIS B 1 179 ? 33.072 25.587 66.273 1.00 23.12 176 HIS B N 1
ATOM 2745 C CA . HIS B 1 179 ? 32.649 26.932 65.907 1.00 25.07 176 HIS B CA 1
ATOM 2746 C C . HIS B 1 179 ? 31.209 27.203 66.322 1.00 30.78 176 HIS B C 1
ATOM 2747 O O . HIS B 1 179 ? 30.875 28.336 66.688 1.00 31.45 176 HIS B O 1
ATOM 2754 N N . ILE B 1 180 ? 30.342 26.190 66.271 1.00 26.71 177 ILE B N 1
ATOM 2755 C CA . ILE B 1 180 ? 28.963 26.381 66.716 1.00 24.41 177 ILE B CA 1
ATOM 2756 C C . ILE B 1 180 ? 28.932 26.687 68.207 1.00 28.03 177 ILE B C 1
ATOM 2757 O O . ILE B 1 180 ? 28.282 27.642 68.650 1.00 33.10 177 ILE B O 1
ATOM 2762 N N . LEU B 1 181 ? 29.646 25.884 69.001 1.00 24.67 178 LEU B N 1
ATOM 2763 C CA . LEU B 1 181 ? 29.692 26.101 70.443 1.00 25.78 178 LEU B CA 1
ATOM 2764 C C . LEU B 1 181 ? 30.236 27.482 70.780 1.00 36.06 178 LEU B C 1
ATOM 2765 O O . LEU B 1 181 ? 29.757 28.135 71.715 1.00 34.20 178 LEU B O 1
ATOM 2770 N N . ALA B 1 182 ? 31.237 27.944 70.026 1.00 31.46 179 ALA B N 1
ATOM 2771 C CA . ALA B 1 182 ? 31.872 29.224 70.317 1.00 38.94 179 ALA B CA 1
ATOM 2772 C C . ALA B 1 182 ? 30.974 30.411 69.999 1.00 43.19 179 ALA B C 1
ATOM 2773 O O . ALA B 1 182 ? 31.169 31.488 70.573 1.00 49.67 179 ALA B O 1
ATOM 2775 N N . ASN B 1 183 ? 30.007 30.246 69.106 1.00 38.20 180 ASN B N 1
ATOM 2776 C CA . ASN B 1 183 ? 29.131 31.348 68.727 1.00 41.31 180 ASN B CA 1
ATOM 2777 C C . ASN B 1 183 ? 28.037 31.567 69.763 1.00 51.00 180 ASN B C 1
ATOM 2778 O O . ASN B 1 183 ? 27.064 32.273 69.503 1.00 57.89 180 ASN B O 1
ATOM 2783 N N . MET C 1 4 ? 44.220 38.677 54.658 1.00 60.82 1 MET C N 1
ATOM 2784 C CA . MET C 1 4 ? 44.313 37.282 54.274 1.00 63.42 1 MET C CA 1
ATOM 2785 C C . MET C 1 4 ? 44.035 36.376 55.475 1.00 55.30 1 MET C C 1
ATOM 2786 O O . MET C 1 4 ? 43.147 36.643 56.282 1.00 47.41 1 MET C O 1
ATOM 2791 N N . GLN C 1 5 ? 44.817 35.298 55.555 1.00 57.60 2 GLN C N 1
ATOM 2792 C CA . GLN C 1 5 ? 44.870 34.355 56.665 1.00 51.13 2 GLN C CA 1
ATOM 2793 C C . GLN C 1 5 ? 45.962 34.746 57.674 1.00 39.59 2 GLN C C 1
ATOM 2794 O O . GLN C 1 5 ? 46.492 33.904 58.409 1.00 43.12 2 GLN C O 1
ATOM 2800 N N . ALA C 1 6 ? 46.292 36.038 57.740 1.00 40.84 3 ALA C N 1
ATOM 2801 C CA . ALA C 1 6 ? 47.347 36.554 58.603 1.00 38.96 3 ALA C CA 1
ATOM 2802 C C . ALA C 1 6 ? 47.173 36.067 60.035 1.00 44.48 3 ALA C C 1
ATOM 2803 O O . ALA C 1 6 ? 46.041 35.820 60.475 1.00 40.20 3 ALA C O 1
ATOM 2805 N N . PRO C 1 7 ? 48.263 35.881 60.777 1.00 38.65 4 PRO C N 1
ATOM 2806 C CA . PRO C 1 7 ? 48.128 35.642 62.216 1.00 39.50 4 PRO C CA 1
ATOM 2807 C C . PRO C 1 7 ? 47.337 36.771 62.856 1.00 30.31 4 PRO C C 1
ATOM 2808 O O . PRO C 1 7 ? 47.425 37.928 62.440 1.00 33.31 4 PRO C O 1
ATOM 2812 N N . HIS C 1 8 ? 46.531 36.419 63.855 1.00 34.53 5 HIS C N 1
ATOM 2813 C CA . HIS C 1 8 ? 45.698 37.415 64.512 1.00 36.73 5 HIS C CA 1
ATOM 2814 C C . HIS C 1 8 ? 46.563 38.492 65.153 1.00 32.63 5 HIS C C 1
ATOM 2815 O O . HIS C 1 8 ? 47.711 38.251 65.534 1.00 36.14 5 HIS C O 1
ATOM 2822 N N . LYS C 1 9 ? 46.005 39.697 65.248 1.00 32.51 6 LYS C N 1
ATOM 2823 C CA . LYS C 1 9 ? 46.651 40.760 66.004 1.00 37.48 6 LYS C CA 1
ATOM 2824 C C . LYS C 1 9 ? 46.915 40.287 67.427 1.00 32.44 6 LYS C C 1
ATOM 2825 O O . LYS C 1 9 ? 46.064 39.647 68.051 1.00 34.68 6 LYS C O 1
ATOM 2831 N N . GLU C 1 10 ? 48.111 40.578 67.933 1.00 29.76 7 GLU C N 1
ATOM 2832 C CA . GLU C 1 10 ? 48.529 40.088 69.239 1.00 33.53 7 GLU C CA 1
ATOM 2833 C C . GLU C 1 10 ? 48.770 41.242 70.200 1.00 33.29 7 GLU C C 1
ATOM 2834 O O . GLU C 1 10 ? 49.325 42.279 69.822 1.00 34.90 7 GLU C O 1
ATOM 2840 N N . HIS C 1 11 ? 48.340 41.050 71.445 1.00 27.59 8 HIS C N 1
ATOM 2841 C CA . HIS C 1 11 ? 48.656 41.943 72.549 1.00 26.95 8 HIS C CA 1
ATOM 2842 C C . HIS C 1 11 ? 49.268 41.113 73.667 1.00 29.83 8 HIS C C 1
ATOM 2843 O O . HIS C 1 11 ? 48.681 40.111 74.089 1.00 29.84 8 HIS C O 1
ATOM 2850 N N . LEU C 1 12 ? 50.446 41.515 74.133 1.00 27.57 9 LEU C N 1
ATOM 2851 C CA . LEU C 1 12 ? 51.116 40.865 75.254 1.00 24.93 9 LEU C CA 1
ATOM 2852 C C . LEU C 1 12 ? 51.089 41.824 76.436 1.00 23.25 9 LEU C C 1
ATOM 2853 O O . LEU C 1 12 ? 51.748 42.869 76.408 1.00 21.55 9 LEU C O 1
ATOM 2858 N N . TYR C 1 13 ? 50.335 41.465 77.473 1.00 22.19 10 TYR C N 1
ATOM 2859 C CA . TYR C 1 13 ? 50.131 42.314 78.640 1.00 20.26 10 TYR C CA 1
ATOM 2860 C C . TYR C 1 13 ? 50.692 41.621 79.872 1.00 20.23 10 TYR C C 1
ATOM 2861 O O . TYR C 1 13 ? 50.282 40.502 80.200 1.00 21.32 10 TYR C O 1
ATOM 2870 N N . LYS C 1 14 ? 51.615 42.289 80.554 1.00 17.71 11 LYS C N 1
ATOM 2871 C CA . LYS C 1 14 ? 52.022 41.864 81.886 1.00 20.30 11 LYS C CA 1
ATOM 2872 C C . LYS C 1 14 ? 51.001 42.395 82.885 1.00 17.88 11 LYS C C 1
ATOM 2873 O O . LYS C 1 14 ? 50.737 43.601 82.916 1.00 17.35 11 LYS C O 1
ATOM 2879 N N . LEU C 1 15 ? 50.408 41.497 83.675 1.00 18.68 12 LEU C N 1
ATOM 2880 C CA . LEU C 1 15 ? 49.398 41.843 84.670 1.00 14.63 12 LEU C CA 1
ATOM 2881 C C . LEU C 1 15 ? 49.871 41.423 86.053 1.00 14.38 12 LEU C C 1
ATOM 2882 O O . LEU C 1 15 ? 50.394 40.318 86.228 1.00 17.22 12 LEU C O 1
ATOM 2887 N N . LEU C 1 16 ? 49.673 42.298 87.034 1.00 16.02 13 LEU C N 1
ATOM 2888 C CA . LEU C 1 16 ? 50.079 42.035 88.410 1.00 11.81 13 LEU C CA 1
ATOM 2889 C C . LEU C 1 16 ? 48.901 41.492 89.201 1.00 15.27 13 LEU C C 1
ATOM 2890 O O . LEU C 1 16 ? 47.764 41.934 89.016 1.00 17.05 13 LEU C O 1
ATOM 2895 N N . VAL C 1 17 ? 49.172 40.535 90.086 1.00 12.52 14 VAL C N 1
ATOM 2896 C CA . VAL C 1 17 ? 48.180 40.053 91.042 1.00 9.61 14 VAL C CA 1
ATOM 2897 C C . VAL C 1 17 ? 48.773 40.276 92.423 1.00 13.84 14 VAL C C 1
ATOM 2898 O O . VAL C 1 17 ? 49.757 39.626 92.795 1.00 14.57 14 VAL C O 1
ATOM 2902 N N . ILE C 1 18 ? 48.201 41.215 93.176 1.00 12.11 15 ILE C N 1
ATOM 2903 C CA . ILE C 1 18 ? 48.775 41.647 94.444 1.00 14.09 15 ILE C CA 1
ATOM 2904 C C . ILE C 1 18 ? 47.682 41.697 95.502 1.00 13.68 15 ILE C C 1
ATOM 2905 O O . ILE C 1 18 ? 46.489 41.749 95.203 1.00 13.80 15 ILE C O 1
ATOM 2910 N N . GLY C 1 19 ? 48.109 41.684 96.750 1.00 12.63 16 GLY C N 1
ATOM 2911 C CA . GLY C 1 19 ? 47.218 41.607 97.891 1.00 15.65 16 GLY C CA 1
ATOM 2912 C C . GLY C 1 19 ? 47.922 40.890 99.023 1.00 13.45 16 GLY C C 1
ATOM 2913 O O . GLY C 1 19 ? 48.945 40.241 98.839 1.00 16.00 16 GLY C O 1
ATOM 2914 N N . ASP C 1 20 ? 47.356 41.005 100.220 1.00 13.32 17 ASP C N 1
ATOM 2915 C CA . ASP C 1 20 ? 48.038 40.494 101.407 1.00 13.53 17 ASP C CA 1
ATOM 2916 C C . ASP C 1 20 ? 47.995 38.959 101.467 1.00 14.93 17 ASP C C 1
ATOM 2917 O O . ASP C 1 20 ? 47.377 38.285 100.638 1.00 11.69 17 ASP C O 1
ATOM 2922 N N . LEU C 1 21 ? 48.686 38.411 102.468 1.00 15.80 18 LEU C N 1
ATOM 2923 C CA . LEU C 1 21 ? 48.841 36.965 102.597 1.00 15.76 18 LEU C CA 1
ATOM 2924 C C . LEU C 1 21 ? 47.490 36.266 102.658 1.00 13.02 18 LEU C C 1
ATOM 2925 O O . LEU C 1 21 ? 46.568 36.717 103.344 1.00 15.31 18 LEU C O 1
ATOM 2930 N N . GLY C 1 22 ? 47.372 35.165 101.916 1.00 14.01 19 GLY C N 1
ATOM 2931 C CA . GLY C 1 22 ? 46.235 34.275 102.050 1.00 11.40 19 GLY C CA 1
ATOM 2932 C C . GLY C 1 22 ? 44.931 34.767 101.470 1.00 16.13 19 GLY C C 1
ATOM 2933 O O . GLY C 1 22 ? 43.889 34.157 101.742 1.00 18.15 19 GLY C O 1
ATOM 2934 N N . VAL C 1 23 ? 44.938 35.842 100.677 1.00 15.11 20 VAL C N 1
ATOM 2935 C CA . VAL C 1 23 ? 43.673 36.327 100.127 1.00 15.24 20 VAL C CA 1
ATOM 2936 C C . VAL C 1 23 ? 43.222 35.510 98.923 1.00 14.49 20 VAL C C 1
ATOM 2937 O O . VAL C 1 23 ? 42.062 35.624 98.514 1.00 14.69 20 VAL C O 1
ATOM 2941 N N . GLY C 1 24 ? 44.099 34.704 98.342 1.00 17.21 21 GLY C N 1
ATOM 2942 C CA . GLY C 1 24 ? 43.756 33.849 97.231 1.00 15.29 21 GLY C CA 1
ATOM 2943 C C . GLY C 1 24 ? 44.325 34.240 95.871 1.00 13.60 21 GLY C C 1
ATOM 2944 O O . GLY C 1 24 ? 43.779 33.805 94.851 1.00 17.05 21 GLY C O 1
ATOM 2945 N N . LYS C 1 25 ? 45.385 35.053 95.825 1.00 12.87 22 LYS C N 1
ATOM 2946 C CA . LYS C 1 25 ? 45.984 35.422 94.544 1.00 13.90 22 LYS C CA 1
ATOM 2947 C C . LYS C 1 25 ? 46.370 34.191 93.725 1.00 15.41 22 LYS C C 1
ATOM 2948 O O . LYS C 1 25 ? 45.993 34.061 92.554 1.00 14.47 22 LYS C O 1
ATOM 2954 N N . THR C 1 26 ? 47.131 33.279 94.327 1.00 12.71 23 THR C N 1
ATOM 2955 C CA . THR C 1 26 ? 47.605 32.107 93.599 1.00 13.69 23 THR C CA 1
ATOM 2956 C C . THR C 1 26 ? 46.449 31.201 93.199 1.00 14.76 23 THR C C 1
ATOM 2957 O O . THR C 1 26 ? 46.453 30.626 92.105 1.00 18.36 23 THR C O 1
ATOM 2961 N N . SER C 1 27 ? 45.427 31.096 94.054 1.00 17.75 24 SER C N 1
ATOM 2962 C CA . SER C 1 27 ? 44.269 30.271 93.719 1.00 16.44 24 SER C CA 1
ATOM 2963 C C . SER C 1 27 ? 43.473 30.868 92.564 1.00 17.03 24 SER C C 1
ATOM 2964 O O . SER C 1 27 ? 42.993 30.135 91.690 1.00 16.06 24 SER C O 1
ATOM 2967 N N . ILE C 1 28 ? 43.319 32.194 92.541 1.00 12.84 25 ILE C N 1
ATOM 2968 C CA . ILE C 1 28 ? 42.621 32.837 91.426 1.00 13.83 25 ILE C CA 1
ATOM 2969 C C . ILE C 1 28 ? 43.330 32.531 90.108 1.00 11.63 25 ILE C C 1
ATOM 2970 O O . ILE C 1 28 ? 42.694 32.209 89.099 1.00 16.45 25 ILE C O 1
ATOM 2975 N N . ILE C 1 29 ? 44.657 32.627 90.097 1.00 15.97 26 ILE C N 1
ATOM 2976 C CA . ILE C 1 29 ? 45.407 32.342 88.877 1.00 17.94 26 ILE C CA 1
ATOM 2977 C C . ILE C 1 29 ? 45.261 30.875 88.486 1.00 16.95 26 ILE C C 1
ATOM 2978 O O . ILE C 1 29 ? 45.075 30.542 87.307 1.00 17.57 26 ILE C O 1
ATOM 2983 N N . LYS C 1 30 ? 45.326 29.977 89.470 1.00 15.81 27 LYS C N 1
ATOM 2984 C CA . LYS C 1 30 ? 45.228 28.550 89.184 1.00 17.41 27 LYS C CA 1
ATOM 2985 C C . LYS C 1 30 ? 43.868 28.192 88.598 1.00 18.67 27 LYS C C 1
ATOM 2986 O O . LYS C 1 30 ? 43.781 27.412 87.642 1.00 20.94 27 LYS C O 1
ATOM 2992 N N . ARG C 1 31 ? 42.792 28.756 89.153 1.00 16.49 28 ARG C N 1
ATOM 2993 C CA . ARG C 1 31 ? 41.472 28.543 88.573 1.00 20.05 28 ARG C CA 1
ATOM 2994 C C . ARG C 1 31 ? 41.405 29.091 87.150 1.00 20.22 28 ARG C C 1
ATOM 2995 O O . ARG C 1 31 ? 40.954 28.404 86.226 1.00 18.80 28 ARG C O 1
ATOM 3003 N N . TYR C 1 32 ? 41.869 30.327 86.960 1.00 19.10 29 TYR C N 1
ATOM 3004 C CA . TYR C 1 32 ? 41.750 31.001 85.671 1.00 17.14 29 TYR C CA 1
ATOM 3005 C C . TYR C 1 32 ? 42.546 30.282 84.588 1.00 18.98 29 TYR C C 1
ATOM 3006 O O . TYR C 1 32 ? 42.050 30.067 83.476 1.00 22.89 29 TYR C O 1
ATOM 3015 N N . VAL C 1 33 ? 43.786 29.913 84.892 1.00 15.65 30 VAL C N 1
ATOM 3016 C CA . VAL C 1 33 ? 44.680 29.346 83.888 1.00 22.07 30 VAL C CA 1
ATOM 3017 C C . VAL C 1 33 ? 44.508 27.835 83.764 1.00 29.78 30 VAL C C 1
ATOM 3018 O O . VAL C 1 33 ? 44.520 27.293 82.654 1.00 26.79 30 VAL C O 1
ATOM 3022 N N . HIS C 1 34 ? 44.322 27.130 84.879 1.00 21.91 31 HIS C N 1
ATOM 3023 C CA . HIS C 1 34 ? 44.394 25.675 84.879 1.00 25.91 31 HIS C CA 1
ATOM 3024 C C . HIS C 1 34 ? 43.111 24.991 85.326 1.00 27.33 31 HIS C C 1
ATOM 3025 O O . HIS C 1 34 ? 43.106 23.764 85.484 1.00 27.10 31 HIS C O 1
ATOM 3032 N N . GLN C 1 35 ? 42.031 25.740 85.540 1.00 23.60 32 GLN C N 1
ATOM 3033 C CA . GLN C 1 35 ? 40.719 25.149 85.797 1.00 24.98 32 GLN C CA 1
ATOM 3034 C C . GLN C 1 35 ? 40.756 24.211 87.002 1.00 26.12 32 GLN C C 1
ATOM 3035 O O . GLN C 1 35 ? 40.097 23.167 87.020 1.00 24.98 32 GLN C O 1
ATOM 3041 N N A ASN C 1 36 ? 41.542 24.569 88.015 0.53 22.31 33 ASN C N 1
ATOM 3042 N N B ASN C 1 36 ? 41.514 24.599 88.026 0.47 22.33 33 ASN C N 1
ATOM 3043 C CA A ASN C 1 36 ? 41.701 23.720 89.187 0.53 23.70 33 ASN C CA 1
ATOM 3044 C CA B ASN C 1 36 ? 41.746 23.754 89.186 0.47 23.71 33 ASN C CA 1
ATOM 3045 C C A ASN C 1 36 ? 41.656 24.565 90.453 0.53 26.27 33 ASN C C 1
ATOM 3046 C C B ASN C 1 36 ? 41.652 24.584 90.460 0.47 26.24 33 ASN C C 1
ATOM 3047 O O A ASN C 1 36 ? 42.013 25.746 90.445 0.53 20.52 33 ASN C O 1
ATOM 3048 O O B ASN C 1 36 ? 41.970 25.777 90.466 0.47 20.55 33 ASN C O 1
ATOM 3057 N N . PHE C 1 37 ? 41.203 23.943 91.541 1.00 22.84 34 PHE C N 1
ATOM 3058 C CA . PHE C 1 37 ? 41.206 24.552 92.865 1.00 20.96 34 PHE C CA 1
ATOM 3059 C C . PHE C 1 37 ? 41.597 23.506 93.901 1.00 27.47 34 PHE C C 1
ATOM 3060 O O . PHE C 1 37 ? 41.121 22.367 93.852 1.00 22.92 34 PHE C O 1
ATOM 3068 N N . SER C 1 38 ? 42.444 23.910 94.848 1.00 23.04 35 SER C N 1
ATOM 3069 C CA . SER C 1 38 ? 42.815 23.081 95.985 1.00 32.79 35 SER C CA 1
ATOM 3070 C C . SER C 1 38 ? 42.785 23.927 97.252 1.00 28.57 35 SER C C 1
ATOM 3071 O O . SER C 1 38 ? 42.967 25.144 97.201 1.00 25.08 35 SER C O 1
ATOM 3074 N N . SER C 1 39 ? 42.574 23.267 98.399 1.00 28.85 36 SER C N 1
ATOM 3075 C CA . SER C 1 39 ? 42.462 23.963 99.678 1.00 25.58 36 SER C CA 1
ATOM 3076 C C . SER C 1 39 ? 43.785 24.119 100.414 1.00 27.63 36 SER C C 1
ATOM 3077 O O . SER C 1 39 ? 43.885 24.979 101.296 1.00 27.13 36 SER C O 1
ATOM 3080 N N . HIS C 1 40 ? 44.790 23.312 100.100 1.00 26.32 37 HIS C N 1
ATOM 3081 C CA . HIS C 1 40 ? 46.036 23.385 100.849 1.00 32.41 37 HIS C CA 1
ATOM 3082 C C . HIS C 1 40 ? 46.761 24.692 100.556 1.00 27.55 37 HIS C C 1
ATOM 3083 O O . HIS C 1 40 ? 47.001 25.038 99.395 1.00 28.77 37 HIS C O 1
ATOM 3090 N N . TYR C 1 41 ? 47.112 25.413 101.614 1.00 28.08 38 TYR C N 1
ATOM 3091 C CA . TYR C 1 41 ? 47.754 26.716 101.487 1.00 23.27 38 TYR C CA 1
ATOM 3092 C C . TYR C 1 41 ? 49.252 26.516 101.285 1.00 23.37 38 TYR C C 1
ATOM 3093 O O . TYR C 1 41 ? 49.959 26.095 102.205 1.00 26.84 38 TYR C O 1
ATOM 3102 N N . ARG C 1 42 ? 49.734 26.802 100.077 1.00 21.57 39 ARG C N 1
ATOM 3103 C CA . ARG C 1 42 ? 51.164 26.852 99.775 1.00 20.68 39 ARG C CA 1
ATOM 3104 C C . ARG C 1 42 ? 51.528 28.307 99.515 1.00 24.92 39 ARG C C 1
ATOM 3105 O O . ARG C 1 42 ? 51.237 28.841 98.441 1.00 22.12 39 ARG C O 1
ATOM 3113 N N . ALA C 1 43 ? 52.178 28.931 100.495 1.00 23.54 40 ALA C N 1
ATOM 3114 C CA . ALA C 1 43 ? 52.555 30.333 100.390 1.00 23.98 40 ALA C CA 1
ATOM 3115 C C . ALA C 1 43 ? 53.525 30.558 99.236 1.00 28.49 40 ALA C C 1
ATOM 3116 O O . ALA C 1 43 ? 54.501 29.819 99.068 1.00 22.93 40 ALA C O 1
ATOM 3118 N N . THR C 1 44 ? 53.248 31.590 98.446 1.00 19.85 41 THR C N 1
ATOM 3119 C CA . THR C 1 44 ? 54.145 31.999 97.374 1.00 18.61 41 THR C CA 1
ATOM 3120 C C . THR C 1 44 ? 55.405 32.626 97.960 1.00 23.30 41 THR C C 1
ATOM 3121 O O . THR C 1 44 ? 55.348 33.358 98.951 1.00 20.53 41 THR C O 1
ATOM 3125 N N . ILE C 1 45 ? 56.551 32.338 97.347 1.00 25.52 42 ILE C N 1
ATOM 3126 C CA . ILE C 1 45 ? 57.827 32.907 97.767 1.00 21.31 42 ILE C CA 1
ATOM 3127 C C . ILE C 1 45 ? 58.327 33.829 96.664 1.00 17.15 42 ILE C C 1
ATOM 3128 O O . ILE C 1 45 ? 58.619 33.376 95.551 1.00 29.12 42 ILE C O 1
ATOM 3133 N N . GLY C 1 46 ? 58.430 35.119 96.974 1.00 21.66 43 GLY C N 1
ATOM 3134 C CA . GLY C 1 46 ? 58.837 36.103 95.989 1.00 20.58 43 GLY C CA 1
ATOM 3135 C C . GLY C 1 46 ? 57.771 36.344 94.940 1.00 28.81 43 GLY C C 1
ATOM 3136 O O . GLY C 1 46 ? 56.780 37.024 95.214 1.00 21.90 43 GLY C O 1
ATOM 3137 N N . VAL C 1 47 ? 57.952 35.793 93.743 1.00 22.34 44 VAL C N 1
ATOM 3138 C CA . VAL C 1 47 ? 56.986 35.968 92.660 1.00 15.70 44 VAL C CA 1
ATOM 3139 C C . VAL C 1 47 ? 56.990 34.715 91.794 1.00 22.66 44 VAL C C 1
ATOM 3140 O O . VAL C 1 47 ? 58.047 34.153 91.492 1.00 24.30 44 VAL C O 1
ATOM 3144 N N . ASP C 1 48 ? 55.795 34.270 91.413 1.00 17.42 45 ASP C N 1
ATOM 3145 C CA . ASP C 1 48 ? 55.599 33.192 90.455 1.00 20.66 45 ASP C CA 1
ATOM 3146 C C . ASP C 1 48 ? 54.894 33.745 89.222 1.00 21.15 45 ASP C C 1
ATOM 3147 O O . ASP C 1 48 ? 54.371 34.863 89.228 1.00 16.47 45 ASP C O 1
ATOM 3152 N N . PHE C 1 49 ? 54.875 32.944 88.157 1.00 19.90 46 PHE C N 1
ATOM 3153 C CA . PHE C 1 49 ? 54.391 33.395 86.860 1.00 22.01 46 PHE C CA 1
ATOM 3154 C C . PHE C 1 49 ? 53.437 32.380 86.248 1.00 20.27 46 PHE C C 1
ATOM 3155 O O . PHE C 1 49 ? 53.573 31.170 86.448 1.00 24.50 46 PHE C O 1
ATOM 3163 N N . ALA C 1 50 ? 52.476 32.891 85.480 1.00 19.64 47 ALA C N 1
ATOM 3164 C CA . ALA C 1 50 ? 51.585 32.048 84.697 1.00 16.10 47 ALA C CA 1
ATOM 3165 C C . ALA C 1 50 ? 51.192 32.805 83.437 1.00 23.45 47 ALA C C 1
ATOM 3166 O O . ALA C 1 50 ? 51.360 34.023 83.343 1.00 22.92 47 ALA C O 1
ATOM 3168 N N . LEU C 1 51 ? 50.663 32.071 82.460 1.00 19.32 48 LEU C N 1
ATOM 3169 C CA . LEU C 1 51 ? 50.298 32.644 81.171 1.00 21.85 48 LEU C CA 1
ATOM 3170 C C . LEU C 1 51 ? 48.879 32.239 80.809 1.00 25.71 48 LEU C C 1
ATOM 3171 O O . LEU C 1 51 ? 48.527 31.058 80.885 1.00 24.22 48 LEU C O 1
ATOM 3176 N N . LYS C 1 52 ? 48.065 33.218 80.424 1.00 27.19 49 LYS C N 1
ATOM 3177 C CA . LYS C 1 52 ? 46.719 32.978 79.926 1.00 22.56 49 LYS C CA 1
ATOM 3178 C C . LYS C 1 52 ? 46.649 33.458 78.484 1.00 24.46 49 LYS C C 1
ATOM 3179 O O . LYS C 1 52 ? 47.084 34.572 78.176 1.00 22.76 49 LYS C O 1
ATOM 3185 N N . VAL C 1 53 ? 46.120 32.616 77.603 1.00 24.24 50 VAL C N 1
ATOM 3186 C CA . VAL C 1 53 ? 45.866 32.990 76.218 1.00 23.92 50 VAL C CA 1
ATOM 3187 C C . VAL C 1 53 ? 44.368 33.183 76.059 1.00 28.22 50 VAL C C 1
ATOM 3188 O O . VAL C 1 53 ? 43.579 32.304 76.426 1.00 26.98 50 VAL C O 1
ATOM 3192 N N . LEU C 1 54 ? 43.979 34.346 75.544 1.00 26.91 51 LEU C N 1
ATOM 3193 C CA . LEU C 1 54 ? 42.585 34.675 75.286 1.00 26.20 51 LEU C CA 1
ATOM 3194 C C . LEU C 1 54 ? 42.402 34.896 73.795 1.00 25.96 51 LEU C C 1
ATOM 3195 O O . LEU C 1 54 ? 43.130 35.686 73.184 1.00 29.25 51 LEU C O 1
ATOM 3200 N N . HIS C 1 55 ? 41.440 34.197 73.213 1.00 33.59 52 HIS C N 1
ATOM 3201 C CA . HIS C 1 55 ? 41.003 34.509 71.858 1.00 37.74 52 HIS C CA 1
ATOM 3202 C C . HIS C 1 55 ? 39.961 35.610 71.998 1.00 35.44 52 HIS C C 1
ATOM 3203 O O . HIS C 1 55 ? 38.767 35.363 72.175 1.00 31.55 52 HIS C O 1
ATOM 3210 N N . TRP C 1 56 ? 40.448 36.852 71.945 1.00 29.04 53 TRP C N 1
ATOM 3211 C CA . TRP C 1 56 ? 39.658 38.004 72.368 1.00 28.42 53 TRP C CA 1
ATOM 3212 C C . TRP C 1 56 ? 38.485 38.248 71.430 1.00 33.47 53 TRP C C 1
ATOM 3213 O O . TRP C 1 56 ? 37.344 38.421 71.874 1.00 31.40 53 TRP C O 1
ATOM 3224 N N . ASP C 1 57 ? 38.753 38.290 70.134 1.00 34.87 54 ASP C N 1
ATOM 3225 C CA . ASP C 1 57 ? 37.714 38.363 69.121 1.00 40.44 54 ASP C CA 1
ATOM 3226 C C . ASP C 1 57 ? 38.216 37.584 67.913 1.00 44.55 54 ASP C C 1
ATOM 3227 O O . ASP C 1 57 ? 39.376 37.156 67.885 1.00 37.47 54 ASP C O 1
ATOM 3232 N N . PRO C 1 58 ? 37.347 37.356 66.897 1.00 51.32 55 PRO C N 1
ATOM 3233 C CA . PRO C 1 58 ? 37.775 36.557 65.735 1.00 46.04 55 PRO C CA 1
ATOM 3234 C C . PRO C 1 58 ? 39.111 36.959 65.122 1.00 45.28 55 PRO C C 1
ATOM 3235 O O . PRO C 1 58 ? 39.729 36.158 64.413 1.00 50.78 55 PRO C O 1
ATOM 3239 N N . GLU C 1 59 ? 39.575 38.180 65.389 1.00 46.01 56 GLU C N 1
ATOM 3240 C CA . GLU C 1 59 ? 40.781 38.703 64.760 1.00 43.27 56 GLU C CA 1
ATOM 3241 C C . GLU C 1 59 ? 41.864 39.098 65.759 1.00 42.59 56 GLU C C 1
ATOM 3242 O O . GLU C 1 59 ? 42.875 39.683 65.350 1.00 41.36 56 GLU C O 1
ATOM 3248 N N . THR C 1 60 ? 41.702 38.788 67.047 1.00 38.45 57 THR C N 1
ATOM 3249 C CA . THR C 1 60 ? 42.620 39.287 68.063 1.00 37.53 57 THR C CA 1
ATOM 3250 C C . THR C 1 60 ? 42.912 38.223 69.112 1.00 31.86 57 THR C C 1
ATOM 3251 O O . THR C 1 60 ? 42.005 37.527 69.577 1.00 32.40 57 THR C O 1
ATOM 3255 N N . VAL C 1 61 ? 44.183 38.126 69.496 1.00 29.76 58 VAL C N 1
ATOM 3256 C CA . VAL C 1 61 ? 44.638 37.239 70.561 1.00 26.55 58 VAL C CA 1
ATOM 3257 C C . VAL C 1 61 ? 45.304 38.090 71.635 1.00 28.80 58 VAL C C 1
ATOM 3258 O O . VAL C 1 61 ? 46.147 38.940 71.327 1.00 26.04 58 VAL C O 1
ATOM 3262 N N . VAL C 1 62 ? 44.919 37.871 72.888 1.00 25.00 59 VAL C N 1
ATOM 3263 C CA . VAL C 1 62 ? 45.492 38.586 74.022 1.00 21.60 59 VAL C CA 1
ATOM 3264 C C . VAL C 1 62 ? 46.221 37.570 74.891 1.00 21.23 59 VAL C C 1
ATOM 3265 O O . VAL C 1 62 ? 45.617 36.597 75.356 1.00 23.29 59 VAL C O 1
ATOM 3269 N N . ARG C 1 63 ? 47.517 37.782 75.086 1.00 21.08 60 ARG C N 1
ATOM 3270 C CA . ARG C 1 63 ? 48.338 36.941 75.944 1.00 23.00 60 ARG C CA 1
ATOM 3271 C C . ARG C 1 63 ? 48.636 37.696 77.230 1.00 17.72 60 ARG C C 1
ATOM 3272 O O . ARG C 1 63 ? 49.141 38.826 77.192 1.00 20.51 60 ARG C O 1
ATOM 3280 N N . LEU C 1 64 ? 48.316 37.075 78.359 1.00 19.01 61 LEU C N 1
ATOM 3281 C CA . LEU C 1 64 ? 48.438 37.703 79.667 1.00 16.47 61 LEU C CA 1
ATOM 3282 C C . LEU C 1 64 ? 49.546 37.011 80.446 1.00 19.47 61 LEU C C 1
ATOM 3283 O O . LEU C 1 64 ? 49.435 35.822 80.771 1.00 22.77 61 LEU C O 1
ATOM 3288 N N A GLN C 1 65 ? 50.605 37.753 80.745 0.65 19.32 62 GLN C N 1
ATOM 3289 N N B GLN C 1 65 ? 50.622 37.750 80.716 0.35 19.34 62 GLN C N 1
ATOM 3290 C CA A GLN C 1 65 ? 51.704 37.259 81.569 0.65 18.53 62 GLN C CA 1
ATOM 3291 C CA B GLN C 1 65 ? 51.704 37.291 81.585 0.35 18.60 62 GLN C CA 1
ATOM 3292 C C A GLN C 1 65 ? 51.412 37.677 83.007 0.65 18.76 62 GLN C C 1
ATOM 3293 C C B GLN C 1 65 ? 51.349 37.699 83.006 0.35 18.74 62 GLN C C 1
ATOM 3294 O O A GLN C 1 65 ? 51.612 38.835 83.382 0.65 18.18 62 GLN C O 1
ATOM 3295 O O B GLN C 1 65 ? 51.464 38.870 83.374 0.35 18.21 62 GLN C O 1
ATOM 3306 N N . LEU C 1 66 ? 50.915 36.736 83.808 1.00 19.49 63 LEU C N 1
ATOM 3307 C CA . LEU C 1 66 ? 50.471 37.013 85.167 1.00 18.77 63 LEU C CA 1
ATOM 3308 C C . LEU C 1 66 ? 51.641 36.903 86.134 1.00 19.03 63 LEU C C 1
ATOM 3309 O O . LEU C 1 66 ? 52.315 35.867 86.186 1.00 19.89 63 LEU C O 1
ATOM 3314 N N . TRP C 1 67 ? 51.879 37.974 86.891 1.00 15.96 64 TRP C N 1
ATOM 3315 C CA . TRP C 1 67 ? 52.902 38.005 87.929 1.00 16.59 64 TRP C CA 1
ATOM 3316 C C . TRP C 1 67 ? 52.214 37.814 89.277 1.00 19.56 64 TRP C C 1
ATOM 3317 O O . TRP C 1 67 ? 51.500 38.706 89.755 1.00 16.54 64 TRP C O 1
ATOM 3328 N N . ASP C 1 68 ? 52.439 36.650 89.884 1.00 17.75 65 ASP C N 1
ATOM 3329 C CA . ASP C 1 68 ? 51.814 36.256 91.144 1.00 17.06 65 ASP C CA 1
ATOM 3330 C C . ASP C 1 68 ? 52.762 36.650 92.271 1.00 18.11 65 ASP C C 1
ATOM 3331 O O . ASP C 1 68 ? 53.706 35.923 92.587 1.00 21.98 65 ASP C O 1
ATOM 3336 N N . ILE C 1 69 ? 52.515 37.800 92.881 1.00 16.03 66 ILE C N 1
ATOM 3337 C CA . ILE C 1 69 ? 53.439 38.377 93.851 1.00 16.35 66 ILE C CA 1
ATOM 3338 C C . ILE C 1 69 ? 53.043 37.924 95.250 1.00 20.03 66 ILE C C 1
ATOM 3339 O O . ILE C 1 69 ? 51.859 37.899 95.594 1.00 17.92 66 ILE C O 1
ATOM 3344 N N . ALA C 1 70 ? 54.033 37.548 96.058 1.00 19.02 67 ALA C N 1
ATOM 3345 C CA . ALA C 1 70 ? 53.753 37.069 97.404 1.00 22.24 67 ALA C CA 1
ATOM 3346 C C . ALA C 1 70 ? 53.229 38.200 98.286 1.00 14.94 67 ALA C C 1
ATOM 3347 O O . ALA C 1 70 ? 53.610 39.365 98.139 1.00 17.19 67 ALA C O 1
ATOM 3349 N N . GLY C 1 71 ? 52.349 37.831 99.221 1.00 16.90 68 GLY C N 1
ATOM 3350 C CA . GLY C 1 71 ? 51.696 38.821 100.064 1.00 15.95 68 GLY C CA 1
ATOM 3351 C C . GLY C 1 71 ? 52.658 39.659 100.891 1.00 22.06 68 GLY C C 1
ATOM 3352 O O . GLY C 1 71 ? 52.401 40.836 101.141 1.00 17.58 68 GLY C O 1
ATOM 3353 N N . LEU C 1 72 ? 53.770 39.067 101.339 1.00 17.32 69 LEU C N 1
ATOM 3354 C CA . LEU C 1 72 ? 54.695 39.808 102.195 1.00 20.00 69 LEU C CA 1
ATOM 3355 C C . LEU C 1 72 ? 55.528 40.839 101.438 1.00 23.56 69 LEU C C 1
ATOM 3356 O O . LEU C 1 72 ? 56.231 41.633 102.080 1.00 20.68 69 LEU C O 1
ATOM 3361 N N . GLU C 1 73 ? 55.471 40.860 100.106 1.00 19.19 70 GLU C N 1
ATOM 3362 C CA . GLU C 1 73 ? 56.442 41.651 99.358 1.00 18.33 70 GLU C CA 1
ATOM 3363 C C . GLU C 1 73 ? 56.243 43.157 99.511 1.00 17.11 70 GLU C C 1
ATOM 3364 O O . GLU C 1 73 ? 57.202 43.907 99.301 1.00 18.34 70 GLU C O 1
ATOM 3370 N N . ARG C 1 74 ? 55.046 43.631 99.884 1.00 14.64 71 ARG C N 1
ATOM 3371 C CA . ARG C 1 74 ? 54.920 45.075 100.081 1.00 15.18 71 ARG C CA 1
ATOM 3372 C C . ARG C 1 74 ? 55.699 45.560 101.298 1.00 13.33 71 ARG C C 1
ATOM 3373 O O . ARG C 1 74 ? 55.887 46.771 101.453 1.00 18.68 71 ARG C O 1
ATOM 3381 N N . PHE C 1 75 ? 56.174 44.645 102.139 1.00 15.23 72 PHE C N 1
ATOM 3382 C CA . PHE C 1 75 ? 57.038 44.975 103.263 1.00 19.17 72 PHE C CA 1
ATOM 3383 C C . PHE C 1 75 ? 58.518 44.914 102.916 1.00 22.54 72 PHE C C 1
ATOM 3384 O O . PHE C 1 75 ? 59.342 45.362 103.719 1.00 25.32 72 PHE C O 1
ATOM 3392 N N . GLY C 1 76 ? 58.873 44.378 101.753 1.00 24.38 73 GLY C N 1
ATOM 3393 C CA . GLY C 1 76 ? 60.231 44.426 101.253 1.00 28.08 73 GLY C CA 1
ATOM 3394 C C . GLY C 1 76 ? 60.459 45.646 100.384 1.00 22.05 73 GLY C C 1
ATOM 3395 O O . GLY C 1 76 ? 59.701 46.617 100.416 1.00 20.27 73 GLY C O 1
ATOM 3396 N N . ASN C 1 77 ? 61.526 45.596 99.588 1.00 24.86 74 ASN C N 1
ATOM 3397 C CA . ASN C 1 77 ? 61.836 46.704 98.692 1.00 25.47 74 ASN C CA 1
ATOM 3398 C C . ASN C 1 77 ? 61.971 46.244 97.244 1.00 27.79 74 ASN C C 1
ATOM 3399 O O . ASN C 1 77 ? 62.671 46.877 96.453 1.00 28.53 74 ASN C O 1
ATOM 3404 N N . MET C 1 78 ? 61.290 45.163 96.866 1.00 21.52 75 MET C N 1
ATOM 3405 C CA . MET C 1 78 ? 61.383 44.657 95.502 1.00 23.66 75 MET C CA 1
ATOM 3406 C C . MET C 1 78 ? 60.162 44.961 94.636 1.00 18.21 75 MET C C 1
ATOM 3407 O O . MET C 1 78 ? 60.194 44.662 93.440 1.00 16.95 75 MET C O 1
ATOM 3412 N N . THR C 1 79 ? 59.086 45.543 95.184 1.00 18.48 76 THR C N 1
ATOM 3413 C CA . THR C 1 79 ? 57.879 45.679 94.363 1.00 17.60 76 THR C CA 1
ATOM 3414 C C . THR C 1 79 ? 58.093 46.612 93.175 1.00 16.68 76 THR C C 1
ATOM 3415 O O . THR C 1 79 ? 57.529 46.378 92.100 1.00 17.43 76 THR C O 1
ATOM 3419 N N . ARG C 1 80 ? 58.907 47.659 93.331 1.00 17.48 77 ARG C N 1
ATOM 3420 C CA . ARG C 1 80 ? 59.150 48.559 92.206 1.00 19.18 77 ARG C CA 1
ATOM 3421 C C . ARG C 1 80 ? 59.722 47.801 91.011 1.00 19.94 77 ARG C C 1
ATOM 3422 O O . ARG C 1 80 ? 59.344 48.059 89.864 1.00 17.62 77 ARG C O 1
ATOM 3430 N N . VAL C 1 81 ? 60.609 46.839 91.264 1.00 18.05 78 VAL C N 1
ATOM 3431 C CA . VAL C 1 81 ? 61.139 46.002 90.189 1.00 18.56 78 VAL C CA 1
ATOM 3432 C C . VAL C 1 81 ? 60.044 45.108 89.618 1.00 21.59 78 VAL C C 1
ATOM 3433 O O . VAL C 1 81 ? 59.892 44.981 88.395 1.00 17.22 78 VAL C O 1
ATOM 3437 N N . TYR C 1 82 ? 59.262 44.480 90.499 1.00 23.59 79 TYR C N 1
ATOM 3438 C CA . TYR C 1 82 ? 58.221 43.558 90.055 1.00 18.01 79 TYR C CA 1
ATOM 3439 C C . TYR C 1 82 ? 57.203 44.252 89.158 1.00 19.09 79 TYR C C 1
ATOM 3440 O O . TYR C 1 82 ? 56.695 43.650 88.208 1.00 20.20 79 TYR C O 1
ATOM 3449 N N . TYR C 1 83 ? 56.888 45.519 89.449 1.00 18.84 80 TYR C N 1
ATOM 3450 C CA . TYR C 1 83 ? 55.820 46.224 88.746 1.00 17.84 80 TYR C CA 1
ATOM 3451 C C . TYR C 1 83 ? 56.206 46.665 87.339 1.00 21.16 80 TYR C C 1
ATOM 3452 O O . TYR C 1 83 ? 55.315 46.988 86.546 1.00 20.01 80 TYR C O 1
ATOM 3461 N N . ARG C 1 84 ? 57.501 46.688 87.016 1.00 18.85 81 ARG C N 1
ATOM 3462 C CA . ARG C 1 84 ? 57.978 47.304 85.780 1.00 19.97 81 ARG C CA 1
ATOM 3463 C C . ARG C 1 84 ? 57.286 46.734 84.550 1.00 17.37 81 ARG C C 1
ATOM 3464 O O . ARG C 1 84 ? 57.140 45.516 84.405 1.00 20.18 81 ARG C O 1
ATOM 3472 N N . GLU C 1 85 ? 56.848 47.639 83.675 1.00 17.29 82 GLU C N 1
ATOM 3473 C CA . GLU C 1 85 ? 56.239 47.356 82.378 1.00 20.16 82 GLU C CA 1
ATOM 3474 C C . GLU C 1 85 ? 54.905 46.629 82.487 1.00 19.34 82 GLU C C 1
ATOM 3475 O O . GLU C 1 85 ? 54.396 46.129 81.473 1.00 19.91 82 GLU C O 1
ATOM 3481 N N . ALA C 1 86 ? 54.310 46.564 83.675 1.00 19.10 83 ALA C N 1
ATOM 3482 C CA . ALA C 1 86 ? 52.952 46.045 83.776 1.00 16.99 83 ALA C CA 1
ATOM 3483 C C . ALA C 1 86 ? 51.959 47.034 83.168 1.00 16.75 83 ALA C C 1
ATOM 3484 O O . ALA C 1 86 ? 52.152 48.252 83.209 1.00 17.53 83 ALA C O 1
ATOM 3486 N N . MET C 1 87 ? 50.888 46.488 82.587 1.00 15.72 84 MET C N 1
ATOM 3487 C CA . MET C 1 87 ? 49.813 47.275 82.002 1.00 21.09 84 MET C CA 1
ATOM 3488 C C . MET C 1 87 ? 48.557 47.299 82.861 1.00 17.66 84 MET C C 1
ATOM 3489 O O . MET C 1 87 ? 47.637 48.068 82.562 1.00 15.04 84 MET C O 1
ATOM 3494 N N . GLY C 1 88 ? 48.493 46.482 83.905 1.00 16.39 85 GLY C N 1
ATOM 3495 C CA . GLY C 1 88 ? 47.298 46.417 84.728 1.00 17.62 85 GLY C CA 1
ATOM 3496 C C . GLY C 1 88 ? 47.551 45.538 85.929 1.00 16.36 85 GLY C C 1
ATOM 3497 O O . GLY C 1 88 ? 48.569 44.847 86.015 1.00 15.01 85 GLY C O 1
ATOM 3498 N N . ALA C 1 89 ? 46.603 45.573 86.864 1.00 14.81 86 ALA C N 1
ATOM 3499 C CA . ALA C 1 89 ? 46.736 44.795 88.086 1.00 10.21 86 ALA C CA 1
ATOM 3500 C C . ALA C 1 89 ? 45.363 44.402 88.612 1.00 17.44 86 ALA C C 1
ATOM 3501 O O . ALA C 1 89 ? 44.378 45.121 88.423 1.00 15.11 86 ALA C O 1
ATOM 3503 N N . PHE C 1 90 ? 45.317 43.231 89.248 1.00 14.87 87 PHE C N 1
ATOM 3504 C CA . PHE C 1 90 ? 44.244 42.843 90.153 1.00 14.88 87 PHE C CA 1
ATOM 3505 C C . PHE C 1 90 ? 44.746 43.065 91.574 1.00 15.81 87 PHE C C 1
ATOM 3506 O O . PHE C 1 90 ? 45.803 42.548 91.935 1.00 16.51 87 PHE C O 1
ATOM 3514 N N . ILE C 1 91 ? 44.007 43.829 92.378 1.00 13.09 88 ILE C N 1
ATOM 3515 C CA . ILE C 1 91 ? 44.259 43.884 93.817 1.00 10.57 88 ILE C CA 1
ATOM 3516 C C . ILE C 1 91 ? 43.197 43.046 94.510 1.00 13.30 88 ILE C C 1
ATOM 3517 O O . ILE C 1 91 ? 41.998 43.282 94.325 1.00 14.64 88 ILE C O 1
ATOM 3522 N N . VAL C 1 92 ? 43.635 42.083 95.318 1.00 13.49 89 VAL C N 1
ATOM 3523 C CA . VAL C 1 92 ? 42.775 41.041 95.874 1.00 12.78 89 VAL C CA 1
ATOM 3524 C C . VAL C 1 92 ? 42.707 41.199 97.386 1.00 13.35 89 VAL C C 1
ATOM 3525 O O . VAL C 1 92 ? 43.730 41.432 98.036 1.00 15.38 89 VAL C O 1
ATOM 3529 N N . PHE C 1 93 ? 41.510 41.047 97.950 1.00 11.82 90 PHE C N 1
ATOM 3530 C CA . PHE C 1 93 ? 41.363 40.905 99.391 1.00 10.46 90 PHE C CA 1
ATOM 3531 C C . PHE C 1 93 ? 40.393 39.764 99.681 1.00 11.41 90 PHE C C 1
ATOM 3532 O O . PHE C 1 93 ? 39.815 39.164 98.772 1.00 13.76 90 PHE C O 1
ATOM 3540 N N . ASP C 1 94 ? 40.267 39.438 100.962 1.00 12.25 91 ASP C N 1
ATOM 3541 C CA . ASP C 1 94 ? 39.533 38.269 101.443 1.00 15.62 91 ASP C CA 1
ATOM 3542 C C . ASP C 1 94 ? 38.306 38.775 102.193 1.00 14.23 91 ASP C C 1
ATOM 3543 O O . ASP C 1 94 ? 38.438 39.406 103.249 1.00 13.16 91 ASP C O 1
ATOM 3548 N N . VAL C 1 95 ? 37.111 38.496 101.657 1.00 16.98 92 VAL C N 1
ATOM 3549 C CA . VAL C 1 95 ? 35.904 39.068 102.250 1.00 18.91 92 VAL C CA 1
ATOM 3550 C C . VAL C 1 95 ? 35.677 38.574 103.671 1.00 16.30 92 VAL C C 1
ATOM 3551 O O . VAL C 1 95 ? 34.904 39.186 104.410 1.00 23.11 92 VAL C O 1
ATOM 3555 N N . THR C 1 96 ? 36.329 37.484 104.082 1.00 14.07 93 THR C N 1
ATOM 3556 C CA . THR C 1 96 ? 36.146 36.969 105.435 1.00 18.67 93 THR C CA 1
ATOM 3557 C C . THR C 1 96 ? 37.109 37.580 106.444 1.00 17.90 93 THR C C 1
ATOM 3558 O O . THR C 1 96 ? 36.948 37.348 107.649 1.00 18.70 93 THR C O 1
ATOM 3562 N N . ARG C 1 97 ? 38.091 38.363 105.990 1.00 14.37 94 ARG C N 1
ATOM 3563 C CA . ARG C 1 97 ? 39.132 38.922 106.855 1.00 13.74 94 ARG C CA 1
ATOM 3564 C C . ARG C 1 97 ? 39.290 40.404 106.524 1.00 16.54 94 ARG C C 1
ATOM 3565 O O . ARG C 1 97 ? 40.093 40.784 105.657 1.00 15.00 94 ARG C O 1
ATOM 3573 N N . PRO C 1 98 ? 38.535 41.272 107.203 1.00 15.23 95 PRO C N 1
ATOM 3574 C CA . PRO C 1 98 ? 38.499 42.693 106.814 1.00 16.84 95 PRO C CA 1
ATOM 3575 C C . PRO C 1 98 ? 39.830 43.420 106.912 1.00 15.10 95 PRO C C 1
ATOM 3576 O O . PRO C 1 98 ? 39.986 44.464 106.270 1.00 15.07 95 PRO C O 1
ATOM 3580 N N . ALA C 1 99 ? 40.797 42.920 107.689 1.00 12.29 96 ALA C N 1
ATOM 3581 C CA . ALA C 1 99 ? 42.097 43.579 107.696 1.00 15.70 96 ALA C CA 1
ATOM 3582 C C . ALA C 1 99 ? 42.741 43.537 106.315 1.00 15.28 96 ALA C C 1
ATOM 3583 O O . ALA C 1 99 ? 43.515 44.438 105.963 1.00 15.55 96 ALA C O 1
ATOM 3585 N N . THR C 1 100 ? 42.428 42.508 105.515 1.00 14.08 97 THR C N 1
ATOM 3586 C CA . THR C 1 100 ? 42.975 42.429 104.163 1.00 14.07 97 THR C CA 1
ATOM 3587 C C . THR C 1 100 ? 42.348 43.466 103.245 1.00 12.00 97 THR C C 1
ATOM 3588 O O . THR C 1 100 ? 42.976 43.858 102.259 1.00 11.10 97 THR C O 1
ATOM 3592 N N . PHE C 1 101 ? 41.135 43.943 103.545 1.00 12.93 98 PHE C N 1
ATOM 3593 C CA . PHE C 1 101 ? 40.644 45.095 102.800 1.00 12.20 98 PHE C CA 1
ATOM 3594 C C . PHE C 1 101 ? 41.415 46.359 103.174 1.00 15.39 98 PHE C C 1
ATOM 3595 O O . PHE C 1 101 ? 41.669 47.208 102.313 1.00 13.93 98 PHE C O 1
ATOM 3603 N N . GLU C 1 102 ? 41.800 46.504 104.448 1.00 12.70 99 GLU C N 1
ATOM 3604 C CA . GLU C 1 102 ? 42.604 47.657 104.844 1.00 13.36 99 GLU C CA 1
ATOM 3605 C C . GLU C 1 102 ? 43.904 47.710 104.057 1.00 16.64 99 GLU C C 1
ATOM 3606 O O . GLU C 1 102 ? 44.453 48.796 103.825 1.00 14.79 99 GLU C O 1
ATOM 3612 N N . ALA C 1 103 ? 44.402 46.549 103.635 1.00 12.92 100 ALA C N 1
ATOM 3613 C CA . ALA C 1 103 ? 45.652 46.471 102.893 1.00 12.83 100 ALA C CA 1
ATOM 3614 C C . ALA C 1 103 ? 45.498 46.856 101.430 1.00 14.77 100 ALA C C 1
ATOM 3615 O O . ALA C 1 103 ? 46.509 47.070 100.753 1.00 15.00 100 ALA C O 1
ATOM 3617 N N . VAL C 1 104 ? 44.264 46.926 100.923 1.00 11.37 101 VAL C N 1
ATOM 3618 C CA . VAL C 1 104 ? 44.060 47.281 99.520 1.00 12.21 101 VAL C CA 1
ATOM 3619 C C . VAL C 1 104 ? 44.631 48.663 99.233 1.00 15.31 101 VAL C C 1
ATOM 3620 O O . VAL C 1 104 ? 45.321 48.868 98.226 1.00 14.04 101 VAL C O 1
ATOM 3624 N N . ALA C 1 105 ? 44.371 49.629 100.121 1.00 15.78 102 ALA C N 1
ATOM 3625 C CA . ALA C 1 105 ? 44.935 50.962 99.931 1.00 17.09 102 ALA C CA 1
ATOM 3626 C C . ALA C 1 105 ? 46.454 50.945 100.019 1.00 18.46 102 ALA C C 1
ATOM 3627 O O . ALA C 1 105 ? 47.120 51.704 99.305 1.00 17.34 102 ALA C O 1
ATOM 3629 N N . LYS C 1 106 ? 47.018 50.083 100.874 1.00 16.96 103 LYS C N 1
ATOM 3630 C CA . LYS C 1 106 ? 48.472 49.977 100.958 1.00 18.70 103 LYS C CA 1
ATOM 3631 C C . LYS C 1 106 ? 49.064 49.527 99.629 1.00 15.94 103 LYS C C 1
ATOM 3632 O O . LYS C 1 106 ? 50.065 50.087 99.161 1.00 15.68 103 LYS C O 1
ATOM 3638 N N . TRP C 1 107 ? 48.445 48.524 99.005 1.00 13.99 104 TRP C N 1
ATOM 3639 C CA . TRP C 1 107 ? 48.921 48.021 97.722 1.00 15.36 104 TRP C CA 1
ATOM 3640 C C . TRP C 1 107 ? 48.655 49.012 96.591 1.00 14.94 104 TRP C C 1
ATOM 3641 O O . TRP C 1 107 ? 49.492 49.175 95.698 1.00 13.59 104 TRP C O 1
ATOM 3652 N N . LYS C 1 108 ? 47.484 49.658 96.589 1.00 12.28 105 LYS C N 1
ATOM 3653 C CA . LYS C 1 108 ? 47.176 50.630 95.539 1.00 10.99 105 LYS C CA 1
ATOM 3654 C C . LYS C 1 108 ? 48.131 51.822 95.596 1.00 16.32 105 LYS C C 1
ATOM 3655 O O . LYS C 1 108 ? 48.608 52.300 94.557 1.00 15.88 105 LYS C O 1
ATOM 3661 N N . ASN C 1 109 ? 48.431 52.314 96.801 1.00 15.60 106 ASN C N 1
ATOM 3662 C CA . ASN C 1 109 ? 49.394 53.409 96.919 1.00 17.17 106 ASN C CA 1
ATOM 3663 C C . ASN C 1 109 ? 50.788 52.953 96.517 1.00 16.11 106 ASN C C 1
ATOM 3664 O O . ASN C 1 109 ? 51.522 53.692 95.848 1.00 17.21 106 ASN C O 1
ATOM 3669 N N . ASP C 1 110 ? 51.166 51.732 96.898 1.00 14.60 107 ASP C N 1
ATOM 3670 C CA . ASP C 1 110 ? 52.483 51.222 96.528 1.00 14.92 107 ASP C CA 1
ATOM 3671 C C . ASP C 1 110 ? 52.609 51.113 95.015 1.00 16.64 107 ASP C C 1
ATOM 3672 O O . ASP C 1 110 ? 53.607 51.551 94.430 1.00 21.37 107 ASP C O 1
ATOM 3677 N N . LEU C 1 111 ? 51.585 50.552 94.364 1.00 18.13 108 LEU C N 1
ATOM 3678 C CA . LEU C 1 111 ? 51.579 50.433 92.909 1.00 15.80 108 LEU C CA 1
ATOM 3679 C C . LEU C 1 111 ? 51.652 51.798 92.233 1.00 17.44 108 LEU C C 1
ATOM 3680 O O . LEU C 1 111 ? 52.491 52.025 91.354 1.00 17.50 108 LEU C O 1
ATOM 3685 N N . ASP C 1 112 ? 50.762 52.717 92.615 1.00 13.92 109 ASP C N 1
ATOM 3686 C CA . ASP C 1 112 ? 50.686 53.993 91.914 1.00 16.70 109 ASP C CA 1
ATOM 3687 C C . ASP C 1 112 ? 51.929 54.846 92.139 1.00 20.40 109 ASP C C 1
ATOM 3688 O O . ASP C 1 112 ? 52.281 55.659 91.279 1.00 22.25 109 ASP C O 1
ATOM 3693 N N . SER C 1 113 ? 52.601 54.680 93.276 1.00 19.55 110 SER C N 1
ATOM 3694 C CA . SER C 1 113 ? 53.812 55.445 93.542 1.00 20.08 110 SER C CA 1
ATOM 3695 C C . SER C 1 113 ? 55.017 54.906 92.785 1.00 24.61 110 SER C C 1
ATOM 3696 O O . SER C 1 113 ? 56.012 55.628 92.638 1.00 19.76 110 SER C O 1
ATOM 3699 N N . LYS C 1 114 ? 54.937 53.670 92.279 1.00 19.96 111 LYS C N 1
ATOM 3700 C CA . LYS C 1 114 ? 56.079 52.998 91.679 1.00 21.18 111 LYS C CA 1
ATOM 3701 C C . LYS C 1 114 ? 55.883 52.606 90.222 1.00 22.50 111 LYS C C 1
ATOM 3702 O O . LYS C 1 114 ? 56.855 52.191 89.579 1.00 24.11 111 LYS C O 1
ATOM 3708 N N . LEU C 1 115 ? 54.674 52.727 89.679 1.00 18.71 112 LEU C N 1
ATOM 3709 C CA . LEU C 1 115 ? 54.429 52.344 88.297 1.00 17.28 112 LEU C CA 1
ATOM 3710 C C . LEU C 1 115 ? 53.469 53.322 87.646 1.00 19.45 112 LEU C C 1
ATOM 3711 O O . LEU C 1 115 ? 52.432 53.657 88.222 1.00 19.65 112 LEU C O 1
ATOM 3716 N N . SER C 1 116 ? 53.802 53.749 86.432 1.00 22.30 113 SER C N 1
ATOM 3717 C CA . SER C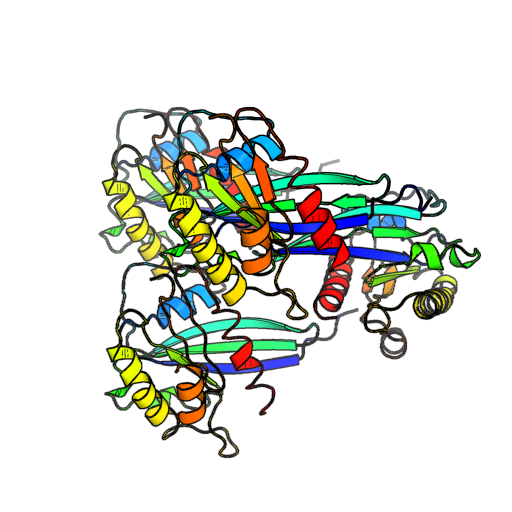 1 116 ? 52.862 54.476 85.597 1.00 25.10 113 SER C CA 1
ATOM 3718 C C . SER C 1 116 ? 52.978 53.955 84.173 1.00 29.19 113 SER C C 1
ATOM 3719 O O . SER C 1 116 ? 53.989 53.360 83.791 1.00 30.81 113 SER C O 1
ATOM 3722 N N . LEU C 1 117 ? 51.915 54.160 83.398 1.00 27.52 114 LEU C N 1
ATOM 3723 C CA . LEU C 1 117 ? 51.921 53.834 81.983 1.00 29.25 114 LEU C CA 1
ATOM 3724 C C . LEU C 1 117 ? 52.914 54.739 81.255 1.00 30.58 114 LEU C C 1
ATOM 3725 O O . LEU C 1 117 ? 53.383 55.735 81.811 1.00 28.30 114 LEU C O 1
ATOM 3730 N N . PRO C 1 118 ? 53.276 54.399 80.010 1.00 36.59 115 PRO C N 1
ATOM 3731 C CA . PRO C 1 118 ? 54.183 55.281 79.250 1.00 45.65 115 PRO C CA 1
ATOM 3732 C C . PRO C 1 118 ? 53.734 56.734 79.191 1.00 35.96 115 PRO C C 1
ATOM 3733 O O . PRO C 1 118 ? 54.581 57.633 79.243 1.00 39.54 115 PRO C O 1
ATOM 3737 N N . ASN C 1 119 ? 52.428 56.995 79.106 1.00 40.67 116 ASN C N 1
ATOM 3738 C CA . ASN C 1 119 ? 51.933 58.367 79.098 1.00 40.00 116 ASN C CA 1
ATOM 3739 C C . ASN C 1 119 ? 51.936 59.011 80.479 1.00 42.66 116 ASN C C 1
ATOM 3740 O O . ASN C 1 119 ? 51.520 60.167 80.605 1.00 38.88 116 ASN C O 1
ATOM 3745 N N . GLY C 1 120 ? 52.378 58.296 81.513 1.00 30.02 117 GLY C N 1
ATOM 3746 C CA . GLY C 1 120 ? 52.438 58.839 82.851 1.00 29.59 117 GLY C CA 1
ATOM 3747 C C . GLY C 1 120 ? 51.213 58.602 83.708 1.00 31.43 117 GLY C C 1
ATOM 3748 O O . GLY C 1 120 ? 51.225 58.977 84.889 1.00 34.25 117 GLY C O 1
ATOM 3749 N N . LYS C 1 121 ? 50.162 57.990 83.160 1.00 29.15 118 LYS C N 1
ATOM 3750 C CA . LYS C 1 121 ? 48.932 57.730 83.892 1.00 30.14 118 LYS C CA 1
ATOM 3751 C C . LYS C 1 121 ? 49.053 56.458 84.733 1.00 35.71 118 LYS C C 1
ATOM 3752 O O . LYS C 1 121 ? 49.859 55.575 84.424 1.00 26.59 118 LYS C O 1
ATOM 3758 N N . PRO C 1 122 ? 48.268 56.345 85.807 1.00 31.89 119 PRO C N 1
ATOM 3759 C CA . PRO C 1 122 ? 48.256 55.096 86.578 1.00 28.78 119 PRO C CA 1
ATOM 3760 C C . PRO C 1 122 ? 47.689 53.958 85.744 1.00 22.26 119 PRO C C 1
ATOM 3761 O O . PRO C 1 122 ? 46.846 54.165 84.869 1.00 21.61 119 PRO C O 1
ATOM 3765 N N . VAL C 1 123 ? 48.153 52.738 86.031 1.00 20.63 120 VAL C N 1
ATOM 3766 C CA . VAL C 1 123 ? 47.671 51.584 85.271 1.00 15.51 120 VAL C CA 1
ATOM 3767 C C . VAL C 1 123 ? 46.238 51.255 85.675 1.00 17.45 120 VAL C C 1
ATOM 3768 O O . VAL C 1 123 ? 45.751 51.641 86.745 1.00 17.49 120 VAL C O 1
ATOM 3772 N N . SER C 1 124 ? 45.551 50.534 84.790 1.00 18.35 121 SER C N 1
ATOM 3773 C CA . SER C 1 124 ? 44.210 50.050 85.085 1.00 16.32 121 SER C CA 1
ATOM 3774 C C . SER C 1 124 ? 44.259 49.012 86.201 1.00 15.69 121 SER C C 1
ATOM 3775 O O . SER C 1 124 ? 45.107 48.115 86.196 1.00 16.20 121 SER C O 1
ATOM 3778 N N . VAL C 1 125 ? 43.342 49.127 87.160 1.00 14.38 122 VAL C N 1
ATOM 3779 C CA . VAL C 1 125 ? 43.308 48.224 88.311 1.00 12.86 122 VAL C CA 1
ATOM 3780 C C . VAL C 1 125 ? 41.871 47.779 88.566 1.00 16.06 122 VAL C C 1
ATOM 3781 O O . VAL C 1 125 ? 40.967 48.614 88.627 1.00 15.42 122 VAL C O 1
ATOM 3785 N N A VAL C 1 126 ? 41.677 46.464 88.742 0.71 15.65 123 VAL C N 1
ATOM 3786 N N B VAL C 1 126 ? 41.664 46.473 88.704 0.29 15.70 123 VAL C N 1
ATOM 3787 C CA A VAL C 1 126 ? 40.391 45.879 89.125 0.71 15.10 123 VAL C CA 1
ATOM 3788 C CA B VAL C 1 126 ? 40.382 45.945 89.155 0.29 15.11 123 VAL C CA 1
ATOM 3789 C C A VAL C 1 126 ? 40.526 45.283 90.520 0.71 14.34 123 VAL C C 1
ATOM 3790 C C B VAL C 1 126 ? 40.567 45.397 90.560 0.29 14.24 123 VAL C C 1
ATOM 3791 O O A VAL C 1 126 ? 41.526 44.621 90.827 0.71 14.01 123 VAL C O 1
ATOM 3792 O O B VAL C 1 126 ? 41.636 44.891 90.919 0.29 14.83 123 VAL C O 1
ATOM 3799 N N . LEU C 1 127 ? 39.508 45.492 91.355 1.00 12.90 124 LEU C N 1
ATOM 3800 C CA . LEU C 1 127 ? 39.515 45.034 92.741 1.00 12.65 124 LEU C CA 1
ATOM 3801 C C . LEU C 1 127 ? 38.721 43.739 92.850 1.00 16.50 124 LEU C C 1
ATOM 3802 O O . LEU C 1 127 ? 37.580 43.664 92.386 1.00 16.88 124 LEU C O 1
ATOM 3807 N N . LEU C 1 128 ? 39.318 42.727 93.463 1.00 11.31 125 LEU C N 1
ATOM 3808 C CA . LEU C 1 128 ? 38.688 41.413 93.582 1.00 15.85 125 LEU C CA 1
ATOM 3809 C C . LEU C 1 128 ? 38.365 41.136 95.046 1.00 17.38 125 LEU C C 1
ATOM 3810 O O . LEU C 1 128 ? 39.272 40.994 95.871 1.00 14.27 125 LEU C O 1
ATOM 3815 N N . ALA C 1 129 ? 37.072 41.075 95.367 1.00 12.15 126 ALA C N 1
ATOM 3816 C CA . ALA C 1 129 ? 36.599 40.668 96.693 1.00 11.91 126 ALA C CA 1
ATOM 3817 C C . ALA C 1 129 ? 36.432 39.151 96.680 1.00 16.09 126 ALA C C 1
ATOM 3818 O O . ALA C 1 129 ? 35.370 38.619 96.339 1.00 14.77 126 ALA C O 1
ATOM 3820 N N . ASN C 1 130 ? 37.495 38.443 97.059 1.00 14.90 127 ASN C N 1
ATOM 3821 C CA . ASN C 1 130 ? 37.605 37.003 96.880 1.00 14.07 127 ASN C CA 1
ATOM 3822 C C . ASN C 1 130 ? 37.095 36.222 98.089 1.00 14.78 127 ASN C C 1
ATOM 3823 O O . ASN C 1 130 ? 37.008 36.733 99.209 1.00 14.45 127 ASN C O 1
ATOM 3828 N N . LYS C 1 131 ? 36.786 34.946 97.833 1.00 15.90 128 LYS C N 1
ATOM 3829 C CA . LYS C 1 131 ? 36.201 34.001 98.784 1.00 20.27 128 LYS C CA 1
ATOM 3830 C C . LYS C 1 131 ? 34.736 34.310 99.054 1.00 17.10 128 LYS C C 1
ATOM 3831 O O . LYS C 1 131 ? 34.240 34.066 100.153 1.00 21.83 128 LYS C O 1
ATOM 3837 N N . CYS C 1 132 ? 34.032 34.832 98.045 1.00 17.31 129 CYS C N 1
ATOM 3838 C CA . CYS C 1 132 ? 32.634 35.204 98.215 1.00 20.22 129 CYS C CA 1
ATOM 3839 C C . CYS C 1 132 ? 31.736 33.992 98.403 1.00 21.45 129 CYS C C 1
ATOM 3840 O O . CYS C 1 132 ? 30.553 34.161 98.718 1.00 26.91 129 CYS C O 1
ATOM 3843 N N . ASP C 1 133 ? 32.271 32.787 98.214 1.00 23.20 130 ASP C N 1
ATOM 3844 C CA . ASP C 1 133 ? 31.570 31.554 98.542 1.00 25.17 130 ASP C CA 1
ATOM 3845 C C . ASP C 1 133 ? 31.399 31.362 100.040 1.00 33.86 130 ASP C C 1
ATOM 3846 O O . ASP C 1 133 ? 30.605 30.509 100.451 1.00 32.73 130 ASP C O 1
ATOM 3851 N N . GLN C 1 134 ? 32.129 32.117 100.856 1.00 27.31 131 GLN C N 1
ATOM 3852 C CA . GLN C 1 134 ? 32.062 31.994 102.307 1.00 33.78 131 GLN C CA 1
ATOM 3853 C C . GLN C 1 134 ? 31.058 32.982 102.890 1.00 45.36 131 GLN C C 1
ATOM 3854 O O . GLN C 1 134 ? 30.943 34.116 102.417 1.00 47.57 131 GLN C O 1
ATOM 3860 N N . LYS C 1 145 ? 29.423 51.700 99.897 1.00 41.73 142 LYS C N 1
ATOM 3861 C CA . LYS C 1 145 ? 30.725 51.389 100.478 1.00 30.99 142 LYS C CA 1
ATOM 3862 C C . LYS C 1 145 ? 31.727 51.003 99.385 1.00 23.84 142 LYS C C 1
ATOM 3863 O O . LYS C 1 145 ? 32.572 51.810 99.011 1.00 24.69 142 LYS C O 1
ATOM 3869 N N . MET C 1 146 ? 31.613 49.775 98.871 1.00 22.71 143 MET C N 1
ATOM 3870 C CA . MET C 1 146 ? 32.554 49.295 97.859 1.00 23.22 143 MET C CA 1
ATOM 3871 C C . MET C 1 146 ? 32.431 50.079 96.557 1.00 20.94 143 MET C C 1
ATOM 3872 O O . MET C 1 146 ? 33.446 50.404 95.926 1.00 16.02 143 MET C O 1
ATOM 3877 N N . ASP C 1 147 ? 31.198 50.364 96.122 1.00 17.04 144 ASP C N 1
ATOM 3878 C CA . ASP C 1 147 ? 31.004 51.203 94.942 1.00 17.10 144 ASP C CA 1
ATOM 3879 C C . ASP C 1 147 ? 31.725 52.537 95.107 1.00 16.99 144 ASP C C 1
ATOM 3880 O O . ASP C 1 147 ? 32.419 53.004 94.196 1.00 15.15 144 ASP C O 1
ATOM 3885 N N . GLN C 1 148 ? 31.557 53.171 96.271 1.00 15.97 145 GLN C N 1
ATOM 3886 C CA . GLN C 1 148 ? 32.159 54.482 96.488 1.00 19.29 145 GLN C CA 1
ATOM 3887 C C . GLN C 1 148 ? 33.674 54.387 96.574 1.00 22.49 145 GLN C C 1
ATOM 3888 O O . GLN C 1 148 ? 34.386 55.224 96.003 1.00 17.64 145 GLN C O 1
ATOM 3894 N N . PHE C 1 149 ? 34.190 53.380 97.283 1.00 19.47 146 PHE C N 1
ATOM 3895 C CA . PHE C 1 149 ? 35.639 53.238 97.395 1.00 14.97 146 PHE C CA 1
ATOM 3896 C C . PHE C 1 149 ? 36.279 53.061 96.020 1.00 17.40 146 PHE C C 1
ATOM 3897 O O . PHE C 1 149 ? 37.296 53.693 95.708 1.00 18.96 146 PHE C O 1
ATOM 3905 N N A CYS C 1 150 ? 35.700 52.205 95.184 0.71 14.76 147 CYS C N 1
ATOM 3906 N N B CYS C 1 150 ? 35.682 52.207 95.188 0.29 15.00 147 CYS C N 1
ATOM 3907 C CA A CYS C 1 150 ? 36.286 51.993 93.865 0.71 17.05 147 CYS C CA 1
ATOM 3908 C CA B CYS C 1 150 ? 36.218 51.943 93.856 0.29 17.02 147 CYS C CA 1
ATOM 3909 C C A CYS C 1 150 ? 36.155 53.233 92.992 0.71 17.34 147 CYS C C 1
ATOM 3910 C C B CYS C 1 150 ? 36.118 53.174 92.961 0.29 17.35 147 CYS C C 1
ATOM 3911 O O A CYS C 1 150 ? 37.100 53.605 92.288 0.71 18.61 147 CYS C O 1
ATOM 3912 O O B CYS C 1 150 ? 37.052 53.483 92.212 0.29 18.59 147 CYS C O 1
ATOM 3917 N N . LYS C 1 151 ? 34.995 53.893 93.035 1.00 15.26 148 LYS C N 1
ATOM 3918 C CA . LYS C 1 151 ? 34.766 55.035 92.158 1.00 17.52 148 LYS C CA 1
ATOM 3919 C C . LYS C 1 151 ? 35.721 56.177 92.458 1.00 16.94 148 LYS C C 1
ATOM 3920 O O . LYS C 1 151 ? 36.134 56.902 91.542 1.00 21.07 148 LYS C O 1
ATOM 3926 N N . GLU C 1 152 ? 36.083 56.350 93.724 1.00 15.08 149 GLU C N 1
ATOM 3927 C CA . GLU C 1 152 ? 36.870 57.503 94.136 1.00 18.03 149 GLU C CA 1
ATOM 3928 C C . GLU C 1 152 ? 38.371 57.242 94.143 1.00 21.74 149 GLU C C 1
ATOM 3929 O O . GLU C 1 152 ? 39.150 58.200 94.047 1.00 17.20 149 GLU C O 1
ATOM 3935 N N . HIS C 1 153 ? 38.801 55.985 94.243 1.00 16.44 150 HIS C N 1
ATOM 3936 C CA . HIS C 1 153 ? 40.220 55.673 94.365 1.00 18.37 150 HIS C CA 1
ATOM 3937 C C . HIS C 1 153 ? 40.786 55.030 93.105 1.00 17.76 150 HIS C C 1
ATOM 3938 O O . HIS C 1 153 ? 41.707 54.219 93.183 1.00 17.62 150 HIS C O 1
ATOM 3945 N N . GLY C 1 154 ? 40.248 55.379 91.942 1.00 16.78 151 GLY C N 1
ATOM 3946 C CA . GLY C 1 154 ? 40.904 55.017 90.697 1.00 17.54 151 GLY C CA 1
ATOM 3947 C C . GLY C 1 154 ? 40.943 53.538 90.368 1.00 19.25 151 GLY C C 1
ATOM 3948 O O . GLY C 1 154 ? 41.942 53.062 89.815 1.00 19.51 151 GLY C O 1
ATOM 3949 N N . PHE C 1 155 ? 39.891 52.795 90.707 1.00 14.46 152 PHE C N 1
ATOM 3950 C CA . PHE C 1 155 ? 39.710 51.433 90.221 1.00 15.90 152 PHE C CA 1
ATOM 3951 C C . PHE C 1 155 ? 38.724 51.467 89.062 1.00 24.01 152 PHE C C 1
ATOM 3952 O O . PHE C 1 155 ? 37.777 52.259 89.066 1.00 20.27 152 PHE C O 1
ATOM 3960 N N . VAL C 1 156 ? 38.942 50.604 88.068 1.00 20.72 153 VAL C N 1
ATOM 3961 C CA . VAL C 1 156 ? 37.999 50.564 86.950 1.00 21.14 153 VAL C CA 1
ATOM 3962 C C . VAL C 1 156 ? 36.780 49.710 87.259 1.00 28.29 153 VAL C C 1
ATOM 3963 O O . VAL C 1 156 ? 35.787 49.775 86.522 1.00 26.17 153 VAL C O 1
ATOM 3967 N N . GLY C 1 157 ? 36.808 48.943 88.343 1.00 19.36 154 GLY C N 1
ATOM 3968 C CA . GLY C 1 157 ? 35.644 48.186 88.768 1.00 18.39 154 GLY C CA 1
ATOM 3969 C C . GLY C 1 157 ? 36.025 47.243 89.885 1.00 19.18 154 GLY C C 1
ATOM 3970 O O . GLY C 1 157 ? 37.194 47.121 90.258 1.00 18.51 154 GLY C O 1
ATOM 3971 N N . TRP C 1 158 ? 35.008 46.581 90.435 1.00 18.39 155 TRP C N 1
ATOM 3972 C CA . TRP C 1 158 ? 35.241 45.558 91.444 1.00 16.32 155 TRP C CA 1
ATOM 3973 C C . TRP C 1 158 ? 34.297 44.389 91.218 1.00 16.55 155 TRP C C 1
ATOM 3974 O O . TRP C 1 158 ? 33.203 44.549 90.673 1.00 20.39 155 TRP C O 1
ATOM 3985 N N . PHE C 1 159 ? 34.748 43.207 91.632 1.00 15.05 156 PHE C N 1
ATOM 3986 C CA . PHE C 1 159 ? 34.019 41.962 91.437 1.00 16.27 156 PHE C CA 1
ATOM 3987 C C . PHE C 1 159 ? 34.114 41.120 92.698 1.00 19.30 156 PHE C C 1
ATOM 3988 O O . PHE C 1 159 ? 35.185 41.024 93.303 1.00 16.95 156 PHE C O 1
ATOM 3996 N N . GLU C 1 160 ? 32.999 40.508 93.091 1.00 15.78 157 GLU C N 1
ATOM 3997 C CA . GLU C 1 160 ? 33.041 39.423 94.064 1.00 14.63 157 GLU C CA 1
ATOM 3998 C C . GLU C 1 160 ? 33.471 38.155 93.338 1.00 19.38 157 GLU C C 1
ATOM 3999 O O . GLU C 1 160 ? 32.834 37.756 92.359 1.00 20.45 157 GLU C O 1
ATOM 4005 N N . THR C 1 161 ? 34.549 37.526 93.796 1.00 17.08 158 THR C N 1
ATOM 4006 C CA . THR C 1 161 ? 35.093 36.362 93.112 1.00 15.30 158 THR C CA 1
ATOM 4007 C C . THR C 1 161 ? 35.197 35.168 94.053 1.00 16.80 158 THR C C 1
ATOM 4008 O O . THR C 1 161 ? 35.210 35.304 95.281 1.00 17.13 158 THR C O 1
ATOM 4012 N N . SER C 1 162 ? 35.282 33.986 93.451 1.00 17.17 159 SER C N 1
ATOM 4013 C CA . SER C 1 162 ? 35.587 32.761 94.184 1.00 17.44 159 SER C CA 1
ATOM 4014 C C . SER C 1 162 ? 36.435 31.867 93.292 1.00 17.77 159 SER C C 1
ATOM 4015 O O . SER C 1 162 ? 35.959 31.396 92.254 1.00 19.71 159 SER C O 1
ATOM 4018 N N . ALA C 1 163 ? 37.687 31.630 93.694 1.00 14.86 160 ALA C N 1
ATOM 4019 C CA . ALA C 1 163 ? 38.490 30.613 93.022 1.00 18.74 160 ALA C CA 1
ATOM 4020 C C . ALA C 1 163 ? 37.921 29.218 93.244 1.00 18.57 160 ALA C C 1
ATOM 4021 O O . ALA C 1 163 ? 38.079 28.338 92.391 1.00 20.99 160 ALA C O 1
ATOM 4023 N N . LYS C 1 164 ? 37.272 29.002 94.386 1.00 21.65 161 LYS C N 1
ATOM 4024 C CA . LYS C 1 164 ? 36.713 27.695 94.711 1.00 22.77 161 LYS C CA 1
ATOM 4025 C C . LYS C 1 164 ? 35.545 27.344 93.793 1.00 25.15 161 LYS C C 1
ATOM 4026 O O . LYS C 1 164 ? 35.503 26.250 93.220 1.00 24.89 161 LYS C O 1
ATOM 4032 N N . GLU C 1 165 ? 34.592 28.262 93.630 1.00 25.08 162 GLU C N 1
ATOM 4033 C CA . GLU C 1 165 ? 33.401 27.998 92.829 1.00 24.46 162 GLU C CA 1
ATOM 4034 C C . GLU C 1 165 ? 33.478 28.595 91.426 1.00 24.38 162 GLU C C 1
ATOM 4035 O O . GLU C 1 165 ? 32.501 28.502 90.678 1.00 20.85 162 GLU C O 1
ATOM 4041 N N . ASN C 1 166 ? 34.616 29.189 91.050 1.00 21.73 163 ASN C N 1
ATOM 4042 C CA . ASN C 1 166 ? 34.830 29.802 89.735 1.00 21.54 163 ASN C CA 1
ATOM 4043 C C . ASN C 1 166 ? 33.774 30.869 89.429 1.00 20.92 163 ASN C C 1
ATOM 4044 O O . ASN C 1 166 ? 33.035 30.791 88.446 1.00 21.97 163 ASN C O 1
ATOM 4049 N N . ILE C 1 167 ? 33.739 31.894 90.272 1.00 19.74 164 ILE C N 1
ATOM 4050 C CA . ILE C 1 167 ? 32.775 32.982 90.147 1.00 18.68 164 ILE C CA 1
ATOM 4051 C C . ILE C 1 167 ? 33.513 34.266 89.788 1.00 20.77 164 ILE C C 1
ATOM 4052 O O . ILE C 1 167 ? 34.416 34.694 90.518 1.00 17.77 164 ILE C O 1
ATOM 4057 N N . ASN C 1 168 ? 33.122 34.872 88.663 1.00 18.70 165 ASN C N 1
ATOM 4058 C CA . ASN C 1 168 ? 33.475 36.225 88.228 1.00 18.49 165 ASN C CA 1
ATOM 4059 C C . ASN C 1 168 ? 34.960 36.427 87.938 1.00 15.97 165 ASN C C 1
ATOM 4060 O O . ASN C 1 168 ? 35.390 37.567 87.750 1.00 18.21 165 ASN C O 1
ATOM 4065 N N . ILE C 1 169 ? 35.760 35.368 87.875 1.00 16.72 166 ILE C N 1
ATOM 4066 C CA . ILE C 1 169 ? 37.168 35.563 87.551 1.00 13.55 166 ILE C CA 1
ATOM 4067 C C . ILE C 1 169 ? 37.345 35.840 86.061 1.00 17.81 166 ILE C C 1
ATOM 4068 O O . ILE C 1 169 ? 38.048 36.779 85.671 1.00 16.39 166 ILE C O 1
ATOM 4073 N N . ASP C 1 170 ? 36.689 35.046 85.211 1.00 17.86 167 ASP C N 1
ATOM 4074 C CA . ASP C 1 170 ? 36.666 35.338 83.779 1.00 20.38 167 ASP C CA 1
ATOM 4075 C C . ASP C 1 170 ? 36.170 36.755 83.516 1.00 19.12 167 ASP C C 1
ATOM 4076 O O . ASP C 1 170 ? 36.764 37.504 82.731 1.00 18.99 167 ASP C O 1
ATOM 4081 N N . GLU C 1 171 ? 35.066 37.133 84.165 1.00 19.86 168 GLU C N 1
ATOM 4082 C CA . GLU C 1 171 ? 34.465 38.442 83.932 1.00 18.85 168 GLU C CA 1
ATOM 4083 C C . GLU C 1 171 ? 35.390 39.570 84.375 1.00 19.51 168 GLU C C 1
ATOM 4084 O O . GLU C 1 171 ? 35.498 40.602 83.700 1.00 19.49 168 GLU C O 1
ATOM 4090 N N . ALA C 1 172 ? 36.053 39.398 85.516 1.00 15.72 169 ALA C N 1
ATOM 4091 C CA . ALA C 1 172 ? 36.932 40.445 86.017 1.00 17.26 169 ALA C CA 1
ATOM 4092 C C . ALA C 1 172 ? 38.137 40.628 85.106 1.00 16.02 169 ALA C C 1
ATOM 4093 O O . ALA C 1 172 ? 38.573 41.760 84.862 1.00 14.26 169 ALA C O 1
ATOM 4095 N N . SER C 1 173 ? 38.688 39.525 84.595 1.00 18.70 170 SER C N 1
ATOM 4096 C CA . SER C 1 173 ? 39.829 39.626 83.690 1.00 17.36 170 SER C CA 1
ATOM 4097 C C . SER C 1 173 ? 39.437 40.302 82.380 1.00 15.62 170 SER C C 1
ATOM 4098 O O . SER C 1 173 ? 40.185 41.138 81.864 1.00 18.01 170 SER C O 1
ATOM 4101 N N . ARG C 1 174 ? 38.271 39.955 81.827 1.00 18.52 171 ARG C N 1
ATOM 4102 C CA . ARG C 1 174 ? 37.808 40.622 80.611 1.00 18.88 171 ARG C CA 1
ATOM 4103 C C . ARG C 1 174 ? 37.633 42.120 80.837 1.00 20.15 171 ARG C C 1
ATOM 4104 O O . ARG C 1 174 ? 37.975 42.930 79.967 1.00 20.10 171 ARG C O 1
ATOM 4112 N N . CYS C 1 175 ? 37.104 42.504 82.003 1.00 20.58 172 CYS C N 1
ATOM 4113 C CA . CYS C 1 175 ? 36.949 43.920 82.330 1.00 18.99 172 CYS C CA 1
ATOM 4114 C C . CYS C 1 175 ? 38.299 44.626 82.357 1.00 18.70 172 CYS C C 1
ATOM 4115 O O . CYS C 1 175 ? 38.459 45.705 81.779 1.00 17.55 172 CYS C O 1
ATOM 4118 N N . LEU C 1 176 ? 39.290 44.021 83.021 1.00 17.12 173 LEU C N 1
ATOM 4119 C CA . LEU C 1 176 ? 40.618 44.625 83.092 1.00 14.62 173 LEU C CA 1
ATOM 4120 C C . LEU C 1 176 ? 41.220 44.793 81.702 1.00 16.54 173 LEU C C 1
ATOM 4121 O O . LEU C 1 176 ? 41.732 45.864 81.359 1.00 16.26 173 LEU C O 1
ATOM 4126 N N . VAL C 1 177 ? 41.163 43.738 80.886 1.00 17.39 174 VAL C N 1
ATOM 4127 C CA . VAL C 1 177 ? 41.762 43.785 79.553 1.00 19.69 174 VAL C CA 1
ATOM 4128 C C . VAL C 1 177 ? 41.058 44.819 78.681 1.00 18.43 174 VAL C C 1
ATOM 4129 O O . VAL C 1 177 ? 41.700 45.531 77.901 1.00 17.47 174 VAL C O 1
ATOM 4133 N N . LYS C 1 178 ? 39.728 44.913 78.791 1.00 19.84 175 LYS C N 1
ATOM 4134 C CA . LYS C 1 178 ? 38.993 45.926 78.035 1.00 20.63 175 LYS C CA 1
ATOM 4135 C C . LYS C 1 178 ? 39.531 47.323 78.304 1.00 22.42 175 LYS C C 1
ATOM 4136 O O . LYS C 1 178 ? 39.658 48.136 77.381 1.00 22.19 175 LYS C O 1
ATOM 4142 N N . HIS C 1 179 ? 39.837 47.627 79.568 1.00 17.26 176 HIS C N 1
ATOM 4143 C CA . HIS C 1 179 ? 40.322 48.959 79.904 1.00 22.29 176 HIS C CA 1
ATOM 4144 C C . HIS C 1 179 ? 41.761 49.154 79.446 1.00 21.88 176 HIS C C 1
ATOM 4145 O O . HIS C 1 179 ? 42.145 50.259 79.045 1.00 26.98 176 HIS C O 1
ATOM 4152 N N . ILE C 1 180 ? 42.570 48.095 79.493 1.00 17.95 177 ILE C N 1
ATOM 4153 C CA . ILE C 1 180 ? 43.941 48.196 79.004 1.00 20.48 177 ILE C CA 1
ATOM 4154 C C . ILE C 1 180 ? 43.947 48.489 77.511 1.00 29.43 177 ILE C C 1
ATOM 4155 O O . ILE C 1 180 ? 44.680 49.364 77.033 1.00 26.09 177 ILE C O 1
ATOM 4160 N N . LEU C 1 181 ? 43.124 47.756 76.755 1.00 21.68 178 LEU C N 1
ATOM 4161 C CA . LEU C 1 181 ? 43.068 47.930 75.307 1.00 26.49 178 LEU C CA 1
ATOM 4162 C C . LEU C 1 181 ? 42.668 49.350 74.935 1.00 31.13 178 LEU C C 1
ATOM 4163 O O . LEU C 1 181 ? 43.197 49.922 73.974 1.00 36.13 178 LEU C O 1
ATOM 4168 N N . ALA C 1 182 ? 41.727 49.931 75.676 1.00 33.08 179 ALA C N 1
ATOM 4169 C CA . ALA C 1 182 ? 41.318 51.308 75.443 1.00 36.33 179 ALA C CA 1
ATOM 4170 C C . ALA C 1 182 ? 42.251 52.322 76.089 1.00 42.09 179 ALA C C 1
ATOM 4171 O O . ALA C 1 182 ? 42.163 53.510 75.761 1.00 46.29 179 ALA C O 1
ATOM 4173 N N . ASN C 1 183 ? 43.137 51.879 76.978 1.00 41.20 180 ASN C N 1
ATOM 4174 C CA . ASN C 1 183 ? 43.973 52.762 77.791 1.00 44.89 180 ASN C CA 1
ATOM 4175 C C . ASN C 1 183 ? 43.114 53.747 78.583 1.00 49.71 180 ASN C C 1
ATOM 4176 O O . ASN C 1 183 ? 42.266 53.338 79.380 1.00 41.04 180 ASN C O 1
ATOM 4181 N N . SER D 1 2 ? 62.129 34.124 92.003 1.00 45.91 -1 SER D N 1
ATOM 4182 C CA . SER D 1 2 ? 62.894 35.339 91.754 1.00 37.08 -1 SER D CA 1
ATOM 4183 C C . SER D 1 2 ? 62.474 35.976 90.436 1.00 36.49 -1 SER D C 1
ATOM 4184 O O . SER D 1 2 ? 62.153 35.276 89.475 1.00 36.78 -1 SER D O 1
ATOM 4187 N N . HIS D 1 3 ? 62.472 37.310 90.397 1.00 30.61 0 HIS D N 1
ATOM 4188 C CA . HIS D 1 3 ? 62.202 38.012 89.148 1.00 33.70 0 HIS D CA 1
ATOM 4189 C C . HIS D 1 3 ? 63.214 37.660 88.067 1.00 40.87 0 HIS D C 1
ATOM 4190 O O . HIS D 1 3 ? 62.915 37.817 86.880 1.00 41.32 0 HIS D O 1
ATOM 4197 N N . MET D 1 4 ? 64.405 37.188 88.448 1.00 36.99 1 MET D N 1
ATOM 4198 C CA . MET D 1 4 ? 65.393 36.785 87.456 1.00 42.81 1 MET D CA 1
ATOM 4199 C C . MET D 1 4 ? 64.973 35.528 86.704 1.00 48.12 1 MET D C 1
ATOM 4200 O O . MET D 1 4 ? 65.530 35.244 85.637 1.00 50.36 1 MET D O 1
ATOM 4205 N N . GLN D 1 5 ? 64.009 34.774 87.229 1.00 38.48 2 GLN D N 1
ATOM 4206 C CA . GLN D 1 5 ? 63.420 33.646 86.520 1.00 43.12 2 GLN D CA 1
ATOM 4207 C C . GLN D 1 5 ? 62.159 34.032 85.760 1.00 37.16 2 GLN D C 1
ATOM 4208 O O . GLN D 1 5 ? 61.438 33.147 85.285 1.00 36.88 2 GLN D O 1
ATOM 4214 N N . ALA D 1 6 ? 61.876 35.330 85.642 1.00 30.73 3 ALA D N 1
ATOM 4215 C CA . ALA D 1 6 ? 60.713 35.786 84.903 1.00 34.72 3 ALA D CA 1
ATOM 4216 C C . ALA D 1 6 ? 60.852 35.437 83.426 1.00 34.43 3 ALA D C 1
ATOM 4217 O O . ALA D 1 6 ? 61.960 35.200 82.935 1.00 32.30 3 ALA D O 1
ATOM 4219 N N . PRO D 1 7 ? 59.736 35.386 82.701 1.00 31.33 4 PRO D N 1
ATOM 4220 C CA . PRO D 1 7 ? 59.819 35.277 81.242 1.00 33.57 4 PRO D CA 1
ATOM 4221 C C . PRO D 1 7 ? 60.692 36.389 80.682 1.00 35.00 4 PRO D C 1
ATOM 4222 O O . PRO D 1 7 ? 60.705 37.511 81.195 1.00 36.23 4 PRO D O 1
ATOM 4226 N N . HIS D 1 8 ? 61.451 36.060 79.642 1.00 32.78 5 HIS D N 1
ATOM 4227 C CA . HIS D 1 8 ? 62.327 37.045 79.025 1.00 40.51 5 HIS D CA 1
ATOM 4228 C C . HIS D 1 8 ? 61.505 38.175 78.421 1.00 33.98 5 HIS D C 1
ATOM 4229 O O . HIS D 1 8 ? 60.337 38.000 78.065 1.00 36.58 5 HIS D O 1
ATOM 4236 N N . LYS D 1 9 ? 62.122 39.351 78.332 1.00 37.49 6 LYS D N 1
ATOM 4237 C CA . LYS D 1 9 ? 61.523 40.458 77.599 1.00 40.95 6 LYS D CA 1
ATOM 4238 C C . LYS D 1 9 ? 61.241 40.026 76.165 1.00 35.62 6 LYS D C 1
ATOM 4239 O O . LYS D 1 9 ? 62.017 39.278 75.565 1.00 36.70 6 LYS D O 1
ATOM 4245 N N . GLU D 1 10 ? 60.117 40.483 75.618 1.00 31.30 7 GLU D N 1
ATOM 4246 C CA . GLU D 1 10 ? 59.654 40.030 74.311 1.00 36.54 7 GLU D CA 1
ATOM 4247 C C . GLU D 1 10 ? 59.489 41.205 73.359 1.00 33.50 7 GLU D C 1
ATOM 4248 O O . GLU D 1 10 ? 58.927 42.241 73.730 1.00 34.34 7 GLU D O 1
ATOM 4254 N N . HIS D 1 11 ? 59.975 41.031 72.133 1.00 27.00 8 HIS D N 1
ATOM 4255 C CA . HIS D 1 11 ? 59.688 41.928 71.023 1.00 31.19 8 HIS D CA 1
ATOM 4256 C C . HIS D 1 11 ? 59.062 41.111 69.902 1.00 31.82 8 HIS D C 1
ATOM 4257 O O . HIS D 1 11 ? 59.618 40.083 69.498 1.00 31.82 8 HIS D O 1
ATOM 4264 N N . LEU D 1 12 ? 57.903 41.552 69.415 1.00 23.58 9 LEU D N 1
ATOM 4265 C CA . LEU D 1 12 ? 57.225 40.914 68.290 1.00 25.01 9 LEU D CA 1
ATOM 4266 C C . LEU D 1 12 ? 57.244 41.894 67.123 1.00 22.50 9 LEU D C 1
ATOM 4267 O O . LEU D 1 12 ? 56.620 42.957 67.190 1.00 20.89 9 LEU D O 1
ATOM 4272 N N . TYR D 1 13 ? 57.965 41.540 66.061 1.00 19.43 10 TYR D N 1
ATOM 4273 C CA . TYR D 1 13 ? 58.163 42.413 64.913 1.00 18.40 10 TYR D CA 1
ATOM 4274 C C . TYR D 1 13 ? 57.575 41.772 63.668 1.00 18.22 10 TYR D C 1
ATOM 4275 O O . TYR D 1 13 ? 57.901 40.627 63.341 1.00 20.82 10 TYR D O 1
ATOM 4284 N N . LYS D 1 14 ? 56.716 42.513 62.977 1.00 19.60 11 LYS D N 1
ATOM 4285 C CA . LYS D 1 14 ? 56.253 42.109 61.658 1.00 20.57 11 LYS D CA 1
ATOM 4286 C C . LYS D 1 14 ? 57.276 42.568 60.624 1.00 15.38 11 LYS D C 1
ATOM 4287 O O . LYS D 1 14 ? 57.606 43.761 60.556 1.00 16.26 11 LYS D O 1
ATOM 4293 N N . LEU D 1 15 ? 57.792 41.621 59.839 1.00 17.08 12 LEU D N 1
ATOM 4294 C CA . LEU D 1 15 ? 58.808 41.885 58.828 1.00 12.72 12 LEU D CA 1
ATOM 4295 C C . LEU D 1 15 ? 58.291 41.491 57.456 1.00 15.06 12 LEU D C 1
ATOM 4296 O O .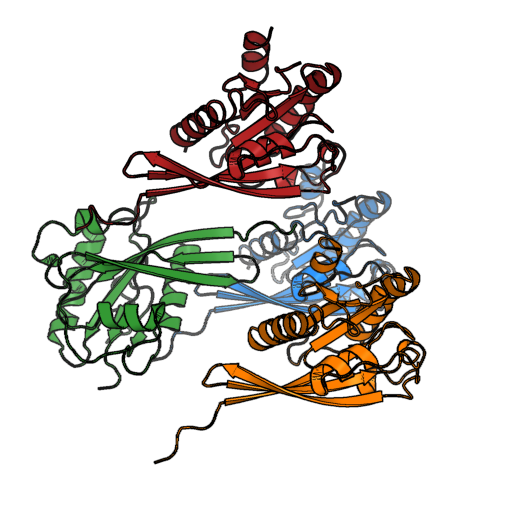 LEU D 1 15 ? 57.725 40.407 57.285 1.00 17.62 12 LEU D O 1
ATOM 4301 N N . LEU D 1 16 ? 58.525 42.356 56.476 1.00 15.89 13 LEU D N 1
ATOM 4302 C CA . LEU D 1 16 ? 58.126 42.112 55.097 1.00 15.45 13 LEU D CA 1
ATOM 4303 C C . LEU D 1 16 ? 59.285 41.523 54.310 1.00 15.44 13 LEU D C 1
ATOM 4304 O O . LEU D 1 16 ? 60.441 41.897 54.517 1.00 15.77 13 LEU D O 1
ATOM 4309 N N . VAL D 1 17 ? 58.969 40.609 53.399 1.00 12.35 14 VAL D N 1
ATOM 4310 C CA . VAL D 1 17 ? 59.942 40.088 52.446 1.00 12.61 14 VAL D CA 1
ATOM 4311 C C . VAL D 1 17 ? 59.336 40.293 51.066 1.00 14.57 14 VAL D C 1
ATOM 4312 O O . VAL D 1 17 ? 58.343 39.643 50.716 1.00 13.02 14 VAL D O 1
ATOM 4316 N N . ILE D 1 18 ? 59.913 41.208 50.292 1.00 12.35 15 ILE D N 1
ATOM 4317 C CA . ILE D 1 18 ? 59.350 41.609 49.010 1.00 12.83 15 ILE D CA 1
ATOM 4318 C C . ILE D 1 18 ? 60.439 41.598 47.947 1.00 15.13 15 ILE D C 1
ATOM 4319 O O . ILE D 1 18 ? 61.633 41.588 48.243 1.00 13.24 15 ILE D O 1
ATOM 4324 N N . GLY D 1 19 ? 60.004 41.615 46.700 1.00 14.70 16 GLY D N 1
ATOM 4325 C CA . GLY D 1 19 ? 60.890 41.487 45.556 1.00 17.13 16 GLY D CA 1
ATOM 4326 C C . GLY D 1 19 ? 60.158 40.794 44.428 1.00 14.16 16 GLY D C 1
ATOM 4327 O O . GLY D 1 19 ? 59.110 40.187 44.621 1.00 14.11 16 GLY D O 1
ATOM 4328 N N . ASP D 1 20 ? 60.727 40.894 43.229 1.00 16.02 17 ASP D N 1
ATOM 4329 C CA . ASP D 1 20 ? 60.011 40.402 42.060 1.00 13.11 17 ASP D CA 1
ATOM 4330 C C . ASP D 1 20 ? 60.036 38.872 41.999 1.00 16.82 17 ASP D C 1
ATOM 4331 O O . ASP D 1 20 ? 60.647 38.194 42.829 1.00 11.28 17 ASP D O 1
ATOM 4336 N N . LEU D 1 21 ? 59.337 38.324 41.002 1.00 16.79 18 LEU D N 1
ATOM 4337 C CA . LEU D 1 21 ? 59.130 36.884 40.909 1.00 15.94 18 LEU D CA 1
ATOM 4338 C C . LEU D 1 21 ? 60.449 36.123 40.871 1.00 15.13 18 LEU D C 1
ATOM 4339 O O . LEU D 1 21 ? 61.395 36.509 40.176 1.00 15.51 18 LEU D O 1
ATOM 4344 N N . GLY D 1 22 ? 60.498 35.027 41.624 1.00 16.60 19 GLY D N 1
ATOM 4345 C CA . GLY D 1 22 ? 61.577 34.066 41.508 1.00 16.85 19 GLY D CA 1
ATOM 4346 C C . GLY D 1 22 ? 62.906 34.482 42.089 1.00 15.04 19 GLY D C 1
ATOM 4347 O O . GLY D 1 22 ? 63.903 33.780 41.871 1.00 15.34 19 GLY D O 1
ATOM 4348 N N . VAL D 1 23 ? 62.962 35.595 42.825 1.00 14.52 20 VAL D N 1
ATOM 4349 C CA . VAL D 1 23 ? 64.248 36.046 43.357 1.00 15.13 20 VAL D CA 1
ATOM 4350 C C . VAL D 1 23 ? 64.681 35.253 44.586 1.00 16.56 20 VAL D C 1
ATOM 4351 O O . VAL D 1 23 ? 65.852 35.329 44.970 1.00 14.68 20 VAL D O 1
ATOM 4355 N N . GLY D 1 24 ? 63.791 34.491 45.209 1.00 13.22 21 GLY D N 1
ATOM 4356 C CA . GLY D 1 24 ? 64.146 33.661 46.338 1.00 12.26 21 GLY D CA 1
ATOM 4357 C C . GLY D 1 24 ? 63.579 34.072 47.689 1.00 10.75 21 GLY D C 1
ATOM 4358 O O . GLY D 1 24 ? 64.086 33.604 48.713 1.00 14.51 21 GLY D O 1
ATOM 4359 N N . LYS D 1 25 ? 62.544 34.919 47.718 1.00 15.81 22 LYS D N 1
ATOM 4360 C CA . LYS D 1 25 ? 61.961 35.348 48.989 1.00 10.90 22 LYS D CA 1
ATOM 4361 C C . LYS D 1 25 ? 61.529 34.155 49.836 1.00 12.09 22 LYS D C 1
ATOM 4362 O O . LYS D 1 25 ? 61.907 34.036 51.008 1.00 13.23 22 LYS D O 1
ATOM 4368 N N . THR D 1 26 ? 60.720 33.269 49.261 1.00 13.69 23 THR D N 1
ATOM 4369 C CA . THR D 1 26 ? 60.215 32.130 50.016 1.00 15.84 23 THR D CA 1
ATOM 4370 C C . THR D 1 26 ? 61.356 31.226 50.451 1.00 14.01 23 THR D C 1
ATOM 4371 O O . THR D 1 26 ? 61.348 30.698 51.571 1.00 16.12 23 THR D O 1
ATOM 4375 N N . SER D 1 27 ? 62.379 31.087 49.601 1.00 13.24 24 SER D N 1
ATOM 4376 C CA . SER D 1 27 ? 63.505 30.217 49.936 1.00 13.88 24 SER D CA 1
ATOM 4377 C C . SER D 1 27 ? 64.342 30.805 51.067 1.00 12.69 24 SER D C 1
ATOM 4378 O O . SER D 1 27 ? 64.837 30.068 51.929 1.00 14.49 24 SER D O 1
ATOM 4381 N N . ILE D 1 28 ? 64.514 32.129 51.082 1.00 12.16 25 ILE D N 1
ATOM 4382 C CA . ILE D 1 28 ? 65.219 32.773 52.190 1.00 13.39 25 ILE D CA 1
ATOM 4383 C C . ILE D 1 28 ? 64.497 32.497 53.503 1.00 10.30 25 ILE D C 1
ATOM 4384 O O . ILE D 1 28 ? 65.115 32.149 54.519 1.00 13.19 25 ILE D O 1
ATOM 4389 N N . ILE D 1 29 ? 63.174 32.643 53.502 1.00 13.89 26 ILE D N 1
ATOM 4390 C CA . ILE D 1 29 ? 62.409 32.416 54.721 1.00 16.34 26 ILE D CA 1
ATOM 4391 C C . ILE D 1 29 ? 62.492 30.954 55.139 1.00 14.00 26 ILE D C 1
ATOM 4392 O O . ILE D 1 29 ? 62.696 30.638 56.318 1.00 14.61 26 ILE D O 1
ATOM 4397 N N . LYS D 1 30 ? 62.338 30.041 54.177 1.00 16.71 27 LYS D N 1
ATOM 4398 C CA . LYS D 1 30 ? 62.355 28.619 54.503 1.00 17.12 27 LYS D CA 1
ATOM 4399 C C . LYS D 1 30 ? 63.704 28.206 55.075 1.00 15.84 27 LYS D C 1
ATOM 4400 O O . LYS D 1 30 ? 63.770 27.439 56.043 1.00 17.65 27 LYS D O 1
ATOM 4406 N N . ARG D 1 31 ? 64.794 28.707 54.491 1.00 16.51 28 ARG D N 1
ATOM 4407 C CA . ARG D 1 31 ? 66.112 28.435 55.051 1.00 17.40 28 ARG D CA 1
ATOM 4408 C C . ARG D 1 31 ? 66.207 28.960 56.480 1.00 17.24 28 ARG D C 1
ATOM 4409 O O . ARG D 1 31 ? 66.606 28.235 57.401 1.00 14.95 28 ARG D O 1
ATOM 4417 N N . TYR D 1 32 ? 65.796 30.211 56.683 1.00 13.60 29 TYR D N 1
ATOM 4418 C CA . TYR D 1 32 ? 65.976 30.877 57.970 1.00 14.13 29 TYR D CA 1
ATOM 4419 C C . TYR D 1 32 ? 65.146 30.217 59.062 1.00 20.02 29 TYR D C 1
ATOM 4420 O O . TYR D 1 32 ? 65.634 30.001 60.179 1.00 17.10 29 TYR D O 1
ATOM 4429 N N . VAL D 1 33 ? 63.896 29.887 58.758 1.00 16.54 30 VAL D N 1
ATOM 4430 C CA . VAL D 1 33 ? 62.970 29.405 59.778 1.00 23.18 30 VAL D CA 1
ATOM 4431 C C . VAL D 1 33 ? 62.994 27.884 59.893 1.00 27.06 30 VAL D C 1
ATOM 4432 O O . VAL D 1 33 ? 62.894 27.344 60.996 1.00 24.66 30 VAL D O 1
ATOM 4436 N N . HIS D 1 34 ? 63.136 27.167 58.778 1.00 20.08 31 HIS D N 1
ATOM 4437 C CA . HIS D 1 34 ? 63.002 25.718 58.776 1.00 22.42 31 HIS D CA 1
ATOM 4438 C C . HIS D 1 34 ? 64.285 24.972 58.431 1.00 21.85 31 HIS D C 1
ATOM 4439 O O . HIS D 1 34 ? 64.252 23.740 58.353 1.00 19.24 31 HIS D O 1
ATOM 4446 N N . GLN D 1 35 ? 65.407 25.672 58.229 1.00 20.40 32 GLN D N 1
ATOM 4447 C CA . GLN D 1 35 ? 66.690 25.027 57.927 1.00 19.13 32 GLN D CA 1
ATOM 4448 C C . GLN D 1 35 ? 66.575 24.099 56.720 1.00 19.74 32 GLN D C 1
ATOM 4449 O O . GLN D 1 35 ? 67.135 23.004 56.697 1.00 20.98 32 GLN D O 1
ATOM 4455 N N . ASN D 1 36 ? 65.855 24.554 55.698 1.00 16.83 33 ASN D N 1
ATOM 4456 C CA . ASN D 1 36 ? 65.451 23.706 54.590 1.00 16.37 33 ASN D CA 1
ATOM 4457 C C . ASN D 1 36 ? 65.558 24.489 53.287 1.00 14.43 33 ASN D C 1
ATOM 4458 O O . ASN D 1 36 ? 65.587 25.722 53.284 1.00 15.79 33 ASN D O 1
ATOM 4463 N N . PHE D 1 37 ? 65.623 23.757 52.173 1.00 16.19 34 PHE D N 1
ATOM 4464 C CA . PHE D 1 37 ? 65.721 24.368 50.852 1.00 13.56 34 PHE D CA 1
ATOM 4465 C C . PHE D 1 37 ? 65.281 23.351 49.809 1.00 21.15 34 PHE D C 1
ATOM 4466 O O . PHE D 1 37 ? 65.603 22.162 49.915 1.00 18.53 34 PHE D O 1
ATOM 4474 N N . SER D 1 38 ? 64.543 23.828 48.810 1.00 17.76 35 SER D N 1
ATOM 4475 C CA . SER D 1 38 ? 64.095 23.008 47.696 1.00 22.00 35 SER D CA 1
ATOM 4476 C C . SER D 1 38 ? 64.458 23.693 46.389 1.00 19.57 35 SER D C 1
ATOM 4477 O O . SER D 1 38 ? 64.343 24.916 46.269 1.00 14.40 35 SER D O 1
ATOM 4480 N N . SER D 1 39 ? 64.888 22.897 45.404 1.00 16.18 36 SER D N 1
ATOM 4481 C CA . SER D 1 39 ? 65.241 23.433 44.096 1.00 20.82 36 SER D CA 1
ATOM 4482 C C . SER D 1 39 ? 64.026 23.670 43.211 1.00 21.88 36 SER D C 1
ATOM 4483 O O . SER D 1 39 ? 64.109 24.461 42.263 1.00 23.68 36 SER D O 1
ATOM 4486 N N . HIS D 1 40 ? 62.909 23.008 43.495 1.00 20.79 37 HIS D N 1
ATOM 4487 C CA . HIS 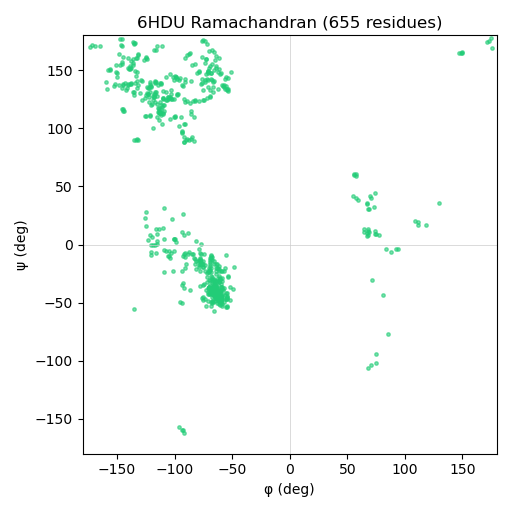D 1 40 ? 61.706 23.164 42.692 1.00 25.02 37 HIS D CA 1
ATOM 4488 C C . HIS D 1 40 ? 61.034 24.499 43.000 1.00 27.79 37 HIS D C 1
ATOM 4489 O O . HIS D 1 40 ? 60.851 24.857 44.168 1.00 28.15 37 HIS D O 1
ATOM 4496 N N . TYR D 1 41 ? 60.661 25.229 41.949 1.00 20.70 38 TYR D N 1
ATOM 4497 C CA . TYR D 1 41 ? 60.036 26.541 42.086 1.00 20.78 38 TYR D CA 1
ATOM 4498 C C . TYR D 1 41 ? 58.532 26.360 42.259 1.00 24.43 38 TYR D C 1
ATOM 4499 O O . TYR D 1 41 ? 57.837 25.938 41.331 1.00 22.48 38 TYR D O 1
ATOM 4508 N N . ARG D 1 42 ? 58.034 26.683 43.447 1.00 19.19 39 ARG D N 1
ATOM 4509 C CA . ARG D 1 42 ? 56.603 26.756 43.723 1.00 22.28 39 ARG D CA 1
ATOM 4510 C C . ARG D 1 42 ? 56.261 28.211 44.021 1.00 22.58 39 ARG D C 1
ATOM 4511 O O . ARG D 1 42 ? 56.594 28.721 45.095 1.00 20.94 39 ARG D O 1
ATOM 4519 N N . ALA D 1 43 ? 55.586 28.866 43.080 1.00 21.42 40 ALA D N 1
ATOM 4520 C CA . ALA D 1 43 ? 55.277 30.282 43.216 1.00 20.10 40 ALA D CA 1
ATOM 4521 C C . ALA D 1 43 ? 54.320 30.537 44.375 1.00 25.23 40 ALA D C 1
ATOM 4522 O O . ALA D 1 43 ? 53.374 29.778 44.607 1.00 20.60 40 ALA D O 1
ATOM 4524 N N . THR D 1 44 ? 54.565 31.628 45.096 1.00 19.66 41 THR D N 1
ATOM 4525 C CA . THR D 1 44 ? 53.686 32.051 46.178 1.00 15.02 41 THR D CA 1
ATOM 4526 C C . THR D 1 44 ? 52.431 32.694 45.597 1.00 23.34 41 THR D C 1
ATOM 4527 O O . THR D 1 44 ? 52.489 33.381 44.574 1.00 20.36 41 THR D O 1
ATOM 4531 N N . ILE D 1 45 ? 51.290 32.443 46.236 1.00 23.25 42 ILE D N 1
ATOM 4532 C CA . ILE D 1 45 ? 50.014 33.040 45.849 1.00 22.78 42 ILE D CA 1
ATOM 4533 C C . ILE D 1 45 ? 49.593 34.002 46.949 1.00 17.76 42 ILE D C 1
ATOM 4534 O O . ILE D 1 45 ? 49.342 33.584 48.087 1.00 26.53 42 ILE D O 1
ATOM 4539 N N . GLY D 1 46 ? 49.513 35.284 46.611 1.00 21.12 43 GLY D N 1
ATOM 4540 C CA . GLY D 1 46 ? 49.180 36.303 47.586 1.00 22.62 43 GLY D CA 1
ATOM 4541 C C . GLY D 1 46 ? 50.266 36.500 48.622 1.00 23.57 43 GLY D C 1
ATOM 4542 O O . GLY D 1 46 ? 51.316 37.083 48.330 1.00 21.20 43 GLY D O 1
ATOM 4543 N N . VAL D 1 47 ? 50.032 36.017 49.837 1.00 20.56 44 VAL D N 1
ATOM 4544 C CA . VAL D 1 47 ? 50.996 36.157 50.920 1.00 19.78 44 VAL D CA 1
ATOM 4545 C C . VAL D 1 47 ? 50.977 34.892 51.768 1.00 28.06 44 VAL D C 1
ATOM 4546 O O . VAL D 1 47 ? 49.917 34.306 52.018 1.00 26.25 44 VAL D O 1
ATOM 4550 N N . ASP D 1 48 ? 52.159 34.451 52.173 1.00 22.97 45 ASP D N 1
ATOM 4551 C CA . ASP D 1 48 ? 52.326 33.378 53.137 1.00 22.69 45 ASP D CA 1
ATOM 4552 C C . ASP D 1 48 ? 53.039 33.938 54.360 1.00 19.09 45 ASP D C 1
ATOM 4553 O O . ASP D 1 48 ? 53.582 35.043 54.334 1.00 18.70 45 ASP D O 1
ATOM 4558 N N . PHE D 1 49 ? 53.039 33.159 55.438 1.00 20.78 46 PHE D N 1
ATOM 4559 C CA . PHE D 1 49 ? 53.511 33.632 56.730 1.00 20.78 46 PHE D CA 1
ATOM 4560 C C . PHE D 1 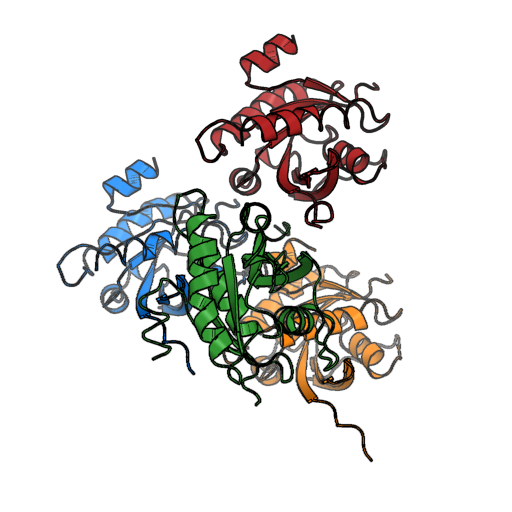49 ? 54.443 32.614 57.371 1.00 20.66 46 PHE D C 1
ATOM 4561 O O . PHE D 1 49 ? 54.256 31.404 57.225 1.00 20.32 46 PHE D O 1
ATOM 4569 N N . ALA D 1 50 ? 55.450 33.111 58.086 1.00 19.18 47 ALA D N 1
ATOM 4570 C CA . ALA D 1 50 ? 56.337 32.255 58.859 1.00 18.83 47 ALA D CA 1
ATOM 4571 C C . ALA D 1 50 ? 56.733 32.981 60.134 1.00 20.67 47 ALA D C 1
ATOM 4572 O O . ALA D 1 50 ? 56.614 34.202 60.240 1.00 20.55 47 ALA D O 1
ATOM 4574 N N . LEU D 1 51 ? 57.213 32.211 61.106 1.00 22.47 48 LEU D N 1
ATOM 4575 C CA . LEU D 1 51 ? 57.545 32.735 62.424 1.00 22.74 48 LEU D CA 1
ATOM 4576 C C . LEU D 1 51 ? 58.959 32.319 62.785 1.00 21.97 48 LEU D C 1
ATOM 4577 O O . LEU D 1 51 ? 59.277 31.126 62.774 1.00 24.09 48 LEU D O 1
ATOM 4582 N N . LYS D 1 52 ? 59.804 33.293 63.108 1.00 23.14 49 LYS D N 1
ATOM 4583 C CA . LYS D 1 52 ? 61.141 33.028 63.623 1.00 23.19 49 LYS D CA 1
ATOM 4584 C C . LYS D 1 52 ? 61.188 33.436 65.088 1.00 26.00 49 LYS D C 1
ATOM 4585 O O . LYS D 1 52 ? 60.743 34.532 65.444 1.00 22.02 49 LYS D O 1
ATOM 4591 N N . VAL D 1 53 ? 61.713 32.553 65.933 1.00 25.40 50 VAL D N 1
ATOM 4592 C CA . VAL D 1 53 ? 61.955 32.852 67.339 1.00 21.02 50 VAL D CA 1
ATOM 4593 C C . VAL D 1 53 ? 63.457 33.002 67.522 1.00 27.65 50 VAL D C 1
ATOM 4594 O O . VAL D 1 53 ? 64.227 32.095 67.183 1.00 29.60 50 VAL D O 1
ATOM 4598 N N . LEU D 1 54 ? 63.867 34.148 68.051 1.00 23.64 51 LEU D N 1
ATOM 4599 C CA . LEU D 1 54 ? 65.268 34.526 68.169 1.00 30.44 51 LEU D CA 1
ATOM 4600 C C . LEU D 1 54 ? 65.585 34.756 69.639 1.00 34.02 51 LEU D C 1
ATOM 4601 O O . LEU D 1 54 ? 64.970 35.612 70.284 1.00 28.47 51 LEU D O 1
ATOM 4606 N N . HIS D 1 55 ? 66.529 33.987 70.174 1.00 36.03 52 HIS D N 1
ATOM 4607 C CA . HIS D 1 55 ? 67.016 34.223 71.532 1.00 33.66 52 HIS D CA 1
ATOM 4608 C C . HIS D 1 55 ? 68.075 35.312 71.433 1.00 37.34 52 HIS D C 1
ATOM 4609 O O . HIS D 1 55 ? 69.266 35.047 71.256 1.00 33.34 52 HIS D O 1
ATOM 4616 N N . TRP D 1 56 ? 67.620 36.563 71.539 1.00 33.92 53 TRP D N 1
ATOM 4617 C CA . TRP D 1 56 ? 68.446 37.704 71.157 1.00 30.14 53 TRP D CA 1
ATOM 4618 C C . TRP D 1 56 ? 69.619 37.890 72.111 1.00 35.22 53 TRP D C 1
ATOM 4619 O O . TRP D 1 56 ? 70.772 37.997 71.679 1.00 32.20 53 TRP D O 1
ATOM 4630 N N . ASP D 1 57 ? 69.340 37.962 73.406 1.00 37.04 54 ASP D N 1
ATOM 4631 C CA . ASP D 1 57 ? 70.366 37.953 74.436 1.00 41.88 54 ASP D CA 1
ATOM 4632 C C . ASP D 1 57 ? 69.798 37.213 75.637 1.00 47.16 54 ASP D C 1
ATOM 4633 O O . ASP D 1 57 ? 68.604 36.882 75.660 1.00 41.43 54 ASP D O 1
ATOM 4638 N N . PRO D 1 58 ? 70.625 36.909 76.646 1.00 52.94 55 PRO D N 1
ATOM 4639 C CA . PRO D 1 58 ? 70.149 36.065 77.759 1.00 51.33 55 PRO D CA 1
ATOM 4640 C C . PRO D 1 58 ? 68.894 36.561 78.474 1.00 48.90 55 PRO D C 1
ATOM 4641 O O . PRO D 1 58 ? 68.354 35.813 79.299 1.00 52.08 55 PRO D O 1
ATOM 4645 N N . GLU D 1 59 ? 68.411 37.773 78.202 1.00 46.42 56 GLU D N 1
ATOM 4646 C CA . GLU D 1 59 ? 67.186 38.258 78.825 1.00 45.78 56 GLU D CA 1
ATOM 4647 C C . GLU D 1 59 ? 66.112 38.668 77.827 1.00 48.79 56 GLU D C 1
ATOM 4648 O O . GLU D 1 59 ? 65.052 39.146 78.249 1.00 46.07 56 GLU D O 1
ATOM 4654 N N . THR D 1 60 ? 66.341 38.489 76.528 1.00 43.16 57 THR D N 1
ATOM 4655 C CA . THR D 1 60 ? 65.450 39.016 75.506 1.00 43.31 57 THR D CA 1
ATOM 4656 C C . THR D 1 60 ? 65.186 37.955 74.452 1.00 32.08 57 THR D C 1
ATOM 4657 O O . THR D 1 60 ? 66.101 37.238 74.041 1.00 35.26 57 THR D O 1
ATOM 4661 N N . VAL D 1 61 ? 63.935 37.863 74.012 1.00 33.48 58 VAL D N 1
ATOM 4662 C CA . VAL D 1 61 ? 63.561 37.029 72.878 1.00 29.54 58 VAL D CA 1
ATOM 4663 C C . VAL D 1 61 ? 62.863 37.913 71.856 1.00 25.94 58 VAL D C 1
ATOM 4664 O O . VAL D 1 61 ? 62.046 38.768 72.211 1.00 27.08 58 VAL D O 1
ATOM 4668 N N . VAL D 1 62 ? 63.226 37.740 70.590 1.00 25.46 59 VAL D N 1
ATOM 4669 C CA . VAL D 1 62 ? 62.651 38.508 69.493 1.00 25.22 59 VAL D CA 1
ATOM 4670 C C . VAL D 1 62 ? 61.875 37.536 68.611 1.00 22.50 59 VAL D C 1
ATOM 4671 O O . VAL D 1 62 ? 62.441 36.565 68.103 1.00 23.49 59 VAL D O 1
ATOM 4675 N N A ARG D 1 63 ? 60.581 37.794 68.447 0.53 21.09 60 ARG D N 1
ATOM 4676 N N B ARG D 1 63 ? 60.580 37.791 68.451 0.47 21.10 60 ARG D N 1
ATOM 4677 C CA A ARG D 1 63 ? 59.727 36.982 67.589 0.53 21.74 60 ARG D CA 1
ATOM 4678 C CA B ARG D 1 63 ? 59.726 36.983 67.589 0.47 21.75 60 ARG D CA 1
ATOM 4679 C C A ARG D 1 63 ? 59.470 37.744 66.296 0.53 21.88 60 ARG D C 1
ATOM 4680 C C B ARG D 1 63 ? 59.478 37.748 66.295 0.47 21.88 60 ARG D C 1
ATOM 4681 O O A ARG D 1 63 ? 58.973 38.876 66.325 0.53 22.42 60 ARG D O 1
ATOM 4682 O O B ARG D 1 63 ? 58.990 38.884 66.325 0.47 22.41 60 ARG D O 1
ATOM 4697 N N . LEU D 1 64 ? 59.817 37.128 65.167 1.00 20.80 61 LEU D N 1
ATOM 4698 C CA . LEU D 1 64 ? 59.692 37.748 63.853 1.00 18.84 61 LEU D CA 1
ATOM 4699 C C . LEU D 1 64 ? 58.541 37.094 63.102 1.00 18.16 61 LEU D C 1
ATOM 4700 O O . LEU D 1 64 ? 58.598 35.904 62.775 1.00 23.75 61 LEU D O 1
ATOM 4705 N N . GLN D 1 65 ? 57.498 37.877 62.835 1.00 18.77 62 GLN D N 1
ATOM 4706 C CA . GLN D 1 65 ? 56.373 37.438 62.015 1.00 20.07 62 GLN D CA 1
ATOM 4707 C C . GLN D 1 65 ? 56.678 37.848 60.577 1.00 19.38 62 GLN D C 1
ATOM 4708 O O . GLN D 1 65 ? 56.564 39.020 60.213 1.00 18.47 62 GLN D O 1
ATOM 4714 N N . LEU D 1 66 ? 57.083 36.880 59.759 1.00 18.23 63 LEU D N 1
ATOM 4715 C CA . LEU D 1 66 ? 57.534 37.159 58.403 1.00 17.91 63 LEU D CA 1
ATOM 4716 C C . LEU D 1 66 ? 56.379 37.052 57.421 1.00 19.82 63 LEU D C 1
ATOM 4717 O O . LEU D 1 66 ? 55.694 36.024 57.362 1.00 18.67 63 LEU D O 1
ATOM 4722 N N . TRP D 1 67 ? 56.172 38.123 56.659 1.00 17.65 64 TRP D N 1
ATOM 4723 C CA . TRP D 1 67 ? 55.161 38.185 55.612 1.00 20.30 64 TRP D CA 1
ATOM 4724 C C . TRP D 1 67 ? 55.843 37.940 54.270 1.00 13.54 64 TRP D C 1
ATOM 4725 O O . TRP D 1 67 ? 56.588 38.794 53.777 1.00 16.80 64 TRP D O 1
ATOM 4736 N N . ASP D 1 68 ? 55.569 36.776 53.684 1.00 17.03 65 ASP D N 1
ATOM 4737 C CA . ASP D 1 68 ? 56.159 36.343 52.420 1.00 18.22 65 ASP D CA 1
ATOM 4738 C C . ASP D 1 68 ? 55.219 36.749 51.290 1.00 18.32 65 ASP D C 1
ATOM 4739 O O . ASP D 1 68 ? 54.251 36.049 50.992 1.00 22.49 65 ASP D O 1
ATOM 4744 N N . ILE D 1 69 ? 55.510 37.870 50.649 1.00 16.53 66 ILE D N 1
ATOM 4745 C CA . ILE D 1 69 ? 54.615 38.458 49.659 1.00 17.85 66 ILE D CA 1
ATOM 4746 C C . ILE D 1 69 ? 55.014 37.978 48.272 1.00 19.46 66 ILE D C 1
ATOM 4747 O O . ILE D 1 69 ? 56.204 37.913 47.945 1.00 20.75 66 ILE D O 1
ATOM 4752 N N . ALA D 1 70 ? 54.019 37.626 47.455 1.00 18.63 67 ALA D N 1
ATOM 4753 C CA . ALA D 1 70 ? 54.288 37.116 46.116 1.00 18.63 67 ALA D CA 1
ATOM 4754 C C . ALA D 1 70 ? 54.805 38.223 45.196 1.00 16.78 67 ALA D C 1
ATOM 4755 O O . ALA D 1 70 ? 54.439 39.395 45.323 1.00 15.56 67 ALA D O 1
ATOM 4757 N N . GLY D 1 71 ? 55.651 37.828 44.240 1.00 17.44 68 GLY D N 1
ATOM 4758 C CA . GLY D 1 71 ? 56.353 38.807 43.423 1.00 17.55 68 GLY D CA 1
ATOM 4759 C C . GLY D 1 71 ? 55.454 39.713 42.601 1.00 18.06 68 GLY D C 1
ATOM 4760 O O . GLY D 1 71 ? 55.803 40.868 42.350 1.00 16.26 68 GLY D O 1
ATOM 4761 N N . LEU D 1 72 ? 54.299 39.211 42.156 1.00 13.88 69 LEU D N 1
ATOM 4762 C CA . LEU D 1 72 ? 53.424 40.014 41.307 1.00 21.29 69 LEU D CA 1
ATOM 4763 C C . LEU D 1 72 ? 52.618 41.057 42.073 1.00 21.48 69 LEU D C 1
ATOM 4764 O O . LEU D 1 72 ? 51.944 41.882 41.441 1.00 18.41 69 LEU D O 1
ATOM 4769 N N . GLU D 1 73 ? 52.666 41.053 43.408 1.00 19.60 70 GLU D N 1
ATOM 4770 C CA . GLU D 1 73 ? 51.727 41.866 44.173 1.00 18.86 70 GLU D CA 1
ATOM 4771 C C . GLU D 1 73 ? 51.974 43.365 44.026 1.00 14.61 70 GLU D C 1
ATOM 4772 O O . GLU D 1 73 ? 51.051 44.150 44.262 1.00 18.32 70 GLU D O 1
ATOM 4778 N N . ARG D 1 74 ? 53.174 43.794 43.618 1.00 14.62 71 ARG D N 1
ATOM 4779 C CA . ARG D 1 74 ? 53.340 45.227 43.409 1.00 16.13 71 ARG D CA 1
ATOM 4780 C C . ARG D 1 74 ? 52.557 45.733 42.208 1.00 14.20 71 ARG D C 1
ATOM 4781 O O . ARG D 1 74 ? 52.388 46.947 42.075 1.00 16.04 71 ARG D O 1
ATOM 4789 N N . PHE D 1 75 ? 52.063 44.839 41.353 1.00 15.95 72 PHE D N 1
ATOM 4790 C CA . PHE D 1 75 ? 51.201 45.217 40.242 1.00 15.56 72 PHE D CA 1
ATOM 4791 C C . PHE D 1 75 ? 49.722 45.188 40.602 1.00 17.66 72 PHE D C 1
ATOM 4792 O O . PHE D 1 75 ? 48.901 45.627 39.790 1.00 22.91 72 PHE D O 1
ATOM 4800 N N . GLY D 1 76 ? 49.370 44.691 41.787 1.00 21.08 73 GLY D N 1
ATOM 4801 C CA . GLY D 1 76 ? 48.010 44.740 42.291 1.00 19.38 73 GLY D CA 1
ATOM 4802 C C . GLY D 1 76 ? 47.768 45.967 43.148 1.00 18.61 73 GLY D C 1
ATOM 4803 O O . GLY D 1 76 ? 48.486 46.965 43.071 1.00 18.88 73 GLY D O 1
ATOM 4804 N N . ASN D 1 77 ? 46.728 45.890 43.986 1.00 19.61 74 ASN D N 1
ATOM 4805 C CA . ASN D 1 77 ? 46.382 47.022 44.841 1.00 19.45 74 ASN D CA 1
ATOM 4806 C C . ASN D 1 77 ? 46.307 46.634 46.315 1.00 22.73 74 ASN D C 1
ATOM 4807 O O . ASN D 1 77 ? 45.664 47.338 47.098 1.00 30.91 74 ASN D O 1
ATOM 4812 N N . MET D 1 78 ? 46.969 45.549 46.721 1.00 23.59 75 MET D N 1
ATOM 4813 C CA . MET D 1 78 ? 46.891 45.079 48.099 1.00 23.75 75 MET D CA 1
ATOM 4814 C C . MET D 1 78 ? 48.118 45.406 48.948 1.00 23.90 75 MET D C 1
ATOM 4815 O O . MET D 1 78 ? 48.082 45.149 50.156 1.00 21.85 75 MET D O 1
ATOM 4820 N N . THR D 1 79 ? 49.207 45.942 48.371 1.00 22.06 76 THR D N 1
ATOM 4821 C CA . THR D 1 79 ? 50.440 46.032 49.162 1.00 19.33 76 THR D CA 1
ATOM 4822 C C . THR D 1 79 ? 50.303 46.996 50.340 1.00 16.47 76 THR D C 1
ATOM 4823 O O . THR D 1 79 ? 50.882 46.745 51.406 1.00 18.37 76 THR D O 1
ATOM 4827 N N . ARG D 1 80 ? 49.542 48.084 50.187 1.00 17.94 77 ARG D N 1
ATOM 4828 C CA . ARG D 1 80 ? 49.359 49.001 51.311 1.00 19.40 77 ARG D CA 1
ATOM 4829 C C . ARG D 1 80 ? 48.772 48.277 52.520 1.00 19.77 77 ARG D C 1
ATOM 4830 O O . ARG D 1 80 ? 49.152 48.555 53.663 1.00 22.08 77 ARG D O 1
ATOM 4838 N N . VAL D 1 81 ? 47.862 47.330 52.287 1.00 19.51 78 VAL D N 1
ATOM 4839 C CA . VAL D 1 81 ? 47.292 46.550 53.382 1.00 19.57 78 VAL D CA 1
ATOM 4840 C C . VAL D 1 81 ? 48.325 45.582 53.947 1.00 20.00 78 VAL D C 1
ATOM 4841 O O . VAL D 1 81 ? 48.448 45.422 55.168 1.00 19.30 78 VAL D O 1
ATOM 4845 N N . TYR D 1 82 ? 49.084 44.925 53.071 1.00 18.80 79 TYR D N 1
ATOM 4846 C CA . TYR D 1 82 ? 50.099 43.980 53.530 1.00 17.50 79 TYR D CA 1
ATOM 4847 C C . TYR D 1 82 ? 51.116 44.648 54.444 1.00 17.11 79 TYR D C 1
ATOM 4848 O O . TYR D 1 82 ? 51.591 44.035 55.408 1.00 18.92 79 TYR D O 1
ATOM 4857 N N . TYR D 1 83 ? 51.468 45.899 54.151 1.00 16.56 80 TYR D N 1
ATOM 4858 C CA . TYR D 1 83 ? 52.564 46.562 54.850 1.00 15.04 80 TYR D CA 1
ATOM 4859 C C . TYR D 1 83 ? 52.186 47.014 56.254 1.00 16.38 80 TYR D C 1
ATOM 4860 O O . TYR D 1 83 ? 53.078 47.314 57.053 1.00 17.92 80 TYR D O 1
ATOM 4869 N N . ARG D 1 84 ? 50.893 47.083 56.570 1.00 16.32 81 ARG D N 1
ATOM 4870 C CA . ARG D 1 84 ? 50.451 47.708 57.810 1.00 17.12 81 ARG D CA 1
ATOM 4871 C C . ARG D 1 84 ? 51.156 47.109 59.014 1.00 17.57 81 ARG D C 1
ATOM 4872 O O . ARG D 1 84 ? 51.295 45.887 59.127 1.00 18.76 81 ARG D O 1
ATOM 4880 N N . GLU D 1 85 ? 51.630 47.993 59.890 1.00 16.26 82 GLU D N 1
ATOM 4881 C CA . GLU D 1 85 ? 52.224 47.676 61.183 1.00 21.97 82 GLU D CA 1
ATOM 4882 C C . GLU D 1 85 ? 53.551 46.938 61.065 1.00 20.01 82 GLU D C 1
ATOM 4883 O O . GLU D 1 85 ? 54.096 46.500 62.083 1.00 19.79 82 GLU D O 1
ATOM 4889 N N . ALA D 1 86 ? 54.097 46.796 59.860 1.00 20.94 83 ALA D N 1
ATOM 4890 C CA . ALA D 1 86 ? 55.442 46.255 59.734 1.00 15.35 83 ALA D CA 1
ATOM 4891 C C . ALA D 1 86 ? 56.461 47.241 60.295 1.00 16.25 83 ALA D C 1
ATOM 4892 O O . ALA D 1 86 ? 56.293 48.461 60.217 1.00 17.81 83 ALA D O 1
ATOM 4894 N N . MET D 1 87 ? 57.534 46.704 60.863 1.00 12.57 84 MET D N 1
ATOM 4895 C CA . MET D 1 87 ? 58.597 47.549 61.375 1.00 19.36 84 MET D CA 1
ATOM 4896 C C . MET D 1 87 ? 59.923 47.332 60.663 1.00 15.03 84 MET D C 1
ATOM 4897 O O . MET D 1 87 ? 60.892 48.029 60.974 1.00 15.42 84 MET D O 1
ATOM 4902 N N . GLY D 1 88 ? 59.984 46.423 59.694 1.00 15.67 85 GLY D N 1
ATOM 4903 C CA . GLY D 1 88 ? 61.188 46.246 58.899 1.00 14.05 85 GLY D CA 1
ATOM 4904 C C . GLY D 1 88 ? 60.868 45.443 57.661 1.00 13.61 85 GLY D C 1
ATOM 4905 O O . GLY D 1 88 ? 59.773 44.893 57.517 1.00 15.58 85 GLY D O 1
ATOM 4906 N N . ALA D 1 89 ? 61.843 45.375 56.763 1.00 12.84 86 ALA D N 1
ATOM 4907 C CA . ALA D 1 89 ? 61.634 44.627 55.534 1.00 9.70 86 ALA D CA 1
ATOM 4908 C C . ALA D 1 89 ? 62.969 44.220 54.942 1.00 15.40 86 ALA D C 1
ATOM 4909 O O . ALA D 1 89 ? 63.981 44.905 55.114 1.00 16.27 86 ALA D O 1
ATOM 4911 N N . PHE D 1 90 ? 62.943 43.089 54.246 1.00 14.05 87 PHE D N 1
ATOM 4912 C CA . PHE D 1 90 ? 63.967 42.703 53.289 1.00 14.95 87 PHE D CA 1
ATOM 4913 C C . PHE D 1 90 ? 63.414 42.959 51.897 1.00 14.03 87 PHE D C 1
ATOM 4914 O O . PHE D 1 90 ? 62.276 42.586 51.613 1.00 17.21 87 PHE D O 1
ATOM 4922 N N . ILE D 1 91 ? 64.202 43.604 51.044 1.00 11.67 88 ILE D N 1
ATOM 4923 C CA . ILE D 1 91 ? 63.919 43.670 49.616 1.00 10.04 88 ILE D CA 1
ATOM 4924 C C . ILE D 1 91 ? 64.968 42.826 48.909 1.00 16.11 88 ILE D C 1
ATOM 4925 O O . ILE D 1 91 ? 66.169 43.015 49.124 1.00 13.14 88 ILE D O 1
ATOM 4930 N N . VAL D 1 92 ? 64.514 41.884 48.086 1.00 14.49 89 VAL D N 1
ATOM 4931 C CA . VAL D 1 92 ? 65.356 40.819 47.548 1.00 12.74 89 VAL D CA 1
ATOM 4932 C C . VAL D 1 92 ? 65.434 40.962 46.037 1.00 12.91 89 VAL D C 1
ATOM 4933 O O . VAL D 1 92 ? 64.425 41.239 45.382 1.00 12.87 89 VAL D O 1
ATOM 4937 N N . PHE D 1 93 ? 66.621 40.735 45.478 1.00 12.95 90 PHE D N 1
ATOM 4938 C CA . PHE D 1 93 ? 66.747 40.550 44.042 1.00 11.05 90 PHE D CA 1
ATOM 4939 C C . PHE D 1 93 ? 67.665 39.364 43.764 1.00 13.31 90 PHE D C 1
ATOM 4940 O O . PHE D 1 93 ? 68.255 38.775 44.672 1.00 13.24 90 PHE D O 1
ATOM 4948 N N . ASP D 1 94 ? 67.741 39.003 42.487 1.00 13.42 91 ASP D N 1
ATOM 4949 C CA . ASP D 1 94 ? 68.437 37.818 41.991 1.00 12.54 91 ASP D CA 1
ATOM 4950 C C . ASP D 1 94 ? 69.665 38.310 41.231 1.00 11.42 91 ASP D C 1
ATOM 4951 O O . ASP D 1 94 ? 69.527 38.960 40.188 1.00 12.16 91 ASP D O 1
ATOM 4956 N N . VAL D 1 95 ? 70.863 38.028 41.761 1.00 13.39 92 VAL D N 1
ATOM 4957 C CA . VAL D 1 95 ? 72.082 38.553 41.150 1.00 15.48 92 VAL D CA 1
ATOM 4958 C C . VAL D 1 95 ? 72.272 38.057 39.724 1.00 15.85 92 VAL D C 1
ATOM 4959 O O . VAL D 1 95 ? 73.031 38.664 38.964 1.00 23.16 92 VAL D O 1
ATOM 4963 N N . THR D 1 96 ? 71.601 36.974 39.331 1.00 11.98 93 THR D N 1
ATOM 4964 C CA . THR D 1 96 ? 71.745 36.448 37.977 1.00 20.07 93 THR D CA 1
ATOM 4965 C C . THR D 1 96 ? 70.791 37.090 36.976 1.00 26.28 93 THR D C 1
ATOM 4966 O O . THR D 1 96 ? 70.907 36.817 35.774 1.00 18.62 93 THR D O 1
ATOM 4970 N N . ARG D 1 97 ? 69.864 37.932 37.436 1.00 18.96 94 ARG D N 1
ATOM 4971 C CA . ARG D 1 97 ? 68.838 38.533 36.580 1.00 18.19 94 ARG D CA 1
ATOM 4972 C C . ARG D 1 97 ? 68.722 40.016 36.920 1.00 17.10 94 ARG D C 1
ATOM 4973 O O . ARG D 1 97 ? 67.931 40.414 37.788 1.00 15.21 94 ARG D O 1
ATOM 4981 N N . PRO D 1 98 ? 69.503 40.868 36.240 1.00 15.35 95 PRO D N 1
ATOM 4982 C CA . PRO D 1 98 ? 69.592 42.284 36.631 1.00 20.97 95 PRO D CA 1
ATOM 4983 C C . PRO D 1 98 ? 68.304 43.069 36.497 1.00 15.40 95 PRO D C 1
ATOM 4984 O O . PRO D 1 98 ? 68.192 44.121 37.128 1.00 14.89 95 PRO D O 1
ATOM 4988 N N . ALA D 1 99 ? 67.334 42.621 35.694 1.00 13.50 96 ALA D N 1
ATOM 4989 C CA . ALA D 1 99 ? 66.039 43.295 35.713 1.00 14.23 96 ALA D CA 1
ATOM 4990 C C . ALA D 1 99 ? 65.409 43.264 37.103 1.00 17.10 96 ALA D C 1
ATOM 4991 O O . ALA D 1 99 ? 64.678 44.195 37.470 1.00 13.94 96 ALA D O 1
ATOM 4993 N N . THR D 1 100 ? 65.665 42.207 37.890 1.00 12.84 97 THR D N 1
ATOM 4994 C CA . THR D 1 100 ? 65.123 42.166 39.247 1.00 12.19 97 THR D CA 1
ATOM 4995 C C . THR D 1 100 ? 65.800 43.184 40.150 1.00 14.73 97 THR D C 1
ATOM 4996 O O . THR D 1 100 ? 65.202 43.610 41.141 1.00 11.89 97 THR D O 1
ATOM 5000 N N . PHE D 1 101 ? 67.028 43.600 39.829 1.00 12.39 98 PHE D N 1
ATOM 5001 C CA . PHE D 1 101 ? 67.613 44.704 40.577 1.00 12.29 98 PHE D CA 1
ATOM 5002 C C . PHE D 1 101 ? 66.908 46.015 40.253 1.00 13.06 98 PHE D C 1
ATOM 5003 O O . PHE D 1 101 ? 66.726 46.861 41.137 1.00 14.56 98 PHE D O 1
ATOM 5011 N N . GLU D 1 102 ? 66.490 46.202 38.994 1.00 12.61 99 GLU D N 1
ATOM 5012 C CA . GLU D 1 102 ? 65.733 47.404 38.654 1.00 12.88 99 GLU D CA 1
ATOM 5013 C C . GLU D 1 102 ? 64.438 47.469 39.445 1.00 14.32 99 GLU D C 1
ATOM 5014 O O . GLU D 1 102 ? 63.945 48.561 39.749 1.00 15.16 99 GLU D O 1
ATOM 5020 N N . ALA D 1 103 ? 63.883 46.310 39.793 1.00 13.62 100 ALA D N 1
ATOM 5021 C CA . ALA D 1 103 ? 62.637 46.261 40.541 1.00 11.79 100 ALA D CA 1
ATOM 5022 C C . ALA D 1 103 ? 62.821 46.608 42.012 1.00 13.23 100 ALA D C 1
ATOM 5023 O O . ALA D 1 103 ? 61.821 46.839 42.703 1.00 17.32 100 ALA D O 1
ATOM 5025 N N . VAL D 1 104 ? 64.064 46.627 42.509 1.00 11.19 101 VAL D N 1
ATOM 5026 C CA . VAL D 1 104 ? 64.301 46.968 43.915 1.00 11.17 101 VAL D CA 1
ATOM 5027 C C . VAL D 1 104 ? 63.785 48.369 44.215 1.00 13.06 101 VAL D C 1
ATOM 5028 O O . VAL D 1 104 ? 63.080 48.593 45.208 1.00 14.63 101 VAL D O 1
ATOM 5032 N N . ALA D 1 105 ? 64.127 49.336 43.361 1.00 14.15 102 ALA D N 1
ATOM 5033 C CA . ALA D 1 105 ? 63.657 50.698 43.579 1.00 17.06 102 ALA D CA 1
ATOM 5034 C C . ALA D 1 105 ? 62.141 50.786 43.490 1.00 18.82 102 ALA D C 1
ATOM 5035 O O . ALA D 1 105 ? 61.528 51.608 44.180 1.00 16.82 102 ALA D O 1
ATOM 5037 N N . LYS D 1 106 ? 61.519 49.956 42.649 1.00 15.48 103 LYS D N 1
ATOM 5038 C CA . LYS D 1 106 ? 60.062 49.979 42.545 1.00 16.80 103 LYS D CA 1
ATOM 5039 C C . LYS D 1 106 ? 59.411 49.523 43.847 1.00 16.35 103 LYS D C 1
ATOM 5040 O O . LYS D 1 106 ? 58.428 50.121 44.306 1.00 16.05 103 LYS D O 1
ATOM 5046 N N . TRP D 1 107 ? 59.941 48.458 44.450 1.00 12.03 104 TRP D N 1
ATOM 5047 C CA . TRP D 1 107 ? 59.424 47.980 45.730 1.00 13.41 104 TRP D CA 1
ATOM 5048 C C . TRP D 1 107 ? 59.741 48.951 46.866 1.00 14.09 104 TRP D C 1
ATOM 5049 O O . TRP D 1 107 ? 58.894 49.190 47.734 1.00 14.30 104 TRP D O 1
ATOM 5060 N N . LYS D 1 108 ? 60.959 49.510 46.889 1.00 12.67 105 LYS D N 1
ATOM 5061 C CA . LYS D 1 108 ? 61.321 50.459 47.944 1.00 10.84 105 LYS D CA 1
ATOM 5062 C C . LYS D 1 108 ? 60.427 51.696 47.908 1.00 16.85 105 LYS D C 1
ATOM 5063 O O . LYS D 1 108 ? 59.965 52.170 48.954 1.00 16.22 105 LYS D O 1
ATOM 5069 N N . ASN D 1 109 ? 60.165 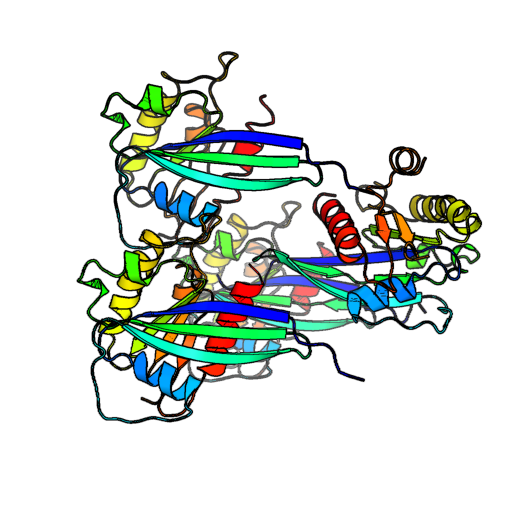52.230 46.715 1.00 18.06 106 ASN D N 1
ATOM 5070 C CA . ASN D 1 109 ? 59.262 53.374 46.606 1.00 17.20 106 ASN D CA 1
ATOM 5071 C C . ASN D 1 109 ? 57.841 52.989 46.990 1.00 16.69 106 ASN D C 1
ATOM 5072 O O . ASN D 1 109 ? 57.142 53.758 47.662 1.00 17.67 106 ASN D O 1
ATOM 5077 N N . ASP D 1 110 ? 57.406 51.788 46.599 1.00 14.14 107 ASP D N 1
ATOM 5078 C CA . ASP D 1 110 ? 56.074 51.326 46.982 1.00 16.03 107 ASP D CA 1
ATOM 5079 C C . ASP D 1 110 ? 55.957 51.201 48.495 1.00 21.23 107 ASP D C 1
ATOM 5080 O O . ASP D 1 110 ? 54.965 51.643 49.087 1.00 17.16 107 ASP D O 1
ATOM 5085 N N . LEU D 1 111 ? 56.975 50.616 49.136 1.00 18.92 108 LEU D N 1
ATOM 5086 C CA . LEU D 1 111 ? 56.984 50.479 50.589 1.00 15.92 108 LEU D CA 1
ATOM 5087 C C . LEU D 1 111 ? 57.001 51.837 51.280 1.00 15.26 108 LEU D C 1
ATOM 5088 O O . LEU D 1 111 ? 56.217 52.085 52.202 1.00 16.79 108 LEU D O 1
ATOM 5093 N N . ASP D 1 112 ? 57.919 52.720 50.876 1.00 13.99 109 ASP D N 1
ATOM 5094 C CA . ASP D 1 112 ? 58.093 53.965 51.620 1.00 16.72 109 ASP D CA 1
ATOM 5095 C C . ASP D 1 112 ? 56.923 54.915 51.411 1.00 19.55 109 ASP D C 1
ATOM 5096 O O . ASP D 1 112 ? 56.629 55.737 52.287 1.00 21.04 109 ASP D O 1
ATOM 5101 N N . SER D 1 113 ? 56.253 54.828 50.267 1.00 18.54 110 SER D N 1
ATOM 5102 C CA . SER D 1 113 ? 55.086 55.661 50.019 1.00 19.98 110 SER D CA 1
ATOM 5103 C C . SER D 1 113 ? 53.835 55.151 50.725 1.00 23.34 110 SER D C 1
ATOM 5104 O O . SER D 1 113 ? 52.839 55.880 50.790 1.00 22.05 110 SER D O 1
ATOM 5107 N N . LYS D 1 114 ? 53.858 53.929 51.260 1.00 17.76 111 LYS D N 1
ATOM 5108 C CA . LYS D 1 114 ? 52.677 53.341 51.870 1.00 19.17 111 LYS D CA 1
ATOM 5109 C C . LYS D 1 114 ? 52.859 52.974 53.332 1.00 20.39 111 LYS D C 1
ATOM 5110 O O . LYS D 1 114 ? 51.877 52.594 53.977 1.00 23.33 111 LYS D O 1
ATOM 5116 N N . LEU D 1 115 ? 54.068 53.086 53.878 1.00 20.83 112 LEU D N 1
ATOM 5117 C CA . LEU D 1 115 ? 54.308 52.675 55.254 1.00 16.06 112 LEU D CA 1
ATOM 5118 C C . LEU D 1 115 ? 55.341 53.584 55.893 1.00 21.63 112 LEU D C 1
ATOM 5119 O O . LEU D 1 115 ? 56.382 53.863 55.290 1.00 20.51 112 LEU D O 1
ATOM 5124 N N . SER D 1 116 ? 55.056 54.019 57.118 1.00 21.82 113 SER D N 1
ATOM 5125 C CA . SER D 1 116 ? 56.051 54.646 57.974 1.00 19.17 113 SER D CA 1
ATOM 5126 C C . SER D 1 116 ? 55.909 54.074 59.374 1.00 22.60 113 SER D C 1
ATOM 5127 O O . SER D 1 116 ? 54.869 53.521 59.736 1.00 23.25 113 SER D O 1
ATOM 5130 N N . LEU D 1 117 ? 56.970 54.207 60.166 1.00 24.49 114 LEU D N 1
ATOM 5131 C CA . LEU D 1 117 ? 56.858 53.914 61.583 1.00 24.75 114 LEU D CA 1
ATOM 5132 C C . LEU D 1 117 ? 55.890 54.907 62.231 1.00 23.53 114 LEU D C 1
ATOM 5133 O O . LEU D 1 117 ? 55.573 55.948 61.645 1.00 23.44 114 LEU D O 1
ATOM 5138 N N . PRO D 1 118 ? 55.378 54.587 63.424 1.00 26.79 115 PRO D N 1
ATOM 5139 C CA . PRO D 1 118 ? 54.424 55.501 64.083 1.00 31.85 115 PRO D CA 1
ATOM 5140 C C . PRO D 1 118 ? 54.871 56.955 64.143 1.00 27.59 115 PRO D C 1
ATOM 5141 O O . PRO D 1 118 ? 54.040 57.852 63.957 1.00 31.29 115 PRO D O 1
ATOM 5145 N N . ASN D 1 119 ? 56.154 57.220 64.373 1.00 30.99 116 ASN D N 1
ATOM 5146 C CA . ASN D 1 119 ? 56.636 58.595 64.442 1.00 31.72 116 ASN D CA 1
ATOM 5147 C C . ASN D 1 119 ? 56.888 59.215 63.071 1.00 33.21 116 ASN D C 1
ATOM 5148 O O . ASN D 1 119 ? 57.355 60.356 63.005 1.00 31.41 116 ASN D O 1
ATOM 5153 N N . GLY D 1 120 ? 56.599 58.503 61.986 1.00 26.47 117 GLY D N 1
ATOM 5154 C CA . GLY D 1 120 ? 56.815 59.028 60.656 1.00 25.52 117 GLY D CA 1
ATOM 5155 C C . GLY D 1 120 ? 58.145 58.674 60.027 1.00 20.41 117 GLY D C 1
ATOM 5156 O O . GLY D 1 120 ? 58.369 59.024 58.863 1.00 23.17 117 GLY D O 1
ATOM 5157 N N . LYS D 1 121 ? 59.032 57.996 60.750 1.00 21.00 118 LYS D N 1
ATOM 5158 C CA . LYS D 1 121 ? 60.305 57.588 60.170 1.00 25.64 118 LYS D CA 1
ATOM 5159 C C . LYS D 1 121 ? 60.091 56.425 59.204 1.00 21.11 118 LYS D C 1
ATOM 5160 O O . LYS D 1 121 ? 59.280 55.534 59.477 1.00 20.54 118 LYS D O 1
ATOM 5166 N N . PRO D 1 122 ? 60.784 56.404 58.064 1.00 24.32 119 PRO D N 1
ATOM 5167 C CA . PRO D 1 122 ? 60.698 55.233 57.183 1.00 21.87 119 PRO D CA 1
ATOM 5168 C C . PRO D 1 122 ? 61.234 54.000 57.893 1.00 22.03 119 PRO D C 1
ATOM 5169 O O . PRO D 1 122 ? 62.123 54.090 58.742 1.00 20.50 119 PRO D O 1
ATOM 5173 N N . VAL D 1 123 ? 60.671 52.833 57.553 1.00 19.05 120 VAL D N 1
ATOM 5174 C CA . VAL D 1 123 ? 61.066 51.621 58.269 1.00 13.12 120 VAL D CA 1
ATOM 5175 C C . VAL D 1 123 ? 62.467 51.193 57.839 1.00 17.88 120 VAL D C 1
ATOM 5176 O O . VAL D 1 123 ? 62.958 51.542 56.759 1.00 15.95 120 VAL D O 1
ATOM 5180 N N . SER D 1 124 ? 63.132 50.453 58.724 1.00 14.31 121 SER D N 1
ATOM 5181 C CA . SER D 1 124 ? 64.438 49.887 58.411 1.00 14.11 121 SER D CA 1
ATOM 5182 C C . SER D 1 124 ? 64.307 48.837 57.312 1.00 17.14 121 SER D C 1
ATOM 5183 O O . SER D 1 124 ? 63.449 47.955 57.388 1.00 13.80 121 SER D O 1
ATOM 5186 N N . VAL D 1 125 ? 65.159 48.928 56.290 1.00 15.92 122 VAL D N 1
ATOM 5187 C CA . VAL D 1 125 ? 65.108 48.018 55.149 1.00 11.02 122 VAL D CA 1
ATOM 5188 C C . VAL D 1 125 ? 66.520 47.566 54.815 1.00 16.99 122 VAL D C 1
ATOM 5189 O O . VAL D 1 125 ? 67.420 48.397 54.660 1.00 15.12 122 VAL D O 1
ATOM 5193 N N . VAL D 1 126 ? 66.710 46.252 54.699 1.00 17.13 123 VAL D N 1
ATOM 5194 C CA . VAL D 1 126 ? 67.985 45.653 54.314 1.00 17.27 123 VAL D CA 1
ATOM 5195 C C . VAL D 1 126 ? 67.821 45.039 52.933 1.00 15.16 123 VAL D C 1
ATOM 5196 O O . VAL D 1 126 ? 66.806 44.390 52.653 1.00 13.46 123 VAL D O 1
ATOM 5200 N N . LEU D 1 127 ? 68.830 45.227 52.080 1.00 12.59 124 LEU D N 1
ATOM 5201 C CA . LEU D 1 127 ? 68.806 44.759 50.699 1.00 13.02 124 LEU D CA 1
ATOM 5202 C C . LEU D 1 127 ? 69.541 43.427 50.601 1.00 15.82 124 LEU D C 1
ATOM 5203 O O . LEU D 1 127 ? 70.674 43.304 51.078 1.00 15.24 124 LEU D O 1
ATOM 5208 N N . LEU D 1 128 ? 68.904 42.436 49.981 1.00 12.78 125 LEU D N 1
ATOM 5209 C CA . LEU D 1 128 ? 69.476 41.097 49.852 1.00 14.39 125 LEU D CA 1
ATOM 5210 C C . LEU D 1 128 ? 69.760 40.799 48.379 1.00 16.56 125 LEU D C 1
ATOM 5211 O O . LEU D 1 128 ? 68.832 40.689 47.571 1.00 14.98 125 LEU D O 1
ATOM 5216 N N . ALA D 1 129 ? 71.045 40.659 48.037 1.00 13.13 126 ALA D N 1
ATOM 5217 C CA . ALA D 1 129 ? 71.470 40.236 46.702 1.00 13.29 126 ALA D CA 1
ATOM 5218 C C . ALA D 1 129 ? 71.569 38.714 46.720 1.00 15.51 126 ALA D C 1
ATOM 5219 O O . ALA D 1 129 ? 72.619 38.140 47.025 1.00 13.73 126 ALA D O 1
ATOM 5221 N N . ASN D 1 130 ? 70.461 38.053 46.391 1.00 14.54 127 ASN D N 1
ATOM 5222 C CA . ASN D 1 130 ? 70.319 36.617 46.593 1.00 14.49 127 ASN D CA 1
ATOM 5223 C C . ASN D 1 130 ? 70.797 35.817 45.384 1.00 14.31 127 ASN D C 1
ATOM 5224 O O . ASN D 1 130 ? 70.923 36.334 44.274 1.00 12.42 127 ASN D O 1
ATOM 5229 N N . LYS D 1 131 ? 71.022 34.519 45.629 1.00 15.76 128 LYS D N 1
ATOM 5230 C CA . LYS D 1 131 ? 71.614 33.564 44.688 1.00 17.05 128 LYS D CA 1
ATOM 5231 C C . LYS D 1 131 ? 73.079 33.884 44.400 1.00 15.15 128 LYS D C 1
ATOM 5232 O O . LYS D 1 131 ? 73.562 33.669 43.288 1.00 19.00 128 LYS D O 1
ATOM 5238 N N . CYS D 1 132 ? 73.799 34.385 45.409 1.00 15.80 129 CYS D N 1
ATOM 5239 C CA . CYS D 1 132 ? 75.212 34.698 45.245 1.00 17.35 129 CYS D CA 1
ATOM 5240 C C . CYS D 1 132 ? 76.060 33.450 45.068 1.00 21.37 129 CYS D C 1
ATOM 5241 O O . CYS D 1 132 ? 77.244 33.568 44.742 1.00 26.01 129 CYS D O 1
ATOM 5244 N N . ASP D 1 133 ? 75.486 32.265 45.272 1.00 17.18 130 ASP D N 1
ATOM 5245 C CA . ASP D 1 133 ? 76.183 31.021 44.976 1.00 20.81 130 ASP D CA 1
ATOM 5246 C C . ASP D 1 133 ? 76.373 30.807 43.483 1.00 25.06 130 ASP D C 1
ATOM 5247 O O . ASP D 1 133 ? 77.132 29.914 43.090 1.00 25.02 130 ASP D O 1
ATOM 5252 N N . GLN D 1 134 ? 75.703 31.596 42.652 1.00 27.53 131 GLN D N 1
ATOM 5253 C CA . GLN D 1 134 ? 75.842 31.503 41.207 1.00 37.48 131 GLN D CA 1
ATOM 5254 C C . GLN D 1 134 ? 76.863 32.510 40.691 1.00 39.09 131 GLN D C 1
ATOM 5255 O O . GLN D 1 134 ? 76.639 33.163 39.672 1.00 49.05 131 GLN D O 1
ATOM 5261 N N . LYS D 1 145 ? 79.084 50.181 43.501 1.00 54.22 142 LYS D N 1
ATOM 5262 C CA . LYS D 1 145 ? 77.728 50.530 43.103 1.00 30.85 142 LYS D CA 1
ATOM 5263 C C . LYS D 1 145 ? 76.738 50.299 44.241 1.00 24.06 142 LYS D C 1
ATOM 5264 O O . LYS D 1 145 ? 75.875 51.135 44.488 1.00 24.23 142 LYS D O 1
ATOM 5270 N N . MET D 1 146 ? 76.879 49.170 44.939 1.00 25.74 143 MET D N 1
ATOM 5271 C CA . MET D 1 146 ? 75.882 48.780 45.935 1.00 22.64 143 MET D CA 1
ATOM 5272 C C . MET D 1 146 ? 75.876 49.711 47.144 1.00 22.24 143 MET D C 1
ATOM 5273 O O . MET D 1 146 ? 74.803 50.048 47.661 1.00 15.75 143 MET D O 1
ATOM 5278 N N . ASP D 1 147 ? 77.053 50.120 47.630 1.00 20.25 144 ASP D N 1
ATOM 5279 C CA . ASP D 1 147 ? 77.084 51.078 48.733 1.00 19.63 144 ASP D CA 1
ATOM 5280 C C . ASP D 1 147 ? 76.389 52.375 48.339 1.00 19.38 144 ASP D C 1
ATOM 5281 O O . ASP D 1 147 ? 75.574 52.914 49.098 1.00 18.99 144 ASP D O 1
ATOM 5286 N N . GLN D 1 148 ? 76.698 52.886 47.141 1.00 18.89 145 GLN D N 1
ATOM 5287 C CA . GLN D 1 148 ? 76.054 54.099 46.649 1.00 19.65 145 GLN D CA 1
ATOM 5288 C C . GLN D 1 148 ? 74.548 53.916 46.511 1.00 18.83 145 GLN D C 1
ATOM 5289 O O . GLN D 1 148 ? 73.770 54.805 46.880 1.00 19.24 145 GLN D O 1
ATOM 5295 N N . PHE D 1 149 ? 74.123 52.773 45.971 1.00 20.22 146 PHE D N 1
ATOM 5296 C CA . PHE D 1 149 ? 72.696 52.504 45.805 1.00 17.83 146 PHE D CA 1
ATOM 5297 C C . PHE D 1 149 ? 71.970 52.510 47.146 1.00 18.38 146 PHE D C 1
ATOM 5298 O O . PHE D 1 149 ? 70.858 53.039 47.259 1.00 18.36 146 PHE D O 1
ATOM 5306 N N . CYS D 1 150 ? 72.579 51.930 48.179 1.00 17.99 147 CYS D N 1
ATOM 5307 C CA . CYS D 1 150 ? 71.916 51.885 49.478 1.00 15.23 147 CYS D CA 1
ATOM 5308 C C . CYS D 1 150 ? 71.785 53.274 50.087 1.00 22.67 147 CYS D C 1
ATOM 5309 O O . CYS D 1 150 ? 70.767 53.586 50.715 1.00 22.11 147 CYS D O 1
ATOM 5312 N N . LYS D 1 151 ? 72.797 54.126 49.908 1.00 19.37 148 LYS D N 1
ATOM 5313 C CA . LYS D 1 151 ? 72.695 55.483 50.435 1.00 22.38 148 LYS D CA 1
ATOM 5314 C C . LYS D 1 151 ? 71.669 56.301 49.662 1.00 23.34 148 LYS D C 1
ATOM 5315 O O . LYS D 1 151 ? 70.951 57.120 50.247 1.00 29.83 148 LYS D O 1
ATOM 5321 N N . GLU D 1 152 ? 71.574 56.089 48.351 1.00 21.87 149 GLU D N 1
ATOM 5322 C CA . GLU D 1 152 ? 70.657 56.877 47.541 1.00 21.72 149 GLU D CA 1
ATOM 5323 C C . GLU D 1 152 ? 69.207 56.427 47.675 1.00 24.02 149 GLU D C 1
ATOM 5324 O O . GLU D 1 152 ? 68.302 57.228 47.413 1.00 25.93 149 GLU D O 1
ATOM 5330 N N . HIS D 1 153 ? 68.957 55.181 48.085 1.00 21.01 150 HIS D N 1
ATOM 5331 C CA . HIS D 1 153 ? 67.597 54.660 48.168 1.00 19.86 150 HIS D CA 1
ATOM 5332 C C . HIS D 1 153 ? 67.164 54.326 49.595 1.00 18.28 150 HIS D C 1
ATOM 5333 O O . HIS D 1 153 ? 66.099 53.730 49.783 1.00 19.11 150 HIS D O 1
ATOM 5340 N N . GLY D 1 154 ? 67.957 54.696 50.598 1.00 19.27 151 GLY D N 1
ATOM 5341 C CA . GLY D 1 154 ? 67.551 54.593 51.988 1.00 19.30 151 GLY D CA 1
ATOM 5342 C C . GLY D 1 154 ? 67.536 53.195 52.583 1.00 18.73 151 GLY D C 1
ATOM 5343 O O . GLY D 1 154 ? 66.583 52.829 53.281 1.00 18.35 151 GLY D O 1
ATOM 5344 N N . PHE D 1 155 ? 68.571 52.401 52.317 1.00 17.80 152 PHE D N 1
ATOM 5345 C CA . PHE D 1 155 ? 68.726 51.088 52.927 1.00 16.53 152 PHE D CA 1
ATOM 5346 C C . PHE D 1 155 ? 69.743 51.174 54.056 1.00 19.97 152 PHE D C 1
ATOM 5347 O O . PHE D 1 155 ? 70.740 51.890 53.955 1.00 19.13 152 PHE D O 1
ATOM 5355 N N . VAL D 1 156 ? 69.506 50.408 55.125 1.00 16.55 153 VAL D N 1
ATOM 5356 C CA . VAL D 1 156 ? 70.461 50.418 56.233 1.00 17.72 153 VAL D CA 1
ATOM 5357 C C . VAL D 1 156 ? 71.656 49.518 55.970 1.00 25.94 153 VAL D C 1
ATOM 5358 O O . VAL D 1 156 ? 72.675 49.630 56.666 1.00 22.37 153 VAL D O 1
ATOM 5362 N N . GLY D 1 157 ? 71.574 48.651 54.969 1.00 18.66 154 GLY D N 1
ATOM 5363 C CA . GLY D 1 157 ? 72.689 47.785 54.631 1.00 20.29 154 GLY D CA 1
ATOM 5364 C C . GLY D 1 157 ? 72.283 46.831 53.531 1.00 21.24 154 GLY D C 1
ATOM 5365 O O . GLY D 1 157 ? 71.104 46.716 53.174 1.00 16.38 154 GLY D O 1
ATOM 5366 N N . TRP D 1 158 ? 73.289 46.150 52.984 1.00 17.43 155 TRP D N 1
ATOM 5367 C CA . TRP D 1 158 ? 73.061 45.147 51.956 1.00 16.65 155 TRP D CA 1
ATOM 5368 C C . TRP D 1 158 ? 73.973 43.953 52.195 1.00 14.90 155 TRP D C 1
ATOM 5369 O O . TRP D 1 158 ? 75.066 44.086 52.755 1.00 18.14 155 TRP D O 1
ATOM 5380 N N . PHE D 1 159 ? 73.505 42.781 51.759 1.00 13.95 156 PHE D N 1
ATOM 5381 C CA . PHE D 1 159 ? 74.215 41.518 51.915 1.00 16.11 156 PHE D CA 1
ATOM 5382 C C . PHE D 1 159 ? 74.054 40.672 50.662 1.00 20.23 156 PHE D C 1
ATOM 5383 O O . PHE D 1 159 ? 72.955 40.581 50.109 1.00 17.81 156 PHE D O 1
ATOM 5391 N N . GLU D 1 160 ? 75.140 40.026 50.232 1.00 15.38 157 GLU D N 1
ATOM 5392 C CA . GLU D 1 160 ? 75.034 38.922 49.288 1.00 14.69 157 GLU D CA 1
ATOM 5393 C C . GLU D 1 160 ? 74.531 37.698 50.043 1.00 17.99 157 GLU D C 1
ATOM 5394 O O . GLU D 1 160 ? 75.138 37.294 51.039 1.00 19.12 157 GLU D O 1
ATOM 5400 N N . THR D 1 161 ? 73.433 37.105 49.586 1.00 18.00 158 THR D N 1
ATOM 5401 C CA . THR D 1 161 ? 72.870 35.960 50.285 1.00 15.85 158 THR D CA 1
ATOM 5402 C C . THR D 1 161 ? 72.718 34.761 49.358 1.00 13.64 158 THR D C 1
ATOM 5403 O O . THR D 1 161 ? 72.729 34.878 48.129 1.00 14.33 158 THR D O 1
ATOM 5407 N N . SER D 1 162 ? 72.582 33.591 49.977 1.00 15.28 159 SER D N 1
ATOM 5408 C CA . SER D 1 162 ? 72.212 32.372 49.268 1.00 13.72 159 SER D CA 1
ATOM 5409 C C . SER D 1 162 ? 71.350 31.524 50.186 1.00 15.13 159 SER D C 1
ATOM 5410 O O . SER D 1 162 ? 71.817 31.087 51.244 1.00 14.21 159 SER D O 1
ATOM 5413 N N . ALA D 1 163 ? 70.092 31.306 49.788 1.00 15.90 160 ALA D N 1
ATOM 5414 C CA . ALA D 1 163 ? 69.251 30.352 50.501 1.00 13.50 160 ALA D CA 1
ATOM 5415 C C . ALA D 1 163 ? 69.731 28.921 50.286 1.00 15.87 160 ALA D C 1
ATOM 5416 O O . ALA D 1 163 ? 69.564 28.071 51.168 1.00 15.83 160 ALA D O 1
ATOM 5418 N N . LYS D 1 164 ? 70.328 28.645 49.127 1.00 13.59 161 LYS D N 1
ATOM 5419 C CA . LYS D 1 164 ? 70.817 27.303 48.826 1.00 14.29 161 LYS D CA 1
ATOM 5420 C C . LYS D 1 164 ? 71.983 26.925 49.733 1.00 21.69 161 LYS D C 1
ATOM 5421 O O . LYS D 1 164 ? 71.978 25.856 50.351 1.00 19.86 161 LYS D O 1
ATOM 5427 N N . GLU D 1 165 ? 72.984 27.798 49.841 1.00 16.48 162 GLU D N 1
ATOM 5428 C CA . GLU D 1 165 ? 74.195 27.510 50.599 1.00 20.39 162 GLU D CA 1
ATOM 5429 C C . GLU D 1 165 ? 74.191 28.131 51.993 1.00 21.16 162 GLU D C 1
ATOM 5430 O O . GLU D 1 165 ? 75.194 28.022 52.710 1.00 16.53 162 GLU D O 1
ATOM 5436 N N . ASN D 1 166 ? 73.084 28.767 52.393 1.00 13.98 163 ASN D N 1
ATOM 5437 C CA . ASN D 1 166 ? 72.927 29.397 53.708 1.00 14.72 163 ASN D CA 1
ATOM 5438 C C . ASN D 1 166 ? 74.035 30.419 53.975 1.00 17.37 163 ASN D C 1
ATOM 5439 O O . ASN D 1 166 ? 74.788 30.332 54.946 1.00 20.59 163 ASN D O 1
ATOM 5444 N N . ILE D 1 167 ? 74.105 31.418 53.103 1.00 15.47 164 ILE D N 1
ATOM 5445 C CA . ILE D 1 167 ? 75.095 32.484 53.204 1.00 12.94 164 ILE D CA 1
ATOM 5446 C C . ILE D 1 167 ? 74.384 33.774 53.603 1.00 17.84 164 ILE D C 1
ATOM 5447 O O . ILE D 1 167 ? 73.479 34.235 52.898 1.00 15.63 164 ILE D O 1
ATOM 5452 N N . ASN D 1 168 ? 74.785 34.337 54.745 1.00 16.39 165 ASN D N 1
ATOM 5453 C CA . ASN D 1 168 ? 74.481 35.697 55.203 1.00 16.23 165 ASN D CA 1
ATOM 5454 C C . ASN D 1 168 ? 73.018 35.956 55.536 1.00 14.19 165 ASN D C 1
ATOM 5455 O O . ASN D 1 168 ? 72.655 37.116 55.767 1.00 13.35 165 ASN D O 1
ATOM 5460 N N . ILE D 1 169 ? 72.167 34.933 55.593 1.00 13.63 166 ILE D N 1
ATOM 5461 C CA . ILE D 1 169 ? 70.772 35.191 55.948 1.00 11.02 166 ILE D CA 1
ATOM 5462 C C . ILE D 1 169 ? 70.635 35.450 57.447 1.00 16.12 166 ILE D C 1
ATOM 5463 O O . ILE D 1 169 ? 69.953 36.395 57.865 1.00 16.47 166 ILE D O 1
ATOM 5468 N N . ASP D 1 170 ? 71.288 34.630 58.279 1.00 16.13 167 ASP D N 1
ATOM 5469 C CA . ASP D 1 170 ? 71.341 34.912 59.714 1.00 17.79 167 ASP D CA 1
ATOM 5470 C C . ASP D 1 170 ? 71.910 36.303 59.978 1.00 17.55 167 ASP D C 1
ATOM 5471 O O . ASP D 1 170 ? 71.373 37.070 60.786 1.00 16.75 167 ASP D O 1
ATOM 5476 N N . GLU D 1 171 ? 73.016 36.631 59.309 1.00 16.04 168 GLU D N 1
ATOM 5477 C CA . GLU D 1 171 ? 73.670 37.923 59.502 1.00 14.91 168 GLU D CA 1
ATOM 5478 C C . GLU D 1 171 ? 72.782 39.081 59.058 1.00 16.00 168 GLU D C 1
ATOM 5479 O O . GLU D 1 171 ? 72.712 40.119 59.729 1.00 16.05 168 GLU D O 1
ATOM 5485 N N . ALA D 1 172 ? 72.113 38.937 57.917 1.00 15.49 169 ALA D N 1
ATOM 5486 C CA . ALA D 1 172 ? 71.280 40.029 57.427 1.00 13.41 169 ALA D CA 1
ATOM 5487 C C . ALA D 1 172 ? 70.087 40.261 58.346 1.00 15.82 169 ALA D C 1
ATOM 5488 O O . ALA D 1 172 ? 69.677 41.408 58.567 1.00 14.71 169 ALA D O 1
ATOM 5490 N N . SER D 1 173 ? 69.526 39.183 58.896 1.00 14.98 170 SER D N 1
ATOM 5491 C CA A SER D 1 173 ? 68.395 39.322 59.810 0.50 15.72 170 SER D CA 1
ATOM 5492 C CA B SER D 1 173 ? 68.393 39.335 59.804 0.50 15.72 170 SER D CA 1
ATOM 5493 C C . SER D 1 173 ? 68.821 39.981 61.119 1.00 17.84 170 SER D C 1
ATOM 5494 O O . SER D 1 173 ? 68.093 40.819 61.666 1.00 18.40 170 SER D O 1
ATOM 5499 N N . ARG D 1 174 ? 69.994 39.611 61.640 1.00 15.49 171 ARG D N 1
ATOM 5500 C CA . ARG D 1 174 ? 70.496 40.256 62.851 1.00 16.15 171 ARG D CA 1
ATOM 5501 C C . ARG D 1 174 ? 70.699 41.749 62.623 1.00 17.87 171 ARG D C 1
ATOM 5502 O O . ARG D 1 174 ? 70.365 42.566 63.487 1.00 18.80 171 ARG D O 1
ATOM 5510 N N . CYS D 1 175 ? 71.228 42.122 61.453 1.00 18.58 172 CYS D N 1
ATOM 5511 C CA . CYS D 1 175 ? 71.403 43.534 61.118 1.00 16.95 172 CYS D CA 1
ATOM 5512 C C . CYS D 1 175 ? 70.065 44.265 61.104 1.00 17.18 172 CYS D C 1
ATOM 5513 O O . CYS D 1 175 ? 69.917 45.331 61.710 1.00 14.32 172 CYS D O 1
ATOM 5516 N N . LEU D 1 176 ? 69.068 43.697 60.423 1.00 17.14 173 LEU D N 1
ATOM 5517 C CA . LEU D 1 176 ? 67.752 44.329 60.374 1.00 14.88 173 LEU D CA 1
ATOM 5518 C C . LEU D 1 176 ? 67.162 44.505 61.772 1.00 17.03 173 LEU D C 1
ATOM 5519 O O . LEU D 1 176 ? 66.645 45.575 62.111 1.00 17.85 173 LEU D O 1
ATOM 5524 N N . VAL D 1 177 ? 67.230 43.462 62.602 1.00 15.53 174 VAL D N 1
ATOM 5525 C CA . VAL D 1 177 ? 66.647 43.546 63.937 1.00 17.42 174 VAL D CA 1
ATOM 5526 C C . VAL D 1 177 ? 67.388 44.574 64.793 1.00 16.54 174 VAL D C 1
ATOM 5527 O O . VAL D 1 177 ? 66.774 45.308 65.575 1.00 16.70 174 VAL D O 1
ATOM 5531 N N . LYS D 1 178 ? 68.713 44.655 64.662 1.00 17.20 175 LYS D N 1
ATOM 5532 C CA . LYS D 1 178 ? 69.445 45.654 65.443 1.00 18.96 175 LYS D CA 1
ATOM 5533 C C . LYS D 1 178 ? 68.969 47.067 65.119 1.00 21.85 175 LYS D C 1
ATOM 5534 O O . LYS D 1 178 ? 68.894 47.927 66.006 1.00 19.53 175 LYS D O 1
ATOM 5540 N N . HIS D 1 179 ? 68.637 47.322 63.853 1.00 19.03 176 HIS D N 1
ATOM 5541 C CA . HIS D 1 179 ? 68.180 48.652 63.467 1.00 19.19 176 HIS D CA 1
ATOM 5542 C C . HIS D 1 179 ? 66.748 48.905 63.923 1.00 20.87 176 HIS D C 1
ATOM 5543 O O . HIS D 1 179 ? 66.397 50.033 64.290 1.00 20.68 176 HIS D O 1
ATOM 5550 N N . ILE D 1 180 ? 65.908 47.872 63.907 1.00 20.37 177 ILE D N 1
ATOM 5551 C CA . ILE D 1 180 ? 64.545 48.022 64.411 1.00 18.73 177 ILE D CA 1
ATOM 5552 C C . ILE D 1 180 ? 64.568 48.363 65.893 1.00 23.61 177 ILE D C 1
ATOM 5553 O O . ILE D 1 180 ? 63.857 49.265 66.355 1.00 22.78 177 ILE D O 1
ATOM 5558 N N . LEU D 1 181 ? 65.393 47.644 66.657 1.00 19.31 178 LEU D N 1
ATOM 5559 C CA . LEU D 1 181 ? 65.497 47.892 68.094 1.00 21.60 178 LEU D CA 1
ATOM 5560 C C . LEU D 1 181 ? 65.967 49.310 68.382 1.00 28.08 178 LEU D C 1
ATOM 5561 O O . LEU D 1 181 ? 65.471 49.959 69.309 1.00 30.12 178 LEU D O 1
ATOM 5566 N N . ALA D 1 182 ? 66.936 49.802 67.606 1.00 27.22 179 ALA D N 1
ATOM 5567 C CA . ALA D 1 182 ? 67.510 51.119 67.856 1.00 28.54 179 ALA D CA 1
ATOM 5568 C C . ALA D 1 182 ? 66.544 52.254 67.557 1.00 32.34 179 ALA D C 1
ATOM 5569 O O . ALA D 1 182 ? 66.730 53.358 68.075 1.00 33.72 179 ALA D O 1
ATOM 5571 N N . ASN D 1 183 ? 65.526 52.015 66.733 1.00 28.21 180 ASN D N 1
ATOM 5572 C CA . ASN D 1 183 ? 64.605 53.058 66.306 1.00 32.13 180 ASN D CA 1
ATOM 5573 C C . ASN D 1 183 ? 63.213 52.888 66.896 1.00 43.24 180 ASN D C 1
ATOM 5574 O O . ASN D 1 183 ? 62.271 53.535 66.428 1.00 41.88 180 ASN D O 1
ATOM 5579 N N . GLU D 1 184 ? 63.058 52.043 67.909 1.00 45.82 181 GLU D N 1
ATOM 5580 C CA . GLU D 1 184 ? 61.731 51.733 68.428 1.00 43.36 181 GLU D CA 1
ATOM 5581 C C . GLU D 1 184 ? 61.237 52.777 69.432 1.00 46.72 181 GLU D C 1
ATOM 5582 O O . GLU D 1 184 ? 61.754 52.889 70.544 1.00 44.77 181 GLU D O 1
#

Solvent-accessible surface area: 34396 Å² total; per-residue (Å²): 93,166,76,85,130,74,128,101,34,87,4,18,0,0,1,0,1,26,77,23,0,12,13,52,26,7,12,53,13,12,14,50,83,7,29,22,91,122,133,170,47,24,152,18,25,74,120,22,85,36,74,28,139,70,54,16,102,16,15,0,84,0,68,3,47,5,0,8,3,105,32,56,137,42,136,78,1,144,64,28,0,140,153,4,41,0,0,9,0,1,13,1,54,66,97,101,71,10,52,128,5,1,23,122,1,10,92,22,0,52,87,63,21,59,12,135,112,51,97,78,6,6,0,0,0,1,4,3,66,4,29,153,194,24,108,132,30,8,181,141,61,47,16,52,16,77,45,57,0,0,3,65,21,50,7,22,4,47,60,0,1,117,28,0,0,139,60,4,48,83,51,122,208,173,144,82,127,75,128,112,56,90,20,26,0,0,2,0,0,27,73,26,0,13,13,52,28,8,13,56,42,13,24,123,118,83,67,36,103,123,136,145,54,21,150,17,23,75,127,24,83,37,72,28,147,72,58,108,108,8,14,0,86,0,75,3,52,6,0,6,2,99,33,50,139,38,133,84,0,130,48,32,0,112,156,3,60,0,0,12,0,2,10,1,55,67,96,103,69,9,60,127,4,1,46,125,1,11,44,21,0,38,63,79,17,61,17,138,100,39,87,30,6,6,0,0,0,1,4,3,64,32,48,148,90,98,64,45,6,65,4,25,24,16,45,16,74,45,91,0,0,3,97,95,75,66,45,7,56,77,0,0,120,20,0,0,102,58,11,62,85,108,73,131,30,57,94,97,59,42,75,20,24,0,0,2,0,0,26,75,26,0,13,13,50,28,10,13,60,43,14,21,122,119,89,65,49,100,123,134,140,56,22,147,15,2,71,58,25,94,35,58,28,153,67,62,121,104,18,12,0,76,0,25,2,16,5,0,5,3,107,32,52,139,44,132,69,1,124,45,10,0,147,128,3,45,0,0,11,0,1,15,1,57,66,97,102,68,6,44,130,4,1,40,126,0,19,98,22,0,52,81,48,18,60,15,135,98,52,129,84,5,14,0,0,0,1,3,4,60,36,51,143,184,35,91,106,27,5,167,98,90,51,16,49,10,29,10,62,0,0,4,102,102,74,68,43,3,59,78,0,2,116,19,0,0,62,26,4,58,57,112,72,57,153,138,19,60,96,112,66,38,72,2,26,0,0,0,0,1,24,72,25,0,13,13,37,30,6,11,66,42,14,23,118,128,80,63,52,103,144,134,127,49,21,141,10,3,63,54,21,93,38,59,28,159,58,59,123,122,14,14,0,80,0,24,3,21,6,0,7,4,97,32,53,137,46,67,27,2,119,39,10,0,87,118,3,37,0,0,7,0,1,12,1,57,68,99,99,70,8,36,121,3,1,24,119,1,7,93,24,0,51,83,53,19,56,13,140,119,47,94,75,5,6,0,0,0,1,4,3,66,35,41,153,175,21,111,115,25,10,181,116,56,47,17,57,18,83,45,92,0,0,4,113,95,78,62,48,3,59,78,0,1,102,26,0,0,122,65,3,52,86,49,121

Nearest PDB structures (foldseek):
  6hdu-assembly2_B  TM=1.006E+00  e=1.345E-38  Homo sapiens
  6hdu-assembly3_C  TM=9.972E-01  e=4.104E-37  Homo sapiens
  6s5h-assembly1_A  TM=9.865E-01  e=6.092E-35  Homo sapiens
  6ff8-assembly2_B  TM=9.912E-01  e=5.404E-30  Homo sapiens
  6ff8-assembly1_A  TM=9.893E-01  e=1.585E-29  Homo sapiens

Organism: Homo sapiens (NCBI:txid9606)

Secondary structure (DSSP, 8-state):
-PPPPPEEEEEEEEEEESTTSSHHHHHHHHHHS---SS-----SEEEEEEEEEEETTEEEEEEEEEE-GGGGGSS-HHHHHTT--EEEEEEETT-HHHHHHHHHHHHHHHHH---TTSPPPEEEEEEE-TT--HHHHHHHHT-SEEEE-BTTTTBSHHHHHHHHHHHHHHT-/--PPPPEEEEEEEEEE-STTSSHHHHHHHHHH-----S-----SEEEEEEEEEEETTEEEEEEEEEE-GGGGGSS-HHHHTTT--EEEEEEETT-HHHHHHHHHHHHHHHHH---TTSPPPEEEEEEE-TT---HHHHHTT-SEEEE-BTTTTBSHHHHHHHHHHHHHH-/--PPPEEEEEEEEEE-STTSSHHHHHHHHHHS----S-----SEEEEEEEEEEETTEEEEEEEEEE-GGGGGSS-HHHHHTT--EEEEEEETT-HHHHHHHHHHHHHHHHH---TTSPPPEEEEEEE-TT--HHHHHHHTT-SEEEEEBTTTTBSHHHHHHHHHHHHHH-/-GGGSPPEEEEEEEEEE-STTSSHHHHHHHHHHS---SS-----SEEEEEEEEEEETTEEEEEEEEEE-GGGGGSS-HHHHHTT--EEEEEEETT-HHHHHHHHHHHHHHHHH---TTSPPPEEEEEEE-TT--HHHHHHHHT-SEEEE-BTTTTBSHHHHHHHHHHHHHHT-

CATH classification: 3.40.50.300

Radius of gyration: 28.9 Å; Cα contacts (8 Å, |Δi|>4): 1412; chains: 4; bounding box: 67×71×72 Å

B-factor: mean 25.0, std 10.46, range [8.81, 82.63]

Foldseek 3Di:
DDDDAAAEAEFEEEEAFAAPLQSVLLQCCQQPVDHDPDDDFDDAWDWDWDWDPLDVRYIYIYIYIRGTRCCLVDDCVLVVLPRGQEYEYGGELVDCVRVVCSLVVLVVQLVRDDDPVSHRHAYEYEHEPLVVVQVVVCVVSVHQYYDHAYSVVGPCSVVRVSSRVVVSVVVD/DDDDAAAEAEFEEEEAFAAPLQSVLLQCCQAPVDGDDDDDFDDAWDWDWDWDPLDVRYIYIYIYIRGTRCCLVDDCVLVSLPRGQEYEYGGELVDCVRVVCSVVVLVVQLVRDDDPVRHGHAYEYEHEPLVVADVVCVVSRHQYYDDAYSVVGPCSVVRVSSRVVVSVVD/DPDQAAEAEAEEEEAFAAPLQSVLLQCCQAPVDHDDDDDFDDAWDWDWDWDPLDPRYIYIYIYIRGTRCCLVDDCVLVVLPRHQEYEYGGELVDCVRVVCSVVVLVVQLVRDDDPVRHRHAYEYEHEPLVVVPVVVCVPSRHQYYDHAYSVVGPCSVVRVSSRVVVSVVD/DCVPPQAAEAEAEEEEAFAAPQQSVLLQCCQAPVDHDPDDDFDDAWDWDWDWAPPDVRYIYIYIYIRGTRCCLVDDCVLVVLPRHQEYEYGGELVDCVRVVCSLVVLCVQLVRDPDPVRHRHAYEYEHEPPVVVVVVVCVVSPHPYYDHAYSVVGPCSVVRVSSRVVVSVVVD

GO terms:
  GO:0042470 melanosome (C, IDA)
  GO:0044233 mitochondria-associated endoplasmic reticulum membrane contact site (C, IDA)
  GO:0005739 mitochondrion (C, IDA)
  GO:0005764 lysosome (C, IDA)
  GO:0005769 early endosome (C, IDA)
  GO:0016020 membrane (C, IDA)
  GO:0035646 endosome to melanosome transport (P, IMP)
  GO:1903232 melanosome assembly (P, IMP)
  GO:0072657 protein localization to membrane (P, IMP)
  GO:0007005 mitochondrion organization (P, IMP)
  GO:0005515 protein binding (F, IPI)
  GO:0030742 GTP-dependent protein binding (F, IPI)
  GO:0035650 AP-1 adaptor complex binding (F, IPI)
  GO:0035651 AP-3 adaptor complex binding (F, IPI)
  GO:0036461 BLOC-2 complex binding (F, IPI)
  GO:0033162 melanosome membrane (C, IDA)
  GO:0045335 phagocytic vesicle (C, IDA)
  GO:1903232 melanosome assembly (P, IDA)
  GO:0042470 melanosome (C, EXP)
  GO:0090383 phagosome acidification (P, IMP)